Protein AF-A0AAV6LZP9-F1 (afdb_monomer)

pLDDT: mean 79.0, std 19.29, range [23.3, 97.94]

Mean predicted aligned error: 21.74 Å

Nearest PDB structures (foldseek):
  7qv3-assembly1_w  TM=5.758E-01  e=8.260E-14  Bacillus subtilis subsp. subtilis str. 168
  7vuf-assembly2_D  TM=8.713E-01  e=1.124E-10  Thermus thermophilus HB8
  7qv3-assembly1_v  TM=5.982E-01  e=5.910E-13  Bacillus subtilis subsp. subtilis str. 168
  7vuk-assembly1_B-2  TM=8.325E-01  e=3.704E-10  Thermus thermophilus HB8
  7vuf-assembly2_A  TM=8.719E-01  e=2.216E-09  Thermus thermophilus HB8

InterPro domains:
  IPR000432 DNA mismatch repair protein MutS, C-terminal [PF00488] (1-162)
  IPR000432 DNA mismatch repair protein MutS, C-terminal [PS00486] (57-73)
  IPR000432 DNA mismatch repair protein MutS, C-terminal [SM00534] (1-160)
  IPR002625 Smr domain [PF01713] (389-453)
  IPR002625 Smr domain [PS50828] (389-460)
  IPR002625 Smr domain [SM00463] (386-460)
  IPR045076 DNA mismatch repair MutS [PTHR48466] (1-343)

Secondary structure (DSSP, 8-state):
-GGGTPPPS-SS-------S-EEEE-S----TTT---HHHHHHHHHHHHHHH--TT-EEEESSTTTTS-HHHHHHHHHHHHHHHHHH-SEEEE--S-GGGGGHHHH-TT---EEEEEETTTTEEEEEEEETPPPP--HHHHHHHHT--HHHHHHHHHHHHHH-HHHHHHHHHHHHHHHHHHHHHHHHHHHHHHHHHHHHHHHHHHHHHHHHHHHHHHHHHHHHHHHHHHHHHHHHHHHHHHHHHHHHHHHTT--GGGHHHHHHHHHHHHHHHHHHTS-----S----------PPTT-EEEEGGGTSEEEEEEE--SS-SEEEEEETTEEEEEEGGGEEPPP-------------------PPP----------S---------TTSEEE-TT--HHHHHHHHHHHHHTPPTTEEEEEE--SSSSHHHHHHHHHHHH-TTEEEEE---TTSTTEEEEEE-

Foldseek 3Di:
DVVVVDDDPDPDDDDDQAAPEEQEDDDFPPPPPPPDQSQVVLVVSLVVCLVPFAQRHEAEYEAQLPPDDLVVRLVVSLVSVVSCVVGYVYYDYDHPNLVNVCVCVVDVSDWDKDFDADLVVRGTPRDIDTRDDDDDCPLSNCVVVPHDPVVSVVVVVVVCVVCVVVVVVVVVVVVVVVVVVVVVVVVVVVVVVVVVVVVVVVVVVVVVVVVVVVVVVVVVVVVVVVVVVVVVVVLVVQLVVLVVVLVVVVVPDDDVCNVVSVVVSVVSNVVSVVVPPPPPPDPPPPDPDDLDDDDQQAWWQFVVVVRDTWGFHADDPPDQWTWTHDPPDIDIDGSVRIGHDPDDDDDDDDDDDDDDDDDDDDDDDDDDDDDDDDDLQQDPPDDDPLQEDECEPHDQVVLVVSLVVSLVPDDASYKHKYQHADPPCPNVVSSVVCLVPPPQFPDKAHDDPVRHRIIMTTGD

Sequence (460 aa):
MAKAGMYLPAKNLPKLPWFDLVLADIGDHQSLEQNLSTFSGHISRICKILEVSSDESLVLIDEIGSGTDPSEGVALSTSILHYLKKCVNLAIVTTHYADLTRIKDSDSLFENAAVEFSLKTLKPTYKILWGSTGESNALSIAQSIGFDPAIIERAKKWMVSLTPERQDERRGLLFKSLMEERDKLEAQRREAALLHAEISALHNEIRDEAEDLDKRERALIALETKRARQETEAIKSKINTVVQEFEEKLKIVGADQFNSLIREGESKIASICEACRPTDNSRPVVANKSSYTPQLGEQVFVTGLGNKLATVVETSDDEETILVQYGKIKARVKKRSVKALPNSGKAAAAAAAKSPSYSKKQGRWSRELVSTSDGESYGAVVQTSKNTVDLRGMRIEEASYHLDMAISSRGPNSVLFIIHGMGTGAVKEHVLETLRKHPRVAKYDQESPMNYGCTVAFIK

Radius of gyration: 41.99 Å; Cα contacts (8 Å, |Δi|>4): 427; chains: 1; bounding box: 115×60×106 Å

Solvent-accessible surface area (backbone atoms only — not comparable to full-atom values): 27855 Å² total; per-residue (Å²): 88,68,94,74,75,40,85,70,102,61,84,81,86,84,83,75,83,81,58,83,47,83,44,73,49,72,80,85,70,82,48,83,88,65,81,56,54,63,32,59,52,54,51,56,47,51,52,57,46,64,76,71,54,39,56,48,20,36,41,38,38,53,48,60,44,51,82,58,59,68,70,59,18,50,54,50,38,52,51,50,52,60,50,44,64,77,42,28,74,44,73,50,73,43,62,90,60,70,73,66,65,54,50,36,81,83,33,85,89,47,81,48,62,18,69,42,65,39,84,90,78,73,43,74,71,84,40,78,38,76,77,32,79,69,78,91,52,63,67,64,49,41,46,71,78,66,46,59,65,73,56,50,55,50,50,55,53,48,55,50,72,77,38,56,66,61,50,54,51,50,49,52,51,51,51,50,53,52,49,55,50,47,55,51,52,52,52,51,51,52,53,52,50,53,53,50,52,52,52,50,52,52,51,49,52,54,50,54,54,48,53,52,49,54,53,51,51,54,53,49,52,54,51,50,52,51,49,51,48,54,51,53,52,55,48,51,52,54,51,50,52,52,51,51,56,49,56,57,54,58,75,77,60,60,85,89,53,49,70,59,50,52,52,52,51,51,50,53,52,47,52,53,53,60,73,65,49,79,77,86,80,79,71,84,77,75,78,89,81,72,96,68,78,83,53,75,69,38,68,29,32,27,52,90,68,74,64,38,74,25,34,28,70,44,71,52,94,90,49,73,45,32,35,31,33,46,91,94,45,76,46,80,42,48,54,90,41,52,39,79,65,85,88,73,83,88,84,81,86,91,83,84,89,80,88,80,83,92,80,90,80,85,84,87,85,80,89,87,88,85,89,83,83,96,62,89,76,48,50,80,97,66,93,43,87,86,36,50,49,80,38,58,94,53,54,63,72,60,33,48,55,54,50,54,51,56,60,67,74,51,60,65,41,30,56,38,38,38,31,36,46,80,69,93,46,61,54,44,54,52,50,53,54,50,55,74,70,37,90,50,47,74,51,70,48,73,63,42,102,90,37,78,34,30,35,40,38,34,28,81

Structure (mmCIF, N/CA/C/O backbone):
data_AF-A0AAV6LZP9-F1
#
_entry.id   AF-A0AAV6LZP9-F1
#
loop_
_atom_site.group_PDB
_atom_site.id
_atom_site.type_symbol
_atom_site.label_atom_id
_atom_site.label_alt_id
_atom_site.label_comp_id
_atom_site.label_asym_id
_atom_site.label_entity_id
_atom_site.label_seq_id
_atom_site.pdbx_PDB_ins_code
_atom_site.Cartn_x
_atom_site.Cartn_y
_atom_site.Cartn_z
_atom_site.occupancy
_atom_site.B_iso_or_equiv
_atom_site.auth_seq_id
_atom_site.auth_comp_id
_atom_site.auth_asym_id
_atom_site.auth_atom_id
_atom_site.pdbx_PDB_model_num
ATOM 1 N N . MET A 1 1 ? -3.421 -10.068 -25.216 1.00 89.31 1 MET A N 1
ATOM 2 C CA . MET A 1 1 ? -4.519 -10.862 -24.613 1.00 89.31 1 MET A CA 1
ATOM 3 C C . MET A 1 1 ? -5.874 -10.182 -24.783 1.00 89.31 1 MET A C 1
ATOM 5 O O . MET A 1 1 ? -6.651 -10.685 -25.578 1.00 89.31 1 MET A O 1
ATOM 9 N N . ALA A 1 2 ? -6.143 -9.029 -24.150 1.00 89.62 2 ALA A N 1
ATOM 10 C CA . ALA A 1 2 ? -7.450 -8.353 -24.255 1.00 89.62 2 ALA A CA 1
ATOM 11 C C . ALA A 1 2 ? -7.892 -8.063 -25.704 1.00 89.62 2 ALA A C 1
ATOM 13 O O . ALA A 1 2 ? -8.985 -8.455 -26.094 1.00 89.62 2 ALA A O 1
ATOM 14 N N . LYS A 1 3 ? -7.011 -7.478 -26.534 1.00 89.31 3 LYS A N 1
ATOM 15 C CA . LYS A 1 3 ? -7.279 -7.244 -27.970 1.00 89.31 3 LYS A CA 1
ATOM 16 C C . LYS A 1 3 ? -7.576 -8.516 -28.774 1.00 89.31 3 LYS A C 1
ATOM 18 O O . LYS A 1 3 ? -8.245 -8.451 -29.793 1.00 89.31 3 LYS A O 1
ATOM 23 N N . ALA A 1 4 ? -7.070 -9.660 -28.320 1.00 91.94 4 ALA A N 1
ATOM 24 C CA . ALA A 1 4 ? -7.280 -10.957 -28.955 1.00 91.94 4 ALA A CA 1
ATOM 25 C C . ALA A 1 4 ? -8.501 -11.703 -28.376 1.00 91.94 4 ALA A C 1
ATOM 27 O O . ALA A 1 4 ? -8.671 -12.886 -28.646 1.00 91.94 4 ALA A O 1
ATOM 28 N N . GLY A 1 5 ? -9.312 -11.053 -27.528 1.00 90.94 5 GLY A N 1
ATOM 29 C CA . GLY A 1 5 ? -10.477 -11.672 -26.888 1.00 90.94 5 GLY A CA 1
ATOM 30 C C . GLY A 1 5 ? -10.137 -12.707 -25.809 1.00 90.94 5 GLY A C 1
ATOM 31 O O . GLY A 1 5 ? -10.999 -13.483 -25.411 1.00 90.94 5 GLY A O 1
ATOM 32 N N . MET A 1 6 ? -8.890 -12.744 -25.330 1.00 93.19 6 MET A N 1
ATOM 33 C CA . MET A 1 6 ? -8.451 -13.705 -24.315 1.00 93.19 6 MET A CA 1
ATOM 34 C C . MET A 1 6 ? -8.692 -13.185 -22.895 1.00 93.19 6 MET A C 1
ATOM 36 O O . MET A 1 6 ? -8.541 -11.988 -22.630 1.00 93.19 6 MET A O 1
ATOM 40 N N . TYR A 1 7 ? -8.952 -14.106 -21.961 1.00 91.19 7 TYR A N 1
ATOM 41 C CA . TYR A 1 7 ? -8.967 -13.806 -20.528 1.00 91.19 7 TYR A CA 1
ATOM 42 C C . TYR A 1 7 ? -7.636 -13.207 -20.069 1.00 91.19 7 TYR A C 1
ATOM 44 O O . TYR A 1 7 ? -6.564 -13.614 -20.513 1.00 91.19 7 TYR A O 1
ATOM 52 N N . LEU A 1 8 ? -7.707 -12.243 -19.154 1.00 92.94 8 LEU A N 1
ATOM 53 C CA . LEU A 1 8 ? -6.534 -11.622 -18.551 1.00 92.94 8 LEU A CA 1
ATOM 54 C C . LEU A 1 8 ? -6.169 -12.348 -17.250 1.00 92.94 8 LEU A C 1
ATOM 56 O O . LEU A 1 8 ? -7.072 -12.636 -16.461 1.00 92.94 8 LEU A O 1
ATOM 60 N N . PRO A 1 9 ? -4.874 -12.602 -16.979 1.00 93.38 9 PRO A N 1
ATOM 61 C CA . PRO A 1 9 ? -4.414 -13.215 -15.736 1.00 93.38 9 PRO A CA 1
ATOM 62 C C . PRO A 1 9 ? -4.462 -12.196 -14.586 1.00 93.38 9 PRO A C 1
ATOM 64 O O . PRO A 1 9 ? -3.442 -11.736 -14.081 1.00 93.38 9 PRO A O 1
ATOM 67 N N . ALA A 1 10 ? -5.670 -11.806 -14.188 1.00 91.62 10 ALA A N 1
ATOM 68 C CA . ALA A 1 10 ? -5.925 -10.835 -13.136 1.00 91.62 10 ALA A CA 1
ATOM 69 C C . ALA A 1 10 ? -7.028 -11.341 -12.202 1.00 91.62 10 ALA A C 1
ATOM 71 O O . ALA A 1 10 ? -7.933 -12.068 -12.605 1.00 91.62 10 ALA A O 1
ATOM 72 N N . LYS A 1 11 ? -6.967 -10.931 -10.934 1.00 89.00 11 LYS A N 1
ATOM 73 C CA . LYS A 1 11 ? -8.076 -11.138 -9.997 1.00 89.00 11 LYS A CA 1
ATOM 74 C C . LYS A 1 11 ? -9.154 -10.081 -10.267 1.00 89.00 11 LYS A C 1
ATOM 76 O O . LYS A 1 11 ? -8.820 -8.924 -10.516 1.00 89.00 11 LYS A O 1
ATOM 81 N N . ASN A 1 12 ? -10.427 -10.454 -10.115 1.00 89.19 12 ASN A N 1
ATOM 82 C CA . ASN A 1 12 ? -11.613 -9.607 -10.344 1.00 89.19 12 ASN A CA 1
ATOM 83 C C . ASN A 1 12 ? -11.894 -9.312 -11.833 1.00 89.19 12 ASN A C 1
ATOM 85 O O . ASN A 1 12 ? -11.507 -10.087 -12.700 1.00 89.19 12 ASN A O 1
ATOM 89 N N . LEU A 1 13 ? -12.620 -8.223 -12.120 1.00 87.06 13 LEU A N 1
ATOM 90 C CA . LEU A 1 13 ? -12.906 -7.744 -13.475 1.00 87.06 13 LEU A CA 1
ATOM 91 C C . LEU A 1 13 ? -11.903 -6.641 -13.864 1.00 87.06 13 LEU A C 1
ATOM 93 O O . LEU A 1 13 ? -12.134 -5.479 -13.513 1.00 87.06 13 LEU A O 1
ATOM 97 N N . PRO A 1 14 ? -10.785 -6.971 -14.540 1.00 90.69 14 PRO A N 1
ATOM 98 C CA . PRO A 1 14 ? -9.823 -5.969 -14.988 1.00 90.69 14 PRO A CA 1
ATOM 99 C C . PRO A 1 14 ? -10.458 -5.027 -16.014 1.00 90.69 14 PRO A C 1
ATOM 101 O O . PRO A 1 14 ? -11.190 -5.457 -16.906 1.00 90.69 14 PRO A O 1
ATOM 104 N N . LYS A 1 15 ? -10.144 -3.735 -15.900 1.00 90.00 15 LYS A N 1
ATOM 105 C CA . LYS A 1 15 ? -10.467 -2.716 -16.902 1.00 90.00 15 LYS A CA 1
ATOM 106 C C . LYS A 1 15 ? -9.160 -2.215 -17.494 1.00 90.00 15 LYS A C 1
ATOM 108 O O . LYS A 1 15 ? -8.299 -1.757 -16.749 1.00 90.00 15 LYS A O 1
ATOM 113 N N . LEU A 1 16 ? -9.020 -2.326 -18.808 1.00 89.81 16 LEU A N 1
ATOM 114 C CA . LEU A 1 16 ? -7.877 -1.805 -19.547 1.00 89.81 16 LEU A CA 1
ATOM 115 C C . LEU A 1 16 ? -8.364 -0.696 -20.480 1.00 89.81 16 LEU A C 1
ATOM 117 O O . LEU A 1 16 ? -9.422 -0.873 -21.092 1.00 89.81 16 LEU A O 1
ATOM 121 N N . PRO A 1 17 ? -7.619 0.412 -20.611 1.00 90.38 17 PRO A N 1
ATOM 122 C CA . PRO A 1 17 ? -7.821 1.338 -21.713 1.00 90.38 17 PRO A CA 1
ATOM 123 C C . PRO A 1 17 ? -7.646 0.620 -23.055 1.00 90.38 17 PRO A C 1
ATOM 125 O O . PRO A 1 17 ? -6.930 -0.384 -23.157 1.00 90.38 17 PRO A O 1
ATOM 128 N N . TRP A 1 18 ? -8.314 1.133 -24.083 1.00 90.88 18 TRP A N 1
ATOM 129 C CA . TRP A 1 18 ? -7.965 0.780 -25.450 1.00 90.88 18 TRP A CA 1
ATOM 130 C C . TRP A 1 18 ? -6.648 1.470 -25.799 1.00 90.88 18 TRP A C 1
ATOM 132 O O . TRP A 1 18 ? -6.471 2.635 -25.456 1.00 90.88 18 TRP A O 1
ATOM 142 N N . PHE A 1 19 ? -5.750 0.742 -26.460 1.00 94.25 19 PHE A N 1
ATOM 143 C CA . PHE A 1 19 ? -4.528 1.318 -27.005 1.00 94.25 19 PHE A CA 1
ATOM 144 C C . PHE A 1 19 ? -4.468 1.043 -28.497 1.00 94.25 19 PHE A C 1
ATOM 146 O O . PHE A 1 19 ? -4.810 -0.071 -28.887 1.00 94.25 19 PHE A O 1
ATOM 153 N N . ASP A 1 20 ? -4.016 1.962 -29.339 1.00 94.38 20 ASP A N 1
ATOM 154 C CA . ASP A 1 20 ? -3.816 1.698 -30.769 1.00 94.38 20 ASP A CA 1
ATOM 155 C C . ASP A 1 20 ? -2.530 0.881 -30.994 1.00 94.38 20 ASP A C 1
ATOM 157 O O . ASP A 1 20 ? -2.577 -0.217 -31.565 1.00 94.38 20 ASP A O 1
ATOM 161 N N . LEU A 1 21 ? -1.428 1.327 -30.393 1.00 95.31 21 LEU A N 1
ATOM 162 C CA . LEU A 1 21 ? -0.089 0.758 -30.450 1.00 95.31 21 LEU A CA 1
ATOM 163 C C . LEU A 1 21 ? 0.444 0.446 -29.045 1.00 95.31 21 LEU A C 1
ATOM 165 O O . LEU A 1 21 ? 0.099 1.091 -28.055 1.00 95.31 21 LEU A O 1
ATOM 169 N N . VAL A 1 22 ? 1.309 -0.567 -28.966 1.00 95.44 22 VAL A N 1
ATOM 170 C CA . VAL A 1 22 ? 2.130 -0.850 -27.780 1.00 95.44 22 VAL A CA 1
ATOM 171 C C . VAL A 1 22 ? 3.582 -0.693 -28.204 1.00 95.44 22 VAL A C 1
ATOM 173 O O . VAL A 1 22 ? 4.105 -1.521 -28.948 1.00 95.44 22 VAL A O 1
ATOM 176 N N . LEU A 1 23 ? 4.196 0.402 -27.771 1.00 96.56 23 LEU A N 1
ATOM 177 C CA . LEU A 1 23 ? 5.538 0.828 -28.147 1.00 96.56 23 LEU A CA 1
ATOM 178 C C . LEU A 1 23 ? 6.474 0.564 -26.971 1.00 96.56 23 LEU A C 1
ATOM 180 O O . LEU A 1 23 ? 6.193 0.996 -25.856 1.00 96.56 23 LEU A O 1
ATOM 184 N N . ALA A 1 24 ? 7.562 -0.165 -27.203 1.00 95.19 24 ALA A N 1
ATOM 185 C CA . ALA A 1 24 ? 8.432 -0.619 -26.128 1.00 95.19 24 ALA A CA 1
ATOM 186 C C . ALA A 1 24 ? 9.913 -0.433 -26.465 1.00 95.19 24 ALA A C 1
ATOM 188 O O . ALA A 1 24 ? 10.372 -0.860 -27.526 1.00 95.19 24 ALA A O 1
ATOM 189 N N . ASP A 1 25 ? 10.654 0.147 -25.527 1.00 92.19 25 ASP A N 1
ATOM 190 C CA . ASP A 1 25 ? 12.103 0.027 -25.426 1.00 92.19 25 ASP A CA 1
ATOM 191 C C . ASP A 1 25 ? 12.433 -0.768 -24.162 1.00 92.19 25 ASP A C 1
ATOM 193 O O . ASP A 1 25 ? 12.364 -0.234 -23.062 1.00 92.19 25 ASP A O 1
ATOM 197 N N . ILE A 1 26 ? 12.683 -2.070 -24.313 1.00 87.44 26 ILE A N 1
ATOM 198 C CA . ILE A 1 26 ? 12.932 -2.989 -23.196 1.00 87.44 26 ILE A CA 1
ATOM 199 C C . ILE A 1 26 ? 14.143 -3.859 -23.532 1.00 87.44 26 ILE A C 1
ATOM 201 O O . ILE A 1 26 ? 14.182 -4.478 -24.600 1.00 87.44 26 ILE A O 1
ATOM 205 N N . GLY A 1 27 ? 15.079 -3.953 -22.586 1.00 73.75 27 GLY A N 1
ATOM 206 C CA . GLY A 1 27 ? 16.269 -4.797 -22.664 1.00 73.75 27 GLY A CA 1
ATOM 207 C C . GLY A 1 27 ? 17.469 -4.168 -23.376 1.00 73.75 27 GLY A C 1
ATOM 208 O O . GLY A 1 27 ? 17.357 -3.196 -24.121 1.00 73.75 27 GLY A O 1
ATOM 209 N N . ASP A 1 28 ? 18.632 -4.784 -23.167 1.00 65.50 28 ASP A N 1
ATOM 210 C CA . ASP A 1 28 ? 19.902 -4.337 -23.733 1.00 65.50 28 ASP A CA 1
ATOM 211 C C . ASP A 1 28 ? 20.071 -4.866 -25.161 1.00 65.50 28 ASP A C 1
ATOM 213 O O . ASP A 1 28 ? 20.360 -6.045 -25.384 1.00 65.50 28 ASP A O 1
ATOM 217 N N . HIS A 1 29 ? 19.963 -3.993 -26.163 1.00 54.56 29 HIS A N 1
ATOM 218 C CA . HIS A 1 29 ? 20.451 -4.333 -27.497 1.00 54.56 29 HIS A CA 1
ATOM 219 C C . HIS A 1 29 ? 21.965 -4.149 -27.557 1.00 54.56 29 HIS A C 1
ATOM 221 O O . HIS A 1 29 ? 22.468 -3.160 -28.083 1.00 54.56 29 HIS A O 1
ATOM 227 N N . GLN A 1 30 ? 22.709 -5.149 -27.088 1.00 53.38 30 GLN A N 1
ATOM 228 C CA . GLN A 1 30 ? 24.083 -5.349 -27.544 1.00 53.38 30 GLN A CA 1
ATOM 229 C C . GLN A 1 30 ? 24.053 -5.917 -28.967 1.00 53.38 30 GLN A C 1
ATOM 231 O O . GLN A 1 30 ? 24.273 -7.103 -29.200 1.00 53.38 30 GLN A O 1
ATOM 236 N N . SER A 1 31 ? 23.723 -5.077 -29.947 1.00 47.59 31 SER A N 1
ATOM 237 C CA . SER A 1 31 ? 23.856 -5.464 -31.346 1.00 47.59 31 SER A CA 1
ATOM 238 C C . SER A 1 31 ? 25.308 -5.232 -31.768 1.00 47.59 31 SER A C 1
ATOM 240 O O . SER A 1 31 ? 25.701 -4.121 -32.121 1.00 47.59 31 SER A O 1
ATOM 242 N N . LEU A 1 32 ? 26.110 -6.303 -31.734 1.00 48.94 32 LEU A N 1
ATOM 243 C CA . LEU A 1 32 ? 27.450 -6.350 -32.343 1.00 48.94 32 LEU A CA 1
ATOM 244 C C . LEU A 1 32 ? 27.425 -5.938 -33.831 1.00 48.94 32 LEU A C 1
ATOM 246 O O . LEU A 1 32 ? 28.448 -5.552 -34.384 1.00 48.94 32 LEU A O 1
ATOM 250 N N . GLU A 1 33 ? 26.253 -5.988 -34.469 1.00 47.75 33 GLU A N 1
ATOM 251 C CA . GLU A 1 33 ? 26.032 -5.677 -35.883 1.00 47.75 33 GLU A CA 1
ATOM 252 C C . GLU A 1 33 ? 25.965 -4.170 -36.183 1.00 47.75 33 GLU A C 1
ATOM 254 O O . GLU A 1 33 ? 26.115 -3.790 -37.343 1.00 47.75 33 GLU A O 1
ATOM 259 N N . GLN A 1 34 ? 25.766 -3.299 -35.179 1.00 48.66 34 GLN A N 1
ATOM 260 C CA . GLN A 1 34 ? 25.624 -1.851 -35.410 1.00 48.66 34 GLN A CA 1
ATOM 261 C C . GLN A 1 34 ? 26.715 -0.961 -34.801 1.00 48.66 34 GLN A C 1
ATOM 263 O O . GLN A 1 34 ? 26.691 0.236 -35.064 1.00 48.66 34 GLN A O 1
ATOM 268 N N . ASN A 1 35 ? 27.695 -1.485 -34.048 1.00 51.28 35 ASN A N 1
ATOM 269 C CA . ASN A 1 35 ? 28.760 -0.678 -33.405 1.00 51.28 35 ASN A CA 1
ATOM 270 C C . ASN A 1 35 ? 28.248 0.549 -32.605 1.00 51.28 35 ASN A C 1
ATOM 272 O O . ASN A 1 35 ? 29.007 1.476 -32.326 1.00 51.28 35 ASN A O 1
ATOM 276 N N . LEU A 1 36 ? 26.963 0.581 -32.246 1.00 58.41 36 LEU A N 1
ATOM 277 C CA . LEU A 1 36 ? 26.352 1.676 -31.504 1.00 58.41 36 LEU A CA 1
ATOM 278 C C . LEU A 1 36 ? 26.544 1.435 -30.008 1.00 58.41 36 LEU A C 1
ATOM 280 O O . LEU A 1 36 ? 26.409 0.309 -29.528 1.00 58.41 36 LEU A O 1
ATOM 284 N N . SER A 1 37 ? 26.846 2.500 -29.262 1.00 65.69 37 SER A N 1
ATOM 285 C CA . SER A 1 37 ? 26.839 2.424 -27.801 1.00 65.69 37 SER A CA 1
ATOM 286 C C . SER A 1 37 ? 25.416 2.131 -27.319 1.00 65.69 37 SER A C 1
ATOM 288 O O . SER A 1 37 ? 24.451 2.597 -27.935 1.00 65.69 37 SER A O 1
ATOM 290 N N . THR A 1 38 ? 25.284 1.401 -26.209 1.00 73.12 38 THR A N 1
ATOM 291 C CA . THR A 1 38 ? 23.997 1.053 -25.583 1.00 73.12 38 THR A CA 1
ATOM 292 C C . THR A 1 38 ? 23.070 2.271 -25.492 1.00 73.12 38 THR A C 1
ATOM 294 O O . THR A 1 38 ? 21.937 2.223 -25.960 1.00 73.12 38 THR A O 1
ATOM 297 N N . PHE A 1 39 ? 23.599 3.414 -25.041 1.00 82.38 39 PHE A N 1
ATOM 298 C CA . PHE A 1 39 ? 22.870 4.681 -24.958 1.00 82.38 39 PHE A CA 1
ATOM 299 C C . PHE A 1 39 ? 22.315 5.156 -26.311 1.00 82.38 39 PHE A C 1
ATOM 301 O O . PHE A 1 39 ? 21.128 5.454 -26.431 1.00 82.38 39 PHE A O 1
ATOM 308 N N . SER A 1 40 ? 23.143 5.196 -27.361 1.00 83.00 40 SER A N 1
ATOM 309 C CA . SER A 1 40 ? 22.703 5.664 -28.685 1.00 83.00 40 SER A CA 1
ATOM 310 C C . SER A 1 40 ? 21.619 4.773 -29.311 1.00 83.00 40 SER A C 1
ATOM 312 O O . SER A 1 40 ? 20.730 5.278 -30.000 1.00 83.00 40 SER A O 1
ATOM 314 N N . GLY A 1 41 ? 21.645 3.468 -29.017 1.00 84.56 41 GLY A N 1
ATOM 315 C CA . GLY A 1 41 ? 20.598 2.525 -29.409 1.00 84.56 41 GLY A CA 1
ATOM 316 C C . GLY A 1 41 ? 19.255 2.834 -28.743 1.00 84.56 41 GLY A C 1
ATOM 317 O O . GLY A 1 41 ? 18.244 2.948 -29.444 1.00 84.56 41 GLY A O 1
ATOM 318 N N . HIS A 1 42 ? 19.257 3.043 -27.420 1.00 87.19 42 HIS A N 1
ATOM 319 C CA . HIS A 1 42 ? 18.064 3.447 -26.665 1.00 87.19 42 HIS A CA 1
ATOM 320 C C . HIS A 1 42 ? 17.491 4.765 -27.189 1.00 87.19 42 HIS A C 1
ATOM 322 O O . HIS A 1 42 ? 16.312 4.840 -27.533 1.00 87.19 42 HIS A O 1
ATOM 328 N N . ILE A 1 43 ? 18.330 5.791 -27.363 1.00 89.44 43 ILE A N 1
ATOM 329 C CA . ILE A 1 43 ? 17.878 7.096 -27.863 1.00 89.44 43 ILE A CA 1
ATOM 330 C C . ILE A 1 43 ? 17.278 6.988 -29.267 1.00 89.44 43 ILE A C 1
ATOM 332 O O . ILE A 1 43 ? 16.194 7.517 -29.504 1.00 89.44 43 ILE A O 1
ATOM 336 N N . SER A 1 44 ? 17.917 6.260 -30.188 1.00 89.56 44 SER A N 1
ATOM 337 C CA . SER A 1 44 ? 17.371 6.065 -31.537 1.00 89.56 44 SER A CA 1
ATOM 338 C C . SER A 1 44 ? 15.995 5.394 -31.508 1.00 89.56 44 SER A C 1
ATOM 340 O O . SER A 1 44 ? 15.108 5.755 -32.286 1.00 89.56 44 SER A O 1
ATOM 342 N N . ARG A 1 45 ? 15.785 4.432 -30.601 1.00 90.81 45 ARG A N 1
ATOM 343 C CA . ARG A 1 45 ? 14.481 3.788 -30.439 1.00 90.81 45 ARG A CA 1
ATOM 344 C C . ARG A 1 45 ? 13.449 4.727 -29.843 1.00 90.81 45 ARG A C 1
ATOM 346 O O . ARG A 1 45 ? 12.338 4.772 -30.360 1.00 90.81 45 ARG A O 1
ATOM 353 N N . ILE A 1 46 ? 13.811 5.489 -28.816 1.00 93.31 46 ILE A N 1
ATOM 354 C CA . ILE A 1 46 ? 12.925 6.495 -28.231 1.00 93.31 46 ILE A CA 1
ATOM 355 C C . ILE A 1 46 ? 12.502 7.503 -29.306 1.00 93.31 46 ILE A C 1
ATOM 357 O O . ILE A 1 46 ? 11.311 7.759 -29.429 1.00 93.31 46 ILE A O 1
ATOM 361 N N . CYS A 1 47 ? 13.413 7.989 -30.159 1.00 92.75 47 CYS A N 1
ATOM 362 C CA . CYS A 1 47 ? 13.052 8.855 -31.289 1.00 92.75 47 CYS A CA 1
ATOM 363 C C . CYS A 1 47 ? 11.987 8.213 -32.191 1.00 92.75 47 CYS A C 1
ATOM 365 O O . CYS A 1 47 ? 10.957 8.830 -32.448 1.00 92.75 47 CYS A O 1
ATOM 367 N N . LYS A 1 48 ? 12.178 6.950 -32.595 1.00 94.31 48 LYS A N 1
ATOM 368 C CA . LYS A 1 48 ? 11.196 6.217 -33.415 1.00 94.31 48 LYS A CA 1
ATOM 369 C C . LYS A 1 48 ? 9.853 6.036 -32.708 1.00 94.31 48 LYS A C 1
ATOM 371 O O . LYS A 1 48 ? 8.818 6.108 -33.357 1.00 94.31 48 LYS A O 1
ATOM 376 N N . ILE A 1 49 ? 9.860 5.787 -31.397 1.00 95.31 49 ILE A N 1
ATOM 377 C CA . ILE A 1 49 ? 8.641 5.681 -30.582 1.00 95.31 49 ILE A CA 1
ATOM 378 C C . ILE A 1 49 ? 7.894 7.017 -30.590 1.00 95.31 49 ILE A C 1
ATOM 380 O O . ILE A 1 49 ? 6.690 7.028 -30.829 1.00 95.31 49 ILE A O 1
ATOM 384 N N . LEU A 1 50 ? 8.600 8.129 -30.375 1.00 93.88 50 LEU A N 1
ATOM 385 C CA . LEU A 1 50 ? 8.010 9.469 -30.348 1.00 93.88 50 LEU A CA 1
ATOM 386 C C . LEU A 1 50 ? 7.428 9.887 -31.706 1.00 93.88 50 LEU A C 1
ATOM 388 O O . LEU A 1 50 ? 6.402 10.557 -31.742 1.00 93.88 50 LEU A O 1
ATOM 392 N N . GLU A 1 51 ? 8.046 9.473 -32.814 1.00 95.12 51 GLU A N 1
ATOM 393 C CA . GLU A 1 51 ? 7.562 9.764 -34.173 1.00 95.12 51 GLU A CA 1
ATOM 394 C C . GLU A 1 51 ? 6.211 9.107 -34.492 1.00 95.12 51 GLU A C 1
ATOM 396 O O . GLU A 1 51 ? 5.432 9.660 -35.267 1.00 95.12 51 GLU A O 1
ATOM 401 N N . VAL A 1 52 ? 5.932 7.932 -33.916 1.00 96.00 52 VAL A N 1
ATOM 402 C CA . VAL A 1 52 ? 4.723 7.144 -34.221 1.00 96.00 52 VAL A CA 1
ATOM 403 C C . VAL A 1 52 ? 3.678 7.155 -33.105 1.00 96.00 52 VAL A C 1
ATOM 405 O O . VAL A 1 52 ? 2.582 6.637 -33.303 1.00 96.00 52 VAL A O 1
ATOM 408 N N . SER A 1 53 ? 4.006 7.698 -31.930 1.00 95.19 53 SER A N 1
ATOM 409 C CA . SER A 1 53 ? 3.114 7.700 -30.769 1.00 95.19 53 SER A CA 1
ATOM 410 C C . SER A 1 53 ? 1.906 8.623 -30.946 1.00 95.19 53 SER A C 1
ATOM 412 O O . SER A 1 53 ? 2.042 9.745 -31.434 1.00 95.19 53 SER A O 1
ATOM 414 N N . SER A 1 54 ? 0.745 8.162 -30.482 1.00 94.62 54 SER A N 1
ATOM 415 C CA . SER A 1 54 ? -0.510 8.917 -30.390 1.00 94.62 54 SER A CA 1
ATOM 416 C C . SER A 1 54 ? -1.005 8.991 -28.937 1.00 94.62 54 SER A C 1
ATOM 418 O O . SER A 1 54 ? -0.471 8.325 -28.046 1.00 94.62 54 SER A O 1
ATOM 420 N N . ASP A 1 55 ? -2.069 9.753 -28.687 1.00 95.25 55 ASP A N 1
ATOM 421 C CA . ASP A 1 55 ? -2.713 9.822 -27.371 1.00 95.25 55 ASP A CA 1
ATOM 422 C C . ASP A 1 55 ? -3.316 8.475 -26.933 1.00 95.25 55 ASP A C 1
ATOM 424 O O . ASP A 1 55 ? -3.396 8.188 -25.735 1.00 95.25 55 ASP A O 1
ATOM 428 N N . GLU A 1 56 ? -3.667 7.608 -27.883 1.00 94.94 56 GLU A N 1
ATOM 429 C CA . GLU A 1 56 ? -4.120 6.237 -27.643 1.00 94.94 56 GLU A CA 1
ATOM 430 C C . GLU A 1 56 ? -2.971 5.218 -27.532 1.00 94.94 56 GLU A C 1
ATOM 432 O O . GLU A 1 56 ? -3.226 4.039 -27.296 1.00 94.94 56 GLU A O 1
ATOM 437 N N . SER A 1 57 ? -1.703 5.612 -27.655 1.00 96.38 57 SER A N 1
ATOM 438 C CA . SER A 1 57 ? -0.581 4.668 -27.573 1.00 96.38 57 SER A CA 1
ATOM 439 C C . SER A 1 57 ? -0.181 4.340 -26.130 1.00 96.38 57 SER A C 1
ATOM 441 O O . SER A 1 57 ? -0.174 5.200 -25.249 1.00 96.38 57 SER A O 1
ATOM 443 N N . LEU A 1 58 ? 0.224 3.086 -25.890 1.00 96.81 58 LEU A N 1
ATOM 444 C CA . LEU A 1 58 ? 0.922 2.674 -24.666 1.00 96.81 58 LEU A CA 1
ATOM 445 C C . LEU A 1 58 ? 2.432 2.687 -24.909 1.00 96.81 58 LEU A C 1
ATOM 447 O O . LEU A 1 58 ? 2.916 1.935 -25.756 1.00 96.81 58 LEU A O 1
ATOM 451 N N . VAL A 1 59 ? 3.171 3.472 -24.125 1.00 97.94 59 VAL A N 1
ATOM 452 C CA . VAL A 1 59 ? 4.640 3.535 -24.193 1.00 97.94 59 VAL A CA 1
ATOM 453 C C . VAL A 1 59 ? 5.267 2.855 -22.976 1.00 97.94 59 VAL A C 1
ATOM 455 O O . VAL A 1 59 ? 4.908 3.153 -21.839 1.00 97.94 59 VAL A O 1
ATOM 458 N N . LEU A 1 60 ? 6.212 1.946 -23.211 1.00 97.31 60 LEU A N 1
ATOM 459 C CA . LEU A 1 60 ? 6.973 1.225 -22.191 1.00 97.31 60 LEU A CA 1
ATOM 460 C C . LEU A 1 60 ? 8.464 1.507 -22.394 1.00 97.31 60 LEU A C 1
ATOM 462 O O . LEU A 1 60 ? 8.999 1.189 -23.453 1.00 97.31 60 LEU A O 1
ATOM 466 N N . ILE A 1 61 ? 9.135 2.101 -21.411 1.00 95.44 61 ILE A N 1
ATOM 467 C CA . ILE A 1 61 ? 10.573 2.393 -21.492 1.00 95.44 61 ILE A CA 1
ATOM 468 C C . ILE A 1 61 ? 11.265 1.791 -20.278 1.00 95.44 61 ILE A C 1
ATOM 470 O O . ILE A 1 61 ? 10.884 2.070 -19.141 1.00 95.44 61 ILE A O 1
ATOM 474 N N . ASP A 1 62 ? 12.278 0.975 -20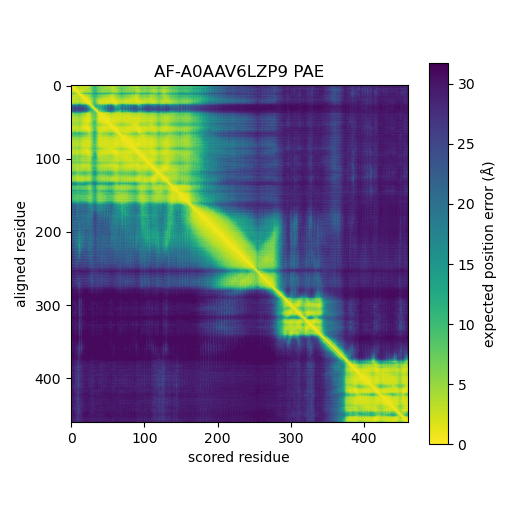.531 1.00 92.88 62 ASP A N 1
ATOM 475 C CA . ASP A 1 62 ? 13.116 0.381 -19.503 1.00 92.88 62 ASP A CA 1
ATOM 476 C C . ASP A 1 62 ? 14.417 1.180 -19.342 1.00 92.88 62 ASP A C 1
ATOM 478 O O . ASP A 1 62 ? 15.083 1.485 -20.328 1.00 92.88 62 ASP A O 1
ATOM 482 N N . GLU A 1 63 ? 14.760 1.540 -18.106 1.00 90.12 63 GLU A N 1
ATOM 483 C CA . GLU A 1 63 ? 15.994 2.238 -17.717 1.00 90.12 63 GLU A CA 1
ATOM 484 C C . GLU A 1 63 ? 16.323 3.472 -18.574 1.00 90.12 63 GLU A C 1
ATOM 486 O O . GLU A 1 63 ? 17.406 3.602 -19.160 1.00 90.12 63 GLU A O 1
ATOM 491 N N . ILE A 1 64 ? 15.376 4.417 -18.619 1.00 90.81 64 ILE A N 1
ATOM 492 C CA . ILE A 1 64 ? 15.507 5.636 -19.424 1.00 90.81 64 ILE A CA 1
ATOM 493 C C . ILE A 1 64 ? 16.777 6.426 -19.068 1.00 90.81 64 ILE A C 1
ATOM 495 O O . ILE A 1 64 ? 17.082 6.669 -17.897 1.00 90.81 64 ILE A O 1
ATOM 499 N N . GLY A 1 65 ? 17.514 6.836 -20.102 1.00 84.88 65 GLY A N 1
ATOM 500 C CA . GLY A 1 65 ? 18.718 7.654 -19.965 1.00 84.88 65 GLY A CA 1
ATOM 501 C C . GLY A 1 65 ? 19.940 6.915 -19.416 1.00 84.88 65 GLY A C 1
ATOM 502 O O . GLY A 1 65 ? 20.936 7.569 -19.127 1.00 84.88 65 GLY A O 1
ATOM 503 N N . SER A 1 66 ? 19.894 5.587 -19.275 1.00 84.12 66 SER A N 1
ATOM 504 C CA . SER A 1 66 ? 21.039 4.784 -18.833 1.00 84.12 66 SER A CA 1
ATOM 505 C C . SER A 1 66 ? 22.188 4.763 -19.856 1.00 84.12 66 SER A C 1
ATOM 507 O O . SER A 1 66 ? 21.993 4.929 -21.058 1.00 84.12 66 SER A O 1
ATOM 509 N N . GLY A 1 67 ? 23.422 4.554 -19.382 1.00 79.62 67 GLY A N 1
ATOM 510 C CA . GLY A 1 67 ? 24.605 4.435 -20.249 1.00 79.62 67 GLY A CA 1
ATOM 511 C C . GLY A 1 67 ? 25.270 5.757 -20.658 1.00 79.62 67 GLY A C 1
ATOM 512 O O . GLY A 1 67 ? 26.114 5.743 -21.554 1.00 79.62 67 GLY A O 1
ATOM 513 N N . THR A 1 68 ? 24.927 6.873 -20.007 1.00 82.88 68 THR A N 1
ATOM 514 C CA . THR A 1 68 ? 25.593 8.183 -20.153 1.00 82.88 68 THR A CA 1
ATOM 515 C C . THR A 1 68 ? 25.913 8.809 -18.784 1.00 82.88 68 THR A C 1
ATOM 517 O O . THR A 1 68 ? 25.679 8.186 -17.744 1.00 82.88 68 THR A O 1
ATOM 520 N N . ASP A 1 69 ? 26.470 10.025 -18.772 1.00 86.31 69 ASP A N 1
ATOM 521 C CA . ASP A 1 69 ? 26.667 10.809 -17.552 1.00 86.31 69 ASP A CA 1
ATOM 522 C C . ASP A 1 69 ? 25.341 10.954 -16.778 1.00 86.31 69 ASP A C 1
ATOM 524 O O . ASP A 1 69 ? 24.327 11.316 -17.377 1.00 86.31 69 ASP A O 1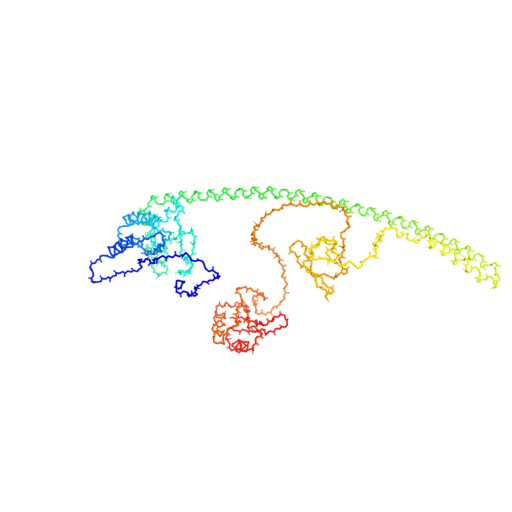
ATOM 528 N N . PRO A 1 70 ? 25.302 10.704 -15.456 1.00 85.38 70 PRO A N 1
ATOM 529 C CA . PRO A 1 70 ? 24.065 10.790 -14.684 1.00 85.38 70 PRO A CA 1
ATOM 530 C C . PRO A 1 70 ? 23.352 12.144 -14.779 1.00 85.38 70 PRO A C 1
ATOM 532 O O . PRO A 1 70 ? 22.124 12.181 -14.790 1.00 85.38 70 PRO A O 1
ATOM 535 N N . SER A 1 71 ? 24.093 13.251 -14.859 1.00 85.25 71 SER A N 1
ATOM 536 C CA . SER A 1 71 ? 23.510 14.596 -14.915 1.00 85.25 71 SER A CA 1
ATOM 537 C C . SER A 1 71 ? 22.834 14.828 -16.265 1.00 85.25 71 SER A C 1
ATOM 539 O O . SER A 1 71 ? 21.691 15.288 -16.321 1.00 85.25 71 SER A O 1
ATOM 541 N N . GLU A 1 72 ? 23.511 14.452 -17.353 1.00 87.25 72 GLU A N 1
ATOM 542 C CA . GLU A 1 72 ? 22.948 14.503 -18.706 1.00 87.25 72 GLU A CA 1
ATOM 543 C C . GLU A 1 72 ? 21.766 13.540 -18.863 1.00 87.25 72 GLU A C 1
ATOM 545 O O . GLU A 1 72 ? 20.725 13.918 -19.405 1.00 87.25 72 GLU A O 1
ATOM 550 N N . GLY A 1 73 ? 21.894 12.318 -18.339 1.00 89.94 73 GLY A N 1
ATOM 551 C CA . GLY A 1 73 ? 20.863 11.284 -18.370 1.00 89.94 73 GLY A CA 1
ATOM 552 C C . GLY A 1 73 ? 19.580 11.730 -17.672 1.00 89.94 73 GLY A C 1
ATOM 553 O O . GLY A 1 73 ? 18.495 11.594 -18.241 1.00 89.94 73 GLY A O 1
ATOM 554 N N . VAL A 1 74 ? 19.686 12.342 -16.487 1.00 91.19 74 VAL A N 1
ATOM 555 C CA . VAL A 1 74 ? 18.539 12.919 -15.765 1.00 91.19 74 VAL A CA 1
ATOM 556 C C . VAL A 1 74 ? 17.911 14.068 -16.551 1.00 91.19 74 VAL A C 1
ATOM 558 O O . VAL A 1 74 ? 16.689 14.091 -16.715 1.00 91.19 74 VAL A O 1
ATOM 561 N N . ALA A 1 75 ? 18.712 15.008 -17.064 1.00 92.31 75 ALA A N 1
ATOM 562 C CA . ALA A 1 75 ? 18.200 16.162 -17.804 1.00 92.31 75 ALA A CA 1
ATOM 563 C C . ALA A 1 75 ? 17.451 15.739 -19.080 1.00 92.31 75 ALA A C 1
ATOM 565 O O . ALA A 1 75 ? 16.323 16.179 -19.329 1.00 92.31 75 ALA A O 1
ATOM 566 N N . LEU A 1 76 ? 18.046 14.832 -19.857 1.00 93.25 76 LEU A N 1
ATOM 567 C CA . LEU A 1 76 ? 17.451 14.302 -21.077 1.00 93.25 76 LEU A CA 1
ATOM 568 C C . LEU A 1 76 ? 16.182 13.497 -20.780 1.00 93.25 76 LEU A C 1
ATOM 570 O O . LEU A 1 76 ? 15.150 13.732 -21.408 1.00 93.25 76 LEU A O 1
ATOM 574 N N . SER A 1 77 ? 16.226 12.602 -19.791 1.00 94.88 77 SER A N 1
ATOM 575 C CA . SER A 1 77 ? 15.067 11.792 -19.398 1.00 94.88 77 SER A CA 1
ATOM 576 C C . SER A 1 77 ? 13.910 12.659 -18.915 1.00 94.88 77 SER A C 1
ATOM 578 O O . SER A 1 77 ? 12.771 12.431 -19.309 1.00 94.88 77 SER A O 1
ATOM 580 N N . THR A 1 78 ? 14.192 13.703 -18.130 1.00 95.06 78 THR A N 1
ATOM 581 C CA . THR A 1 78 ? 13.182 14.677 -17.686 1.00 95.06 78 THR A CA 1
ATOM 582 C C . THR A 1 78 ? 12.497 15.339 -18.884 1.00 95.06 78 THR A C 1
ATOM 584 O O . THR A 1 78 ? 11.269 15.424 -18.933 1.00 95.06 78 THR A O 1
ATOM 587 N N . SER A 1 79 ? 13.277 15.761 -19.884 1.00 95.44 79 SER A N 1
ATOM 588 C CA . SER A 1 79 ? 12.749 16.360 -21.115 1.00 95.44 79 SER A CA 1
ATOM 589 C C . SER A 1 79 ? 11.873 15.380 -21.905 1.00 95.44 79 SER A C 1
ATOM 591 O O . SER A 1 79 ? 10.752 15.721 -22.290 1.00 95.44 79 SER A O 1
ATOM 593 N N . ILE A 1 80 ? 12.335 14.136 -22.080 1.00 95.50 80 ILE A N 1
ATOM 594 C CA . ILE A 1 80 ? 11.587 13.078 -22.775 1.00 95.50 80 ILE A CA 1
ATOM 595 C C . ILE A 1 80 ? 10.274 12.768 -22.048 1.00 95.50 80 ILE A C 1
ATOM 597 O O . ILE A 1 80 ? 9.229 12.682 -22.687 1.00 95.50 80 ILE A O 1
ATOM 601 N N . LEU A 1 81 ? 10.293 12.646 -20.720 1.00 95.94 81 LEU A N 1
ATOM 602 C CA . LEU A 1 81 ? 9.101 12.386 -19.911 1.00 95.94 81 LEU A CA 1
ATOM 603 C C . LEU A 1 81 ? 8.066 13.513 -20.031 1.00 95.94 81 LEU A C 1
ATOM 605 O O . LEU A 1 81 ? 6.878 13.246 -20.219 1.00 95.94 81 LEU A O 1
ATOM 609 N N . HIS A 1 82 ? 8.500 14.775 -19.986 1.00 95.50 82 HIS A N 1
ATOM 610 C CA . HIS A 1 82 ? 7.609 15.916 -20.209 1.00 95.50 82 HIS A CA 1
ATOM 611 C C . HIS A 1 82 ? 7.058 15.979 -21.635 1.00 95.50 82 HIS A C 1
ATOM 613 O O . HIS A 1 82 ? 5.936 16.454 -21.828 1.00 95.50 82 HIS A O 1
ATOM 619 N N . TYR A 1 83 ? 7.823 15.520 -22.626 1.00 95.12 83 TYR A N 1
ATOM 620 C CA . TYR A 1 83 ? 7.347 15.397 -23.998 1.00 95.12 83 TYR A CA 1
ATOM 621 C C . TYR A 1 83 ? 6.295 14.286 -24.117 1.00 95.12 83 TYR A C 1
ATOM 623 O O . TYR A 1 83 ? 5.183 14.553 -24.563 1.00 95.12 83 TYR A O 1
ATOM 631 N N . LEU A 1 84 ? 6.588 13.081 -23.614 1.00 95.19 84 LEU A N 1
ATOM 632 C CA . LEU A 1 84 ? 5.660 11.944 -23.593 1.00 95.19 84 LEU A CA 1
ATOM 633 C C . LEU A 1 84 ? 4.340 12.295 -22.913 1.00 95.19 84 LEU A C 1
ATOM 635 O O . LEU A 1 84 ? 3.284 12.012 -23.466 1.00 95.19 84 LEU A O 1
ATOM 639 N N . LYS A 1 85 ? 4.389 12.994 -21.774 1.00 94.38 85 LYS A N 1
ATOM 640 C CA . LYS A 1 85 ? 3.197 13.487 -21.071 1.00 94.38 85 LYS A CA 1
ATOM 641 C C . LYS A 1 85 ? 2.240 14.282 -21.981 1.00 94.38 85 LYS A C 1
ATOM 643 O O . LYS A 1 85 ? 1.042 14.308 -21.720 1.00 94.38 85 LYS A O 1
ATOM 648 N N . LYS A 1 86 ? 2.747 14.981 -23.003 1.00 93.44 86 LYS A N 1
ATOM 649 C CA . LYS A 1 86 ? 1.924 15.758 -23.949 1.00 93.44 86 LYS A CA 1
ATOM 650 C C . LYS A 1 86 ? 1.404 14.922 -25.118 1.00 93.44 86 LYS A C 1
ATOM 652 O O . LYS A 1 86 ? 0.446 15.340 -25.759 1.00 93.44 86 LYS A O 1
ATOM 657 N N . CYS A 1 87 ? 2.059 13.805 -25.413 1.00 91.88 87 CYS A N 1
ATOM 658 C CA . CYS A 1 87 ? 1.816 13.004 -26.608 1.00 91.88 87 CYS A CA 1
ATOM 659 C C . CYS A 1 87 ? 0.977 11.758 -26.332 1.00 91.88 87 CYS A C 1
ATOM 661 O O . CYS A 1 87 ? 0.216 11.364 -27.204 1.00 91.88 87 CYS A O 1
ATOM 663 N N . VAL A 1 88 ? 1.106 11.147 -25.149 1.00 95.38 88 VAL A N 1
ATOM 664 C CA . VAL A 1 88 ? 0.467 9.866 -24.818 1.00 95.38 88 VAL A CA 1
ATOM 665 C C . VAL A 1 88 ? -0.317 9.949 -23.511 1.00 95.38 88 VAL A C 1
ATOM 667 O O . VAL A 1 88 ? 0.102 10.619 -22.567 1.00 95.38 88 VAL A O 1
ATOM 670 N N . ASN A 1 89 ? -1.433 9.221 -23.420 1.00 94.25 89 ASN A N 1
ATOM 671 C CA . ASN A 1 89 ? -2.222 9.157 -22.185 1.00 94.25 89 ASN A CA 1
ATOM 672 C C . ASN A 1 89 ? -1.605 8.238 -21.116 1.00 94.25 89 ASN A C 1
ATOM 674 O O . ASN A 1 89 ? -1.888 8.408 -19.929 1.00 94.25 89 ASN A O 1
ATOM 678 N N . LEU A 1 90 ? -0.791 7.249 -21.510 1.00 95.75 90 LEU A N 1
ATOM 679 C CA . LEU A 1 90 ? -0.142 6.332 -20.572 1.00 95.75 90 LEU A CA 1
ATOM 680 C C . LEU A 1 90 ? 1.262 5.930 -21.036 1.00 95.75 90 LEU A C 1
ATOM 682 O O . LEU A 1 90 ? 1.435 5.263 -22.057 1.00 95.75 90 LEU A O 1
ATOM 686 N N . ALA A 1 91 ? 2.251 6.260 -20.209 1.00 96.25 91 ALA A N 1
ATOM 687 C CA . ALA A 1 91 ? 3.610 5.751 -20.313 1.00 96.25 91 ALA A CA 1
ATOM 688 C C . ALA A 1 91 ? 4.008 5.059 -19.004 1.00 96.25 91 ALA A C 1
ATOM 690 O O . ALA A 1 91 ? 3.700 5.549 -17.917 1.00 96.25 91 ALA A O 1
ATOM 691 N N . ILE A 1 92 ? 4.699 3.926 -19.107 1.00 96.19 92 ILE A N 1
ATOM 692 C CA . ILE A 1 92 ? 5.329 3.246 -17.974 1.00 96.19 92 ILE A CA 1
ATOM 693 C C . ILE A 1 92 ? 6.828 3.285 -18.215 1.00 96.19 92 ILE A C 1
ATOM 695 O O . ILE A 1 92 ? 7.311 2.772 -19.222 1.00 96.19 92 ILE A O 1
ATOM 699 N N . VAL A 1 93 ? 7.548 3.907 -17.289 1.00 95.38 93 VAL A N 1
ATOM 700 C CA . VAL A 1 93 ? 8.987 4.120 -17.410 1.00 95.38 93 VAL A CA 1
ATOM 701 C C . VAL A 1 93 ? 9.675 3.628 -16.146 1.00 95.38 93 VAL A C 1
ATOM 703 O O . VAL A 1 93 ? 9.258 3.982 -15.042 1.00 95.38 93 VAL A O 1
ATOM 706 N N . THR A 1 94 ? 10.710 2.806 -16.296 1.00 94.00 94 THR A N 1
ATOM 707 C CA . THR A 1 94 ? 11.595 2.411 -15.193 1.00 94.00 94 THR A CA 1
ATOM 708 C C . THR A 1 94 ? 12.872 3.251 -15.234 1.00 94.00 94 THR A C 1
ATOM 710 O O . THR A 1 94 ? 13.294 3.748 -16.283 1.00 94.00 94 THR A O 1
ATOM 713 N N . THR A 1 95 ? 13.467 3.477 -14.066 1.00 90.88 95 THR A N 1
ATOM 714 C CA . THR A 1 95 ? 14.709 4.241 -13.946 1.00 90.88 95 THR A CA 1
ATOM 715 C C . THR A 1 95 ? 15.412 3.947 -12.627 1.00 90.88 95 THR A C 1
ATOM 717 O O . THR A 1 95 ? 14.770 3.775 -11.587 1.00 90.88 95 THR A O 1
ATOM 720 N N . HIS A 1 96 ? 16.740 3.976 -12.655 1.00 88.00 96 HIS A N 1
ATOM 721 C CA . HIS A 1 96 ? 17.600 4.026 -11.476 1.00 88.00 96 HIS A CA 1
ATOM 722 C C . HIS A 1 96 ? 17.883 5.461 -10.982 1.00 88.00 96 HIS A C 1
ATOM 724 O O . HIS A 1 96 ? 18.494 5.640 -9.922 1.00 88.00 96 HIS A O 1
ATOM 730 N N . TYR A 1 97 ? 17.449 6.496 -11.711 1.00 88.31 97 TYR A N 1
ATOM 731 C CA . TYR A 1 97 ? 17.658 7.888 -11.320 1.00 88.31 97 TYR A CA 1
ATOM 732 C C . TYR A 1 97 ? 16.646 8.340 -10.266 1.00 88.31 97 TYR A C 1
ATOM 734 O O . TYR A 1 97 ? 15.495 8.659 -10.561 1.00 88.31 97 TYR A O 1
ATOM 742 N N . ALA A 1 98 ? 17.109 8.456 -9.019 1.00 84.06 98 ALA A N 1
ATOM 743 C CA . ALA A 1 98 ? 16.290 8.955 -7.916 1.00 84.06 98 ALA A CA 1
ATOM 744 C C . ALA A 1 98 ? 15.760 10.380 -8.166 1.00 84.06 98 ALA A C 1
ATOM 746 O O . ALA A 1 98 ? 14.655 10.703 -7.739 1.00 84.06 98 ALA A O 1
ATOM 747 N N . ASP A 1 99 ? 16.509 11.224 -8.879 1.00 86.94 99 ASP A N 1
ATOM 748 C CA . ASP A 1 99 ? 16.118 12.614 -9.139 1.00 86.94 99 ASP A CA 1
ATOM 749 C C . ASP A 1 99 ? 14.843 12.711 -9.996 1.00 86.94 99 ASP A C 1
ATOM 751 O O . ASP A 1 99 ? 14.018 13.593 -9.758 1.00 86.94 99 ASP A O 1
ATOM 755 N N . LEU A 1 100 ? 14.607 11.757 -10.910 1.00 89.94 100 LEU A N 1
ATOM 756 C CA . LEU A 1 100 ? 13.384 11.723 -11.726 1.00 89.94 100 LEU A CA 1
ATOM 757 C C . LEU A 1 100 ? 12.123 11.475 -10.891 1.00 89.94 100 LEU A C 1
ATOM 759 O O . LEU A 1 100 ? 11.038 11.918 -11.260 1.00 89.94 100 LEU A O 1
ATOM 763 N N . THR A 1 101 ? 12.249 10.826 -9.731 1.00 87.81 101 THR A N 1
ATOM 764 C CA . THR A 1 101 ? 11.095 10.586 -8.849 1.00 87.81 101 THR A CA 1
ATOM 765 C C . THR A 1 101 ? 10.533 11.878 -8.249 1.00 87.81 101 THR A C 1
ATOM 767 O O . THR A 1 101 ? 9.360 11.917 -7.877 1.00 87.81 101 THR A O 1
ATOM 770 N N . ARG A 1 102 ? 11.329 12.957 -8.214 1.00 87.06 102 ARG A N 1
ATOM 771 C CA . ARG A 1 102 ? 10.911 14.276 -7.714 1.00 87.06 102 ARG A CA 1
ATOM 772 C C . ARG A 1 102 ? 9.993 15.024 -8.684 1.00 87.06 102 ARG A C 1
ATOM 774 O O . ARG A 1 102 ? 9.357 15.990 -8.280 1.00 87.06 102 ARG A O 1
ATOM 781 N N . ILE A 1 103 ? 9.878 14.591 -9.945 1.00 90.88 103 ILE A N 1
ATOM 782 C CA . ILE A 1 103 ? 8.998 15.241 -10.936 1.00 90.88 103 ILE A CA 1
ATOM 783 C C . ILE A 1 103 ? 7.536 15.235 -10.457 1.00 90.88 103 ILE A C 1
ATOM 785 O O . ILE A 1 103 ? 6.806 16.199 -10.674 1.00 90.88 103 ILE A O 1
ATOM 789 N N . LYS A 1 104 ? 7.120 14.193 -9.727 1.00 90.69 104 LYS A N 1
ATOM 790 C CA . LYS A 1 104 ? 5.783 14.115 -9.122 1.00 90.69 104 LYS A CA 1
ATOM 791 C C . LYS A 1 104 ? 5.485 15.274 -8.158 1.00 90.69 104 LYS A C 1
ATOM 793 O O . LYS A 1 104 ? 4.331 15.684 -8.051 1.00 90.69 104 LYS A O 1
ATOM 798 N N . ASP A 1 105 ? 6.495 15.812 -7.471 1.00 87.12 105 ASP A N 1
ATOM 799 C CA . ASP A 1 105 ? 6.305 16.890 -6.491 1.00 87.12 105 ASP A CA 1
ATOM 800 C C . ASP A 1 105 ? 5.868 18.201 -7.164 1.00 87.12 105 ASP A C 1
ATOM 802 O O . ASP A 1 105 ? 5.159 19.006 -6.558 1.00 87.12 105 ASP A O 1
ATOM 806 N N . SER A 1 106 ? 6.273 18.414 -8.420 1.00 88.62 106 SER A N 1
ATOM 807 C CA . SER A 1 106 ? 5.898 19.583 -9.219 1.00 88.62 106 SER A CA 1
ATOM 808 C C . SER A 1 106 ? 4.739 19.316 -10.182 1.00 88.62 106 SER A C 1
ATOM 810 O O . SER A 1 106 ? 4.067 20.262 -10.599 1.00 88.62 106 SER A O 1
ATOM 812 N N . ASP A 1 107 ? 4.476 18.055 -10.532 1.00 91.75 107 ASP A N 1
ATOM 813 C CA . ASP A 1 107 ? 3.539 17.694 -11.590 1.00 91.75 107 ASP A CA 1
ATOM 814 C C . ASP A 1 107 ? 2.702 16.452 -11.244 1.00 91.75 107 ASP A C 1
ATOM 816 O O . ASP A 1 107 ? 3.149 15.309 -11.327 1.00 91.75 107 ASP A O 1
ATOM 820 N N . SER A 1 108 ? 1.425 16.689 -10.923 1.00 91.25 108 SER A N 1
ATOM 821 C CA . SER A 1 108 ? 0.464 15.659 -10.494 1.00 91.25 108 SER A CA 1
ATOM 822 C C . SER A 1 108 ? 0.136 14.578 -11.532 1.00 91.25 108 SER A C 1
ATOM 824 O O . SER A 1 108 ? -0.536 13.606 -11.193 1.00 91.25 108 SER A O 1
ATOM 826 N N . LEU A 1 109 ? 0.551 14.748 -12.794 1.00 92.88 109 LEU A N 1
ATOM 827 C CA . LEU A 1 109 ? 0.351 13.737 -13.839 1.00 92.88 109 LEU A CA 1
ATOM 828 C C . LEU A 1 109 ? 1.420 12.635 -13.812 1.00 92.88 109 LEU A C 1
ATOM 830 O O . LEU A 1 109 ? 1.258 11.622 -14.489 1.00 92.88 109 LEU A O 1
ATOM 834 N N . PHE A 1 110 ? 2.477 12.804 -13.017 1.00 95.06 110 PHE A N 1
ATOM 835 C CA . PHE A 1 110 ? 3.462 11.762 -12.760 1.00 95.06 110 PHE A CA 1
ATOM 836 C C . PHE A 1 110 ? 3.130 11.032 -11.462 1.00 95.06 110 PHE A C 1
ATOM 838 O O . PHE A 1 110 ? 2.958 11.648 -10.413 1.00 95.06 110 PHE A O 1
ATOM 845 N N . GLU A 1 111 ? 3.082 9.702 -11.520 1.00 95.00 111 GLU A N 1
ATOM 846 C CA . GLU A 1 111 ? 2.850 8.858 -10.352 1.00 95.00 111 GLU A CA 1
ATOM 847 C C . GLU A 1 111 ? 4.011 7.881 -10.175 1.00 95.00 111 GLU A C 1
ATOM 849 O O . GLU A 1 111 ? 4.347 7.119 -11.080 1.00 95.00 111 GLU A O 1
ATOM 854 N N . ASN A 1 112 ? 4.615 7.890 -8.987 1.00 94.75 112 ASN A N 1
ATOM 855 C CA . ASN A 1 112 ? 5.715 6.990 -8.664 1.00 94.75 112 ASN A CA 1
ATOM 856 C C . ASN A 1 112 ? 5.191 5.615 -8.254 1.00 94.75 112 ASN A C 1
ATOM 858 O O . ASN A 1 112 ? 4.158 5.489 -7.594 1.00 94.75 112 ASN A O 1
ATOM 862 N N . ALA A 1 113 ? 5.951 4.579 -8.579 1.00 94.06 113 ALA A N 1
ATOM 863 C CA . ALA A 1 113 ? 5.760 3.250 -8.032 1.00 94.06 113 ALA A CA 1
ATOM 864 C C . ALA A 1 113 ? 7.121 2.598 -7.796 1.00 94.06 113 ALA A C 1
ATOM 866 O O . ALA A 1 113 ? 8.055 2.787 -8.573 1.00 94.06 113 ALA A O 1
ATOM 867 N N . ALA A 1 114 ? 7.224 1.804 -6.734 1.00 92.00 114 ALA A N 1
ATOM 868 C CA . ALA A 1 114 ? 8.443 1.082 -6.395 1.00 92.00 114 ALA A CA 1
ATOM 869 C C . ALA A 1 114 ? 8.171 -0.414 -6.266 1.00 92.00 114 ALA A C 1
ATOM 871 O O . ALA A 1 114 ? 7.096 -0.822 -5.830 1.00 92.00 114 ALA A O 1
ATOM 872 N N . VAL A 1 115 ? 9.154 -1.246 -6.596 1.00 91.81 115 VAL A N 1
ATOM 873 C CA . VAL A 1 115 ? 9.088 -2.680 -6.299 1.00 91.81 115 VAL A CA 1
ATOM 874 C C . VAL A 1 115 ? 9.622 -2.914 -4.886 1.00 91.81 115 VAL A C 1
ATOM 876 O O . VAL A 1 115 ? 10.727 -2.497 -4.550 1.00 91.81 115 VAL A O 1
ATOM 879 N N . GLU A 1 116 ? 8.830 -3.571 -4.040 1.00 90.00 116 GLU A N 1
ATOM 880 C CA . GLU A 1 116 ? 9.190 -3.863 -2.653 1.00 90.00 116 GLU A CA 1
ATOM 881 C C . GLU A 1 116 ? 10.393 -4.825 -2.586 1.00 90.00 116 GLU A C 1
ATOM 883 O O . GLU A 1 116 ? 10.396 -5.919 -3.165 1.00 90.00 116 GLU A O 1
ATOM 888 N N . PHE A 1 117 ? 11.405 -4.418 -1.814 1.00 86.81 117 PHE A N 1
ATOM 889 C CA . PHE A 1 117 ? 12.603 -5.197 -1.517 1.00 86.81 117 PHE A CA 1
ATOM 890 C C . PHE A 1 117 ? 12.709 -5.449 -0.010 1.00 86.81 117 PHE A C 1
ATOM 892 O O . PHE A 1 117 ? 12.644 -4.528 0.803 1.00 86.81 117 PHE A O 1
ATOM 899 N N . SER A 1 118 ? 12.874 -6.710 0.389 1.00 86.19 118 SER A N 1
ATOM 900 C CA . SER A 1 118 ? 12.952 -7.072 1.804 1.00 86.19 118 SER A CA 1
ATOM 901 C C . SER A 1 118 ? 14.388 -6.983 2.308 1.00 86.19 118 SER A C 1
ATOM 903 O O . SER A 1 118 ? 15.179 -7.883 2.054 1.00 86.19 118 SER A O 1
ATOM 905 N N . LEU A 1 119 ? 14.714 -5.972 3.119 1.00 80.56 119 LEU A N 1
ATOM 906 C CA . LEU A 1 119 ? 16.045 -5.849 3.741 1.00 80.56 119 LEU A CA 1
ATOM 907 C C . LEU A 1 119 ? 16.401 -7.004 4.691 1.00 80.56 119 LEU A C 1
ATOM 909 O O . LEU A 1 119 ? 17.574 -7.274 4.915 1.00 80.56 119 LEU A O 1
ATOM 913 N N . LYS A 1 120 ? 15.402 -7.709 5.240 1.00 83.56 120 LYS A N 1
ATOM 914 C CA . LYS A 1 120 ? 15.631 -8.862 6.129 1.00 83.56 120 LYS A CA 1
ATOM 915 C C . LYS A 1 120 ? 16.105 -10.100 5.374 1.00 83.56 120 LYS A C 1
ATOM 917 O O . LYS A 1 120 ? 16.913 -10.858 5.890 1.00 83.56 120 LYS A O 1
ATOM 922 N N . THR A 1 121 ? 15.540 -10.337 4.191 1.00 84.81 121 THR A N 1
ATOM 923 C CA . THR A 1 121 ? 15.827 -11.535 3.381 1.00 84.81 121 THR A CA 1
ATOM 924 C C . THR A 1 121 ? 16.731 -11.244 2.189 1.00 84.81 121 THR A C 1
ATOM 926 O O . THR A 1 121 ? 17.226 -12.181 1.571 1.00 84.81 121 THR A O 1
ATOM 929 N N . LEU A 1 122 ? 16.925 -9.959 1.880 1.00 82.81 122 LEU A N 1
ATOM 930 C CA . LEU A 1 122 ? 17.665 -9.410 0.744 1.00 82.81 122 LEU A CA 1
ATOM 931 C C . LEU A 1 122 ? 17.155 -9.935 -0.599 1.00 82.81 122 LEU A C 1
ATOM 933 O O . LEU A 1 122 ? 17.919 -10.180 -1.529 1.00 82.81 122 LEU A O 1
ATOM 937 N N . LYS A 1 123 ? 15.835 -10.117 -0.687 1.00 82.94 123 LYS A N 1
ATOM 938 C CA . LYS A 1 123 ? 15.142 -10.608 -1.877 1.00 82.94 123 LYS A CA 1
ATOM 939 C C . LYS A 1 123 ? 14.033 -9.643 -2.302 1.00 82.94 123 LYS A C 1
ATOM 941 O O . LYS A 1 123 ? 13.384 -9.041 -1.433 1.00 82.94 123 LYS A O 1
ATOM 946 N N . PRO A 1 124 ? 13.773 -9.519 -3.616 1.00 86.88 124 PRO A N 1
ATOM 947 C CA . PRO A 1 124 ? 12.582 -8.838 -4.104 1.00 86.88 124 PRO A CA 1
ATOM 948 C C . PRO A 1 124 ? 11.336 -9.607 -3.656 1.00 86.88 124 PRO A C 1
ATOM 950 O O . PRO A 1 124 ? 11.306 -10.838 -3.682 1.00 86.88 124 PRO A O 1
ATOM 953 N N . THR A 1 125 ? 10.291 -8.889 -3.249 1.00 90.88 125 THR A N 1
ATOM 954 C CA . THR A 1 125 ? 8.987 -9.509 -2.957 1.00 90.88 125 THR A CA 1
ATOM 955 C C . THR A 1 125 ? 8.060 -9.488 -4.173 1.00 90.88 125 THR A C 1
ATOM 957 O O . THR A 1 125 ? 6.969 -10.057 -4.116 1.00 90.88 125 THR A O 1
ATOM 960 N N . TYR A 1 126 ? 8.495 -8.828 -5.257 1.00 90.88 126 TYR A N 1
ATOM 961 C CA . TYR A 1 126 ? 7.752 -8.612 -6.503 1.00 90.88 126 TYR A CA 1
ATOM 962 C C . TYR A 1 126 ? 6.390 -7.932 -6.300 1.00 90.88 126 TYR A C 1
ATOM 964 O O . TYR A 1 126 ? 5.473 -8.095 -7.104 1.00 90.88 126 TYR A O 1
ATOM 972 N N . LYS A 1 127 ? 6.241 -7.157 -5.219 1.00 91.69 127 LYS A N 1
ATOM 973 C CA . LYS A 1 127 ? 5.059 -6.322 -4.998 1.00 91.69 127 LYS A CA 1
ATOM 974 C C . LYS A 1 127 ? 5.325 -4.900 -5.452 1.00 91.69 127 LYS A C 1
ATOM 976 O O . LYS A 1 127 ? 6.354 -4.332 -5.109 1.00 91.69 127 LYS A O 1
ATOM 981 N N . ILE A 1 128 ? 4.365 -4.318 -6.159 1.00 93.12 128 ILE A N 1
ATOM 982 C CA . ILE A 1 128 ? 4.396 -2.908 -6.548 1.00 93.12 128 ILE A CA 1
ATOM 983 C C . ILE A 1 128 ? 3.764 -2.073 -5.430 1.00 93.12 128 ILE A C 1
ATOM 985 O O . ILE A 1 128 ? 2.633 -2.331 -5.010 1.00 93.12 128 ILE A O 1
ATOM 989 N N . LEU A 1 129 ? 4.499 -1.071 -4.962 1.00 92.06 129 LEU A N 1
ATOM 990 C CA . LEU A 1 129 ? 4.089 -0.068 -3.990 1.00 92.06 129 LEU A CA 1
ATOM 991 C C . LEU A 1 129 ? 3.804 1.239 -4.732 1.00 92.06 129 LEU A C 1
ATOM 993 O O . LEU A 1 129 ? 4.712 2.017 -5.028 1.00 92.06 129 LEU A O 1
ATOM 997 N N . TRP A 1 130 ? 2.534 1.460 -5.060 1.00 92.50 130 TRP A N 1
ATOM 998 C CA . TRP A 1 130 ? 2.075 2.694 -5.699 1.00 92.50 130 TRP A CA 1
ATOM 999 C C . TRP A 1 130 ? 2.256 3.902 -4.777 1.00 92.50 130 TRP A C 1
ATOM 1001 O O . TRP A 1 130 ? 2.069 3.806 -3.563 1.00 92.50 130 TRP A O 1
ATOM 1011 N N . GLY A 1 131 ? 2.636 5.034 -5.360 1.00 87.75 131 GLY A N 1
ATOM 1012 C CA . GLY A 1 131 ? 2.916 6.288 -4.667 1.00 87.75 131 GLY A CA 1
ATOM 1013 C C . GLY A 1 131 ? 4.221 6.305 -3.874 1.00 87.75 131 GLY A C 1
ATOM 1014 O O . GLY A 1 131 ? 4.511 7.310 -3.233 1.00 87.75 131 GLY A O 1
ATOM 1015 N N . SER A 1 132 ? 5.002 5.223 -3.904 1.00 85.62 132 SER A N 1
ATOM 1016 C CA . SER A 1 132 ? 6.268 5.111 -3.176 1.00 85.62 132 SER A CA 1
ATOM 1017 C C . SER A 1 132 ? 7.460 5.272 -4.114 1.00 85.62 132 SER A C 1
ATOM 1019 O O . SER A 1 132 ? 7.422 4.833 -5.263 1.00 85.62 132 SER A O 1
ATOM 1021 N N . THR A 1 133 ? 8.540 5.856 -3.603 1.00 82.56 133 THR A N 1
ATOM 1022 C CA . THR A 1 133 ? 9.855 5.879 -4.253 1.00 82.56 133 THR A CA 1
ATOM 1023 C C . THR A 1 133 ? 10.720 4.762 -3.681 1.00 82.56 133 THR A C 1
ATOM 1025 O O . THR A 1 133 ? 10.739 4.552 -2.468 1.00 82.56 133 THR A O 1
ATOM 1028 N N . GLY A 1 134 ? 11.420 4.023 -4.539 1.00 72.38 134 GLY A N 1
ATOM 1029 C CA . GLY A 1 134 ? 12.346 2.982 -4.096 1.00 72.38 134 GLY A CA 1
ATOM 1030 C C . GLY A 1 134 ? 13.600 3.576 -3.453 1.00 72.38 134 GLY A C 1
ATOM 1031 O O . GLY A 1 134 ? 14.015 4.681 -3.792 1.00 72.38 134 GLY A O 1
ATOM 1032 N N . GLU A 1 135 ? 14.226 2.826 -2.546 1.00 72.19 135 GLU A N 1
ATOM 1033 C CA . GLU A 1 135 ? 15.551 3.158 -2.016 1.00 72.19 135 GLU A CA 1
ATOM 1034 C C . GLU A 1 135 ? 16.636 2.312 -2.693 1.00 72.19 135 GLU A C 1
ATOM 1036 O O . GLU A 1 135 ? 16.506 1.091 -2.831 1.00 72.19 135 GLU A O 1
ATOM 1041 N N . SER A 1 136 ? 17.744 2.953 -3.073 1.00 73.19 136 SER A N 1
ATOM 1042 C CA . SER A 1 136 ? 18.920 2.267 -3.611 1.00 73.19 136 SER A CA 1
ATOM 1043 C C . SER A 1 136 ? 19.654 1.511 -2.502 1.00 73.19 136 SER A C 1
ATOM 1045 O O . SER A 1 136 ? 20.384 2.092 -1.702 1.00 73.19 136 SER A O 1
ATOM 1047 N N . ASN A 1 137 ? 19.499 0.188 -2.481 1.00 79.88 137 ASN A N 1
ATOM 1048 C CA . ASN A 1 137 ? 20.044 -0.692 -1.441 1.00 79.88 137 ASN A CA 1
ATOM 1049 C C . ASN A 1 137 ? 21.391 -1.341 -1.802 1.00 79.88 137 ASN A C 1
ATOM 1051 O O . ASN A 1 137 ? 21.783 -2.333 -1.189 1.00 79.88 137 ASN A O 1
ATOM 1055 N N . ALA A 1 138 ? 22.117 -0.796 -2.781 1.00 85.25 138 ALA A N 1
ATOM 1056 C CA . ALA A 1 138 ? 23.314 -1.417 -3.355 1.00 85.25 138 ALA A CA 1
ATOM 1057 C C . ALA A 1 138 ? 24.390 -1.774 -2.311 1.00 85.25 138 ALA A C 1
ATOM 1059 O O . ALA A 1 138 ? 24.911 -2.886 -2.327 1.00 85.25 138 ALA A O 1
ATOM 1060 N N . LEU A 1 139 ? 24.683 -0.878 -1.359 1.00 88.38 139 LEU A N 1
ATOM 1061 C CA . LEU A 1 139 ? 25.682 -1.136 -0.311 1.00 88.38 139 LEU A CA 1
ATOM 1062 C C . LEU A 1 139 ? 25.233 -2.226 0.673 1.00 88.38 139 LEU A C 1
ATOM 1064 O O . LEU A 1 139 ? 26.040 -3.063 1.072 1.00 88.38 139 LEU A O 1
ATOM 1068 N N . SER A 1 140 ? 23.948 -2.244 1.034 1.00 84.69 140 SER A N 1
ATOM 1069 C CA . SER A 1 140 ? 23.359 -3.277 1.896 1.00 84.69 140 SER A CA 1
ATOM 1070 C C . SER A 1 140 ? 23.375 -4.646 1.210 1.00 84.69 140 SER A C 1
ATOM 1072 O O . SER A 1 140 ? 23.683 -5.658 1.838 1.00 84.69 140 SER A O 1
ATOM 1074 N N . ILE A 1 141 ? 23.099 -4.673 -0.098 1.00 86.19 141 ILE A N 1
ATOM 1075 C CA . ILE A 1 141 ? 23.177 -5.880 -0.925 1.00 86.19 141 ILE A CA 1
ATOM 1076 C C . ILE A 1 141 ? 24.627 -6.367 -1.010 1.00 86.19 141 ILE A C 1
ATOM 1078 O O . ILE A 1 141 ? 24.883 -7.533 -0.721 1.00 86.19 141 ILE A O 1
ATOM 1082 N N . ALA A 1 142 ? 25.583 -5.488 -1.317 1.00 89.50 142 ALA A N 1
ATOM 1083 C CA . ALA A 1 142 ? 27.001 -5.841 -1.372 1.00 89.50 142 ALA A CA 1
ATOM 1084 C C . ALA A 1 142 ? 27.485 -6.441 -0.042 1.00 89.50 142 ALA A C 1
ATOM 1086 O O . ALA A 1 142 ? 28.085 -7.516 -0.031 1.00 89.50 142 ALA A O 1
ATOM 1087 N N . GLN A 1 143 ? 27.139 -5.812 1.086 1.00 88.44 143 GLN A N 1
ATOM 1088 C CA . GLN A 1 143 ? 27.444 -6.344 2.415 1.00 88.44 143 GLN A CA 1
ATOM 1089 C C . GLN A 1 143 ? 26.872 -7.755 2.606 1.00 88.44 143 GLN A C 1
ATOM 1091 O O . GLN A 1 143 ? 27.557 -8.639 3.113 1.00 88.44 143 GLN A O 1
ATOM 1096 N N . SER A 1 144 ? 25.635 -7.990 2.166 1.00 84.12 144 SER A N 1
ATOM 1097 C CA . SER A 1 144 ? 24.996 -9.296 2.314 1.00 84.12 144 SER A CA 1
ATOM 1098 C C . SER A 1 144 ? 25.559 -10.409 1.434 1.00 84.12 144 SER A C 1
ATOM 1100 O O . SER A 1 144 ? 25.504 -11.573 1.819 1.00 84.12 144 SER A O 1
ATOM 1102 N N . ILE A 1 145 ? 26.123 -10.056 0.276 1.00 87.81 145 ILE A N 1
ATOM 1103 C CA . ILE A 1 145 ? 26.797 -10.993 -0.634 1.00 87.81 145 ILE A CA 1
ATOM 1104 C C . ILE A 1 145 ? 28.201 -11.356 -0.102 1.00 87.81 145 ILE A C 1
ATOM 1106 O O . ILE A 1 145 ? 28.849 -12.261 -0.619 1.00 87.81 145 ILE A O 1
ATOM 1110 N N . GLY A 1 146 ? 28.653 -10.708 0.980 1.00 89.06 146 GLY A N 1
ATOM 1111 C CA . GLY A 1 146 ? 29.913 -11.011 1.662 1.00 89.06 146 GLY A CA 1
ATOM 1112 C C . GLY A 1 146 ? 31.034 -10.014 1.377 1.00 89.06 146 GLY A C 1
ATOM 1113 O O . GLY A 1 146 ? 32.202 -10.334 1.584 1.00 89.06 146 GLY A O 1
ATOM 1114 N N . PHE A 1 147 ? 30.709 -8.813 0.893 1.00 92.69 147 PHE A N 1
ATOM 1115 C CA . PHE A 1 147 ? 31.705 -7.767 0.676 1.00 92.69 147 PHE A CA 1
ATOM 1116 C C . PHE A 1 147 ? 32.264 -7.243 2.009 1.00 92.69 147 PHE A C 1
ATOM 1118 O O . PHE A 1 147 ? 31.526 -7.113 2.988 1.00 92.69 147 PHE A O 1
ATOM 1125 N N . ASP A 1 148 ? 33.560 -6.919 2.043 1.00 95.81 148 ASP A N 1
ATOM 1126 C CA . ASP A 1 148 ? 34.263 -6.514 3.268 1.00 95.81 148 ASP A CA 1
ATOM 1127 C C . ASP A 1 148 ? 33.574 -5.307 3.949 1.00 95.81 148 ASP A C 1
ATOM 1129 O O . ASP A 1 148 ? 33.491 -4.225 3.342 1.00 95.81 148 ASP A O 1
ATOM 1133 N N . PRO A 1 149 ? 33.124 -5.445 5.217 1.00 94.00 149 PRO A N 1
ATOM 1134 C CA . PRO A 1 149 ? 32.506 -4.359 5.974 1.00 94.00 149 PRO A CA 1
ATOM 1135 C C . PRO A 1 149 ? 33.351 -3.083 6.017 1.00 94.00 149 PRO A C 1
ATOM 1137 O O . PRO A 1 149 ? 32.801 -1.984 5.966 1.00 94.00 149 PRO A O 1
ATOM 1140 N N . ALA A 1 150 ? 34.683 -3.192 6.053 1.00 95.69 150 ALA A N 1
ATOM 1141 C CA . ALA A 1 150 ? 35.571 -2.034 6.073 1.00 95.69 150 ALA A CA 1
ATOM 1142 C C . ALA A 1 150 ? 35.567 -1.262 4.743 1.00 95.69 150 ALA A C 1
ATOM 1144 O O . ALA A 1 150 ? 35.801 -0.049 4.727 1.00 95.69 150 ALA A O 1
ATOM 1145 N N . ILE A 1 151 ? 35.312 -1.929 3.613 1.00 94.94 151 ILE A N 1
ATOM 1146 C CA . ILE A 1 151 ? 35.131 -1.246 2.325 1.00 94.94 151 ILE A CA 1
ATOM 1147 C C . ILE A 1 151 ? 33.739 -0.614 2.262 1.00 94.94 151 ILE A C 1
ATOM 1149 O O . ILE A 1 151 ? 33.626 0.542 1.858 1.00 94.94 151 ILE A O 1
ATOM 1153 N N . ILE A 1 152 ? 32.700 -1.315 2.727 1.00 93.56 152 ILE A N 1
ATOM 1154 C CA . ILE A 1 152 ? 31.329 -0.784 2.772 1.00 93.56 152 ILE A CA 1
ATOM 1155 C C . ILE A 1 152 ? 31.249 0.483 3.633 1.00 93.56 152 ILE A C 1
ATOM 1157 O O . ILE A 1 152 ? 30.677 1.486 3.206 1.00 93.56 152 ILE A O 1
ATOM 1161 N N . GLU A 1 153 ? 31.872 0.487 4.811 1.00 93.12 153 GLU A N 1
ATOM 1162 C CA . GLU A 1 153 ? 31.912 1.666 5.682 1.00 93.12 153 GLU A CA 1
ATOM 1163 C C . GLU A 1 153 ? 32.654 2.843 5.037 1.00 93.12 153 GLU A C 1
ATOM 1165 O O . GLU A 1 153 ? 32.228 3.995 5.150 1.00 93.12 153 GLU A O 1
ATOM 1170 N N . ARG A 1 154 ? 33.731 2.579 4.288 1.00 93.69 154 ARG A N 1
ATOM 1171 C CA . ARG A 1 154 ? 34.404 3.617 3.494 1.00 93.69 154 ARG A CA 1
ATOM 1172 C C . ARG A 1 154 ? 33.519 4.131 2.357 1.00 93.69 154 ARG A C 1
ATOM 1174 O O . ARG A 1 154 ? 33.454 5.340 2.158 1.00 93.69 154 ARG A O 1
ATOM 1181 N N . ALA A 1 155 ? 32.804 3.255 1.653 1.00 90.94 155 ALA A N 1
ATOM 1182 C CA . ALA A 1 155 ? 31.887 3.638 0.580 1.00 90.94 155 ALA A CA 1
ATOM 1183 C C . ALA A 1 155 ? 30.736 4.525 1.090 1.00 90.94 155 ALA A C 1
ATOM 1185 O O . ALA A 1 155 ? 30.411 5.529 0.458 1.00 90.94 155 ALA A O 1
ATOM 1186 N N . LYS A 1 156 ? 30.179 4.229 2.275 1.00 88.19 156 LYS A N 1
ATOM 1187 C CA . LYS A 1 156 ? 29.181 5.093 2.934 1.00 88.19 156 LYS A CA 1
ATOM 1188 C C . LYS A 1 156 ? 29.730 6.495 3.214 1.00 88.19 156 LYS A C 1
ATOM 1190 O O . LYS A 1 156 ? 29.040 7.478 2.958 1.00 88.19 156 LYS A O 1
ATOM 1195 N N . LYS A 1 157 ? 30.975 6.601 3.698 1.00 89.56 157 LYS A N 1
ATOM 1196 C CA . LYS A 1 157 ? 31.637 7.899 3.927 1.00 89.56 157 LYS A CA 1
ATOM 1197 C C . LYS A 1 157 ? 31.842 8.676 2.624 1.00 89.56 157 LYS A C 1
ATOM 1199 O O . LYS A 1 157 ? 31.580 9.875 2.594 1.00 89.56 157 LYS A O 1
ATOM 1204 N N . TRP A 1 158 ? 32.249 8.001 1.549 1.00 88.00 158 TRP A N 1
ATOM 1205 C CA . TRP A 1 158 ? 32.381 8.621 0.227 1.00 88.00 158 TRP A CA 1
ATOM 1206 C C . TRP A 1 158 ? 31.052 9.139 -0.314 1.00 88.00 158 TRP A C 1
ATOM 1208 O O . TRP A 1 158 ? 30.998 10.270 -0.779 1.00 88.00 158 TRP A O 1
ATOM 1218 N N . MET A 1 159 ? 29.975 8.361 -0.198 1.00 82.88 159 MET A N 1
ATOM 1219 C CA . MET A 1 159 ? 28.638 8.785 -0.624 1.00 82.88 159 MET A CA 1
ATOM 1220 C C . MET A 1 159 ? 28.221 10.104 0.044 1.00 82.88 159 MET A C 1
ATOM 1222 O O . MET A 1 159 ? 27.727 11.007 -0.628 1.00 82.88 159 MET A O 1
ATOM 1226 N N . VAL A 1 160 ? 28.474 10.236 1.351 1.00 80.25 160 VAL A N 1
ATOM 1227 C CA . VAL A 1 160 ? 28.214 11.471 2.107 1.00 80.25 160 VAL A CA 1
ATOM 1228 C C . VAL A 1 160 ? 29.099 12.620 1.616 1.00 80.25 160 VAL A C 1
ATOM 1230 O O . VAL A 1 160 ? 28.602 13.710 1.356 1.00 80.25 160 VAL A O 1
ATOM 1233 N N . SER A 1 161 ? 30.399 12.375 1.434 1.00 82.75 161 SER A N 1
ATOM 1234 C CA . SER A 1 161 ? 31.349 13.407 0.999 1.00 82.75 161 SER A CA 1
ATOM 1235 C C . SER A 1 161 ? 31.105 13.915 -0.424 1.00 82.75 161 SER A C 1
ATOM 1237 O O . SER A 1 161 ? 31.430 15.062 -0.709 1.00 82.75 161 SER A O 1
ATOM 1239 N N . LEU A 1 162 ? 30.594 13.071 -1.322 1.00 78.31 162 LEU A N 1
ATOM 1240 C CA . LEU A 1 162 ? 30.379 13.406 -2.733 1.00 78.31 162 LEU A CA 1
ATOM 1241 C C . LEU A 1 162 ? 29.054 14.137 -2.979 1.00 78.31 162 LEU A C 1
ATOM 1243 O O . LEU A 1 162 ? 28.860 14.681 -4.059 1.00 78.31 162 LEU A O 1
ATOM 1247 N N . THR A 1 163 ? 28.133 14.139 -2.009 1.00 71.50 163 THR A N 1
ATOM 1248 C CA . THR A 1 163 ? 26.803 14.753 -2.164 1.00 71.50 163 THR A CA 1
ATOM 1249 C C . THR A 1 163 ? 26.342 15.510 -0.906 1.00 71.50 163 THR A C 1
ATOM 1251 O O . THR A 1 163 ? 25.286 15.198 -0.348 1.00 71.50 163 THR A O 1
ATOM 1254 N N . PRO A 1 164 ? 27.101 16.522 -0.438 1.00 66.50 164 PRO A N 1
ATOM 1255 C CA . PRO A 1 164 ? 26.782 17.247 0.796 1.00 66.50 164 PRO A CA 1
ATOM 1256 C C . PRO A 1 164 ? 25.427 17.974 0.728 1.00 66.50 164 PRO A C 1
ATOM 1258 O O . PRO A 1 164 ? 24.632 17.894 1.661 1.00 66.50 164 PRO A O 1
ATOM 1261 N N . GLU A 1 165 ? 25.102 18.592 -0.409 1.00 69.00 165 GLU A N 1
ATOM 1262 C CA . GLU A 1 165 ? 23.841 19.324 -0.625 1.00 69.00 165 GLU A CA 1
ATOM 1263 C C . GLU A 1 165 ? 22.610 18.408 -0.509 1.00 69.00 165 GLU A C 1
ATOM 1265 O O . GLU A 1 165 ? 21.618 18.751 0.137 1.00 69.00 165 GLU A O 1
ATOM 1270 N N . ARG A 1 166 ? 22.697 17.180 -1.044 1.00 66.75 166 ARG A N 1
ATOM 1271 C CA . ARG A 1 166 ? 21.620 16.178 -0.943 1.00 66.75 166 ARG A CA 1
ATOM 1272 C C . ARG A 1 166 ? 21.377 15.732 0.497 1.00 66.75 166 ARG A C 1
ATOM 1274 O O . ARG A 1 166 ? 20.269 15.305 0.826 1.00 66.75 166 ARG A O 1
ATOM 1281 N N . GLN A 1 167 ? 22.392 15.805 1.359 1.00 63.91 167 GLN A N 1
ATOM 1282 C CA . GLN A 1 167 ? 22.246 15.490 2.775 1.00 63.91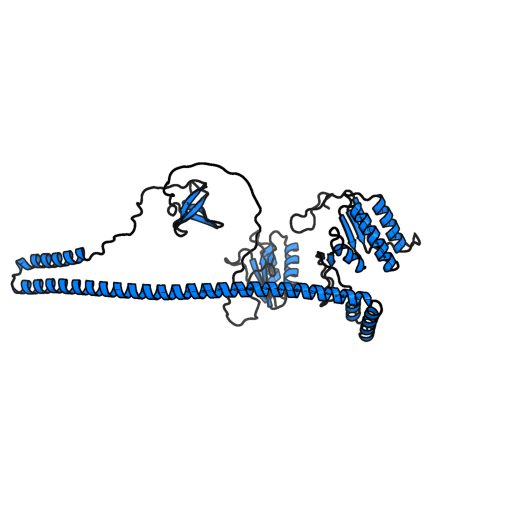 167 GLN A CA 1
ATOM 1283 C C . GLN A 1 167 ? 21.490 16.598 3.514 1.00 63.91 167 GLN A C 1
ATOM 1285 O O . GLN A 1 167 ? 20.637 16.291 4.348 1.00 63.91 167 GLN A O 1
ATOM 1290 N N . ASP A 1 168 ? 21.764 17.862 3.202 1.00 65.62 168 ASP A N 1
ATOM 1291 C CA . ASP A 1 168 ? 21.069 19.010 3.792 1.00 65.62 168 ASP A CA 1
ATOM 1292 C C . ASP A 1 168 ? 19.605 19.055 3.370 1.00 65.62 168 ASP A C 1
ATOM 1294 O O . ASP A 1 168 ? 18.724 19.167 4.226 1.00 65.62 168 ASP A O 1
ATOM 1298 N N . GLU A 1 169 ? 19.329 18.830 2.085 1.00 69.00 169 GLU A N 1
ATOM 1299 C CA . GLU A 1 169 ? 17.964 18.675 1.582 1.00 69.00 169 GLU A CA 1
ATOM 1300 C C . GLU A 1 169 ? 17.233 17.518 2.267 1.00 69.00 169 GLU A C 1
ATOM 1302 O O . GLU A 1 169 ? 16.122 17.691 2.768 1.00 69.00 169 GLU A O 1
ATOM 1307 N N . ARG A 1 170 ? 17.859 16.333 2.347 1.00 68.19 170 ARG A N 1
ATOM 1308 C CA . ARG A 1 170 ? 17.242 15.162 2.988 1.00 68.19 170 ARG A CA 1
ATOM 1309 C C . ARG A 1 170 ? 16.960 15.422 4.466 1.00 68.19 170 ARG A C 1
ATOM 1311 O O . ARG A 1 170 ? 15.898 15.046 4.951 1.00 68.19 170 ARG A O 1
ATOM 1318 N N . ARG A 1 171 ? 17.877 16.079 5.183 1.00 70.69 171 ARG A N 1
ATOM 1319 C CA . ARG A 1 171 ? 17.668 16.473 6.584 1.00 70.69 171 ARG A CA 1
ATOM 1320 C C . ARG A 1 171 ? 16.524 17.473 6.722 1.00 70.69 171 ARG A C 1
ATOM 1322 O O . ARG A 1 171 ? 15.689 17.289 7.604 1.00 70.69 171 ARG A O 1
ATOM 1329 N N . GLY A 1 172 ? 16.453 18.476 5.848 1.00 74.69 172 GLY A N 1
ATOM 1330 C CA . GLY A 1 172 ? 15.365 19.454 5.826 1.00 74.69 172 GLY A CA 1
ATOM 1331 C C . GLY A 1 172 ? 14.001 18.812 5.563 1.00 74.69 172 GLY A C 1
ATOM 1332 O O . GLY A 1 172 ? 13.047 19.076 6.293 1.00 74.69 172 GLY A O 1
ATOM 1333 N N . LEU A 1 173 ? 13.918 17.910 4.580 1.00 75.94 173 LEU A N 1
ATOM 1334 C CA . LEU A 1 173 ? 12.695 17.169 4.253 1.00 75.94 173 LEU A CA 1
ATOM 1335 C C . LEU A 1 173 ? 12.255 16.242 5.390 1.00 75.94 173 LEU A C 1
ATOM 1337 O O . LEU A 1 173 ? 11.081 16.235 5.751 1.00 75.94 173 LEU A O 1
ATOM 1341 N N . LEU A 1 174 ? 13.189 15.502 5.999 1.00 75.69 174 LEU A N 1
ATOM 1342 C CA . LEU A 1 174 ? 12.897 14.662 7.164 1.00 75.69 174 LEU A CA 1
ATOM 1343 C C . LEU A 1 174 ? 12.405 15.499 8.342 1.00 75.69 174 LEU A C 1
ATOM 1345 O O . LEU A 1 174 ? 11.414 15.142 8.972 1.00 75.69 174 LEU A O 1
ATOM 1349 N N . PHE A 1 175 ? 13.064 16.624 8.624 1.00 76.56 175 PHE A N 1
ATOM 1350 C CA . PHE A 1 175 ? 12.649 17.523 9.695 1.00 76.56 175 PHE A CA 1
ATOM 1351 C C . PHE A 1 175 ? 11.234 18.056 9.457 1.00 76.56 175 PHE A C 1
ATOM 1353 O O . PHE A 1 175 ? 10.407 18.020 10.366 1.00 76.56 175 PHE A O 1
ATOM 1360 N N . LYS A 1 176 ? 10.926 18.470 8.223 1.00 79.88 176 LYS A N 1
ATOM 1361 C CA . LYS A 1 176 ? 9.587 18.921 7.836 1.00 79.88 176 LYS A CA 1
ATOM 1362 C C . LYS A 1 176 ? 8.541 17.812 7.993 1.00 79.88 176 LYS A C 1
ATOM 1364 O O . LYS A 1 176 ? 7.523 18.042 8.636 1.00 79.88 176 LYS A O 1
ATOM 1369 N N . SER A 1 177 ? 8.817 16.605 7.494 1.00 78.00 177 SER A N 1
ATOM 1370 C CA . SER A 1 177 ? 7.917 15.451 7.631 1.00 78.00 177 SER A CA 1
ATOM 1371 C C . SER A 1 177 ? 7.662 15.088 9.095 1.00 78.00 177 SER A C 1
ATOM 1373 O O . SER A 1 177 ? 6.527 14.807 9.468 1.00 78.00 177 SER A O 1
ATOM 1375 N N . LEU A 1 178 ? 8.702 15.102 9.934 1.00 84.31 178 LEU A N 1
ATOM 1376 C CA . LEU A 1 178 ? 8.571 14.835 11.367 1.00 84.31 178 LEU A CA 1
ATOM 1377 C C . LEU A 1 178 ? 7.759 15.924 12.071 1.00 84.31 178 LEU A C 1
ATOM 1379 O O . LEU A 1 178 ? 6.989 15.620 12.979 1.00 84.31 178 LEU A O 1
ATOM 1383 N N . MET A 1 179 ? 7.914 17.182 11.659 1.00 85.19 179 MET A N 1
ATOM 1384 C CA . MET A 1 179 ? 7.152 18.303 12.204 1.00 85.19 179 MET A CA 1
ATOM 1385 C C . MET A 1 179 ? 5.667 18.202 11.831 1.00 85.19 179 MET A C 1
ATOM 1387 O O . MET A 1 179 ? 4.814 18.308 12.708 1.00 85.19 179 MET A O 1
ATOM 1391 N N . GLU A 1 180 ? 5.358 17.892 10.570 1.00 88.25 180 GLU A N 1
ATOM 1392 C CA . GLU A 1 180 ? 3.987 17.655 10.098 1.00 88.25 180 GLU A CA 1
ATOM 1393 C C . GLU A 1 180 ? 3.330 16.461 10.811 1.00 88.25 180 GLU A C 1
ATOM 1395 O O . GLU A 1 180 ? 2.175 16.537 11.241 1.00 88.25 180 GLU A O 1
ATOM 1400 N N . GLU A 1 181 ? 4.064 15.358 10.986 1.00 86.94 181 GLU A N 1
ATOM 1401 C CA . GLU A 1 181 ? 3.570 14.185 11.708 1.00 86.94 181 GLU A CA 1
ATOM 1402 C C . GLU A 1 181 ? 3.343 14.488 13.196 1.00 86.94 181 GLU A C 1
ATOM 1404 O O . GLU A 1 181 ? 2.305 14.113 13.751 1.00 86.94 181 GLU A O 1
ATOM 1409 N N . ARG A 1 182 ? 4.263 15.223 13.833 1.00 91.19 182 ARG A N 1
ATOM 1410 C CA . ARG A 1 182 ? 4.115 15.683 15.219 1.00 91.19 182 ARG A CA 1
ATOM 1411 C C . ARG A 1 182 ? 2.860 16.531 15.384 1.00 91.19 182 ARG A C 1
ATOM 1413 O O . ARG A 1 182 ? 2.066 16.258 16.280 1.00 91.19 182 ARG A O 1
ATOM 1420 N N . ASP A 1 183 ? 2.663 17.525 14.525 1.00 91.00 183 ASP A N 1
ATOM 1421 C CA . ASP A 1 183 ? 1.527 18.441 14.625 1.00 91.00 183 ASP A CA 1
ATOM 1422 C C . ASP A 1 183 ? 0.195 17.698 14.418 1.00 91.00 183 ASP A C 1
ATOM 1424 O O . ASP A 1 183 ? -0.786 17.942 15.130 1.00 91.00 183 ASP A O 1
ATOM 1428 N N . LYS A 1 184 ? 0.172 16.702 13.523 1.00 92.06 184 LYS A N 1
ATOM 1429 C CA . LYS A 1 184 ? -0.975 15.803 13.344 1.00 92.06 184 LYS A CA 1
ATOM 1430 C C . LYS A 1 184 ? -1.254 14.960 14.590 1.00 92.06 184 LYS A C 1
ATOM 1432 O O . LYS A 1 184 ? -2.411 14.841 14.997 1.00 92.06 184 LYS A O 1
ATOM 1437 N N . LEU A 1 185 ? -0.222 14.382 15.205 1.00 92.00 185 LEU A N 1
ATOM 1438 C CA . LEU A 1 185 ? -0.359 13.597 16.436 1.00 92.00 185 LEU A CA 1
ATOM 1439 C C . LEU A 1 185 ? -0.811 14.462 17.616 1.00 92.00 185 LEU A C 1
ATOM 1441 O O . LEU A 1 185 ? -1.641 14.027 18.415 1.00 92.00 185 LEU A O 1
ATOM 1445 N N . GLU A 1 186 ? -0.317 15.695 17.721 1.00 94.19 186 GLU A N 1
ATOM 1446 C CA . GLU A 1 186 ? -0.771 16.653 18.730 1.00 94.19 186 GLU A CA 1
ATOM 1447 C C . GLU A 1 186 ? -2.251 17.005 18.551 1.00 94.19 186 GLU A C 1
ATOM 1449 O O . GLU A 1 186 ? -2.996 17.013 19.534 1.00 94.19 186 GLU A O 1
ATOM 1454 N N . ALA A 1 187 ? -2.701 17.242 17.315 1.00 94.06 187 ALA A N 1
ATOM 1455 C CA . ALA A 1 187 ? -4.110 17.494 17.019 1.00 94.06 187 ALA A CA 1
ATOM 1456 C C . ALA A 1 187 ? -4.995 16.300 17.415 1.00 94.06 187 ALA A C 1
ATOM 1458 O O . ALA A 1 187 ? -5.972 16.473 18.145 1.00 94.06 187 ALA A O 1
ATOM 1459 N N . GLN A 1 188 ? -4.599 15.082 17.030 1.00 93.44 188 GLN A N 1
ATOM 1460 C CA . GLN A 1 188 ? -5.307 13.852 17.402 1.00 93.44 188 GLN A CA 1
ATOM 1461 C C . GLN A 1 188 ? -5.345 13.638 18.918 1.00 93.44 188 GLN A C 1
ATOM 1463 O O . GLN A 1 188 ? -6.368 13.231 19.468 1.00 93.44 188 GLN A O 1
ATOM 1468 N N . ARG A 1 189 ? -4.246 13.938 19.621 1.00 94.94 189 ARG A N 1
ATOM 1469 C CA . ARG A 1 189 ? -4.185 13.844 21.083 1.00 94.94 189 ARG A CA 1
ATOM 1470 C C . ARG A 1 189 ? -5.129 14.841 21.754 1.00 94.94 189 ARG A C 1
ATOM 1472 O O . ARG A 1 189 ? -5.770 14.477 22.739 1.00 94.94 189 ARG A O 1
ATOM 1479 N N . ARG A 1 190 ? -5.221 16.077 21.248 1.00 95.69 190 ARG A N 1
ATOM 1480 C CA . ARG A 1 190 ? -6.160 17.087 21.769 1.00 95.69 190 ARG A CA 1
ATOM 1481 C C . ARG A 1 190 ? -7.609 16.653 21.569 1.00 95.69 190 ARG A C 1
ATOM 1483 O O . ARG A 1 190 ? -8.382 16.708 22.519 1.00 95.69 190 ARG A O 1
ATOM 1490 N N . GLU A 1 191 ? -7.954 16.172 20.379 1.00 95.44 191 GLU A N 1
ATOM 1491 C CA . GLU A 1 191 ? -9.301 15.678 20.076 1.00 95.44 191 GLU A CA 1
ATOM 1492 C C . GLU A 1 191 ? -9.684 14.491 20.973 1.00 95.44 191 GLU A C 1
ATOM 1494 O O . GLU A 1 191 ? -10.744 14.493 21.598 1.00 95.44 191 GLU A O 1
ATOM 1499 N N . ALA A 1 192 ? -8.779 13.520 21.130 1.00 94.75 192 ALA A N 1
ATOM 1500 C CA . ALA A 1 192 ? -8.994 12.378 22.014 1.00 94.75 192 ALA A CA 1
ATOM 1501 C C . ALA A 1 192 ? -9.180 12.794 23.484 1.00 94.75 192 ALA A C 1
ATOM 1503 O O . ALA A 1 192 ? -10.005 12.211 24.185 1.00 94.75 192 ALA A O 1
ATOM 1504 N N . ALA A 1 193 ? -8.440 13.804 23.955 1.00 96.12 193 ALA A N 1
ATOM 1505 C CA . ALA A 1 193 ? -8.579 14.316 25.316 1.00 96.12 193 ALA A CA 1
ATOM 1506 C C . ALA A 1 193 ? -9.941 14.993 25.551 1.00 96.12 193 ALA A C 1
ATOM 1508 O O . ALA A 1 193 ? -10.550 14.773 26.597 1.00 96.12 193 ALA A O 1
ATOM 1509 N N . LEU A 1 194 ? -10.435 15.767 24.576 1.00 97.12 194 LEU A N 1
ATOM 1510 C CA . LEU A 1 194 ? -11.759 16.397 24.643 1.00 97.12 194 LEU A CA 1
ATOM 1511 C C . LEU A 1 194 ? -12.876 15.348 24.683 1.00 97.12 194 LEU A C 1
ATOM 1513 O O . LEU A 1 194 ? -13.708 15.379 25.587 1.00 97.12 194 LEU A O 1
ATOM 1517 N N . LEU A 1 195 ? -12.837 14.370 23.773 1.00 95.75 195 LEU A N 1
ATOM 1518 C CA . LEU A 1 195 ? -13.813 13.277 23.740 1.00 95.75 195 LEU A CA 1
ATOM 1519 C C . LEU A 1 195 ? -13.795 12.452 25.029 1.00 95.75 195 LEU A C 1
ATOM 1521 O O . LEU A 1 195 ? -14.843 12.074 25.545 1.00 95.75 195 LEU A O 1
ATOM 1525 N N . HIS A 1 196 ? -12.610 12.183 25.581 1.00 95.94 196 HIS A N 1
ATOM 1526 C CA . HIS A 1 196 ? -12.494 11.462 26.846 1.00 95.94 196 HIS A CA 1
ATOM 1527 C C . HIS A 1 196 ? -13.133 12.236 28.007 1.00 95.94 196 HIS A C 1
ATOM 1529 O O . HIS A 1 196 ? -13.787 11.632 28.860 1.00 95.94 196 HIS A O 1
ATOM 1535 N N . ALA A 1 197 ? -12.954 13.559 28.058 1.00 96.31 197 ALA A N 1
ATOM 1536 C CA . ALA A 1 197 ? -13.582 14.399 29.074 1.00 96.31 197 ALA A CA 1
ATOM 1537 C C . ALA A 1 197 ? -15.116 14.394 28.952 1.00 96.31 197 ALA A C 1
ATOM 1539 O O . ALA A 1 197 ? -15.798 14.211 29.958 1.00 96.31 197 ALA A O 1
ATOM 1540 N N . GLU A 1 198 ? -15.649 14.508 27.732 1.00 96.75 198 GLU A N 1
ATOM 1541 C CA . GLU A 1 198 ? -17.093 14.474 27.462 1.00 96.75 198 GLU A CA 1
ATOM 1542 C C . GLU A 1 198 ? -17.713 13.120 27.841 1.00 96.75 198 GLU A C 1
ATOM 1544 O O . GLU A 1 198 ? -18.695 13.065 28.583 1.00 96.75 198 GLU A O 1
ATOM 1549 N N . ILE A 1 199 ? -17.084 12.013 27.428 1.00 96.19 199 ILE A N 1
ATOM 1550 C CA . ILE A 1 199 ? -17.528 10.657 27.782 1.00 96.19 199 ILE A CA 1
ATOM 1551 C C . ILE A 1 199 ? -17.489 10.443 29.299 1.00 96.19 199 ILE A C 1
ATOM 1553 O O . ILE A 1 199 ? -18.398 9.831 29.854 1.00 96.19 199 ILE A O 1
ATOM 1557 N N . SER A 1 200 ? -16.453 10.941 29.980 1.00 96.56 200 SER A N 1
ATOM 1558 C CA . SER A 1 200 ? -16.330 10.799 31.437 1.00 96.56 200 SER A CA 1
ATOM 1559 C C . SER A 1 200 ? -17.426 11.570 32.178 1.00 96.56 200 SER A C 1
ATOM 1561 O O . SER A 1 200 ? -17.963 11.066 33.163 1.00 96.56 200 SER A O 1
ATOM 1563 N N . ALA A 1 201 ? -17.775 12.771 31.705 1.00 96.69 201 ALA A N 1
ATOM 1564 C CA . ALA A 1 201 ? -18.860 13.569 32.270 1.00 96.69 201 ALA A CA 1
ATOM 1565 C C . ALA A 1 201 ? -20.214 12.863 32.106 1.00 96.69 201 ALA A C 1
ATOM 1567 O O . ALA A 1 201 ? -20.906 12.643 33.099 1.00 96.69 201 ALA A O 1
ATOM 1568 N N . LEU A 1 202 ? -20.528 12.409 30.888 1.00 95.81 202 LEU A N 1
ATOM 1569 C CA . LEU A 1 202 ? -21.764 11.680 30.598 1.00 95.81 202 LEU A CA 1
ATOM 1570 C C . LEU A 1 202 ? -21.854 10.356 31.372 1.00 95.81 202 LEU A C 1
ATOM 1572 O O . LEU A 1 202 ? -22.919 9.970 31.841 1.00 95.81 202 LEU A O 1
ATOM 1576 N N . HIS A 1 203 ? -20.732 9.650 31.534 1.00 96.12 203 HIS A N 1
ATOM 1577 C CA . HIS A 1 203 ? -20.693 8.418 32.319 1.00 96.12 203 HIS A CA 1
ATOM 1578 C C . HIS A 1 203 ? -21.041 8.663 33.791 1.00 96.12 203 HIS A C 1
ATOM 1580 O O . HIS A 1 203 ? -21.782 7.873 34.376 1.00 96.12 203 HIS A O 1
ATOM 1586 N N . ASN A 1 204 ? -20.523 9.743 34.384 1.00 95.94 204 ASN A N 1
ATOM 1587 C CA . ASN A 1 204 ? -20.861 10.107 35.757 1.00 95.94 204 ASN A CA 1
ATOM 1588 C C . ASN A 1 204 ? -22.343 10.489 35.877 1.00 95.94 204 ASN A C 1
ATOM 1590 O O . ASN A 1 204 ? -23.000 9.996 36.782 1.00 95.94 204 ASN A O 1
ATOM 1594 N N . GLU A 1 205 ? -22.883 11.265 34.934 1.00 97.00 205 GLU A N 1
ATOM 1595 C CA . GLU A 1 205 ? -24.305 11.642 34.918 1.00 97.00 205 GLU A CA 1
ATOM 1596 C C . GLU A 1 205 ? -25.228 10.414 34.854 1.00 97.00 205 GLU A C 1
ATOM 1598 O O . GLU A 1 205 ? -26.116 10.261 35.690 1.00 97.00 205 GLU A O 1
ATOM 1603 N N . ILE A 1 206 ? -24.965 9.484 33.928 1.00 95.38 206 ILE A N 1
ATOM 1604 C CA . ILE A 1 206 ? -25.746 8.244 33.796 1.00 95.38 206 ILE A CA 1
ATOM 1605 C C . ILE A 1 206 ? -25.641 7.385 35.060 1.00 95.38 206 ILE A C 1
ATOM 1607 O O . ILE A 1 206 ? -26.624 6.768 35.468 1.00 95.38 206 ILE A O 1
ATOM 1611 N N . ARG A 1 207 ? -24.453 7.307 35.672 1.00 96.00 207 ARG A N 1
ATOM 1612 C CA . ARG A 1 207 ? -24.263 6.543 36.909 1.00 96.00 207 ARG A CA 1
ATOM 1613 C C . ARG A 1 207 ? -25.077 7.146 38.049 1.00 96.00 207 ARG A C 1
ATOM 1615 O O . ARG A 1 207 ? -25.770 6.404 38.738 1.00 96.00 207 ARG A O 1
ATOM 1622 N N . ASP A 1 208 ? -25.008 8.459 38.226 1.00 95.75 208 ASP A N 1
ATOM 1623 C CA . ASP A 1 208 ? -25.704 9.152 39.307 1.00 95.75 208 ASP A CA 1
ATOM 1624 C C . ASP A 1 208 ? -27.233 9.028 39.130 1.00 95.75 208 ASP A C 1
ATOM 1626 O O . ASP A 1 208 ? -27.956 8.746 40.088 1.00 95.75 208 ASP A O 1
ATOM 1630 N N . GLU A 1 209 ? -27.733 9.124 37.892 1.00 94.56 209 GLU A N 1
ATOM 1631 C CA . GLU A 1 209 ? -29.153 8.922 37.586 1.00 94.56 209 GLU A CA 1
ATOM 1632 C C . GLU A 1 209 ? -29.603 7.464 37.795 1.00 94.56 209 GLU A C 1
ATOM 1634 O O . GLU A 1 209 ? -30.690 7.221 38.326 1.00 94.56 209 GLU A O 1
ATOM 1639 N N . ALA A 1 210 ? -28.760 6.484 37.453 1.00 93.62 210 ALA A N 1
ATOM 1640 C CA . ALA A 1 210 ? -29.028 5.072 37.720 1.00 93.62 210 ALA A CA 1
ATOM 1641 C C . ALA A 1 210 ? -29.105 4.776 39.228 1.00 93.62 210 ALA A C 1
ATOM 1643 O O . ALA A 1 210 ? -30.023 4.087 39.673 1.00 93.62 210 ALA A O 1
ATOM 1644 N N . GLU A 1 211 ? -28.197 5.337 40.032 1.00 95.38 211 GLU A N 1
ATOM 1645 C CA . GLU A 1 211 ? -28.240 5.195 41.493 1.00 95.38 211 GLU A CA 1
ATOM 1646 C C . GLU A 1 211 ? -29.508 5.809 42.099 1.00 95.38 211 GLU A C 1
ATOM 1648 O O . GLU A 1 211 ? -30.083 5.266 43.048 1.00 95.38 211 GLU A O 1
ATOM 1653 N N . ASP A 1 212 ? -29.970 6.937 41.565 1.00 95.94 212 ASP A N 1
ATOM 1654 C CA . ASP A 1 212 ? -31.204 7.574 42.015 1.00 95.94 212 ASP A CA 1
ATOM 1655 C C . ASP A 1 212 ? -32.459 6.793 41.608 1.00 95.94 212 ASP A C 1
ATOM 1657 O O . ASP A 1 212 ? -33.408 6.706 42.399 1.00 95.94 212 ASP A O 1
ATOM 1661 N N . LEU A 1 213 ? -32.468 6.178 40.423 1.00 93.56 213 LEU A N 1
ATOM 1662 C CA . LEU A 1 213 ? -33.530 5.258 40.013 1.00 93.56 213 LEU A CA 1
ATOM 1663 C C . LEU A 1 213 ? -33.590 4.029 40.926 1.00 93.56 213 LEU A C 1
ATOM 1665 O O . LEU A 1 213 ? -34.668 3.723 41.437 1.00 93.56 213 LEU A O 1
ATOM 1669 N N . ASP A 1 214 ? -32.449 3.407 41.228 1.00 93.56 214 ASP A N 1
ATOM 1670 C CA . ASP A 1 214 ? -32.358 2.271 42.153 1.00 93.56 214 ASP A CA 1
ATOM 1671 C C . ASP A 1 214 ? -32.903 2.623 43.548 1.00 93.56 214 ASP A C 1
ATOM 1673 O O . ASP A 1 214 ? -33.633 1.842 44.171 1.00 93.56 214 ASP A O 1
ATOM 1677 N N . LYS A 1 215 ? -32.581 3.818 44.066 1.00 95.00 215 LYS A N 1
ATOM 1678 C CA . LYS A 1 215 ? -33.115 4.299 45.355 1.00 95.00 215 LYS A CA 1
ATOM 1679 C C . LYS A 1 215 ? -34.634 4.462 45.306 1.00 95.00 215 LYS A C 1
ATOM 1681 O O . LYS A 1 215 ? -35.317 4.054 46.250 1.00 95.00 215 LYS A O 1
ATOM 1686 N N . ARG A 1 216 ? -35.1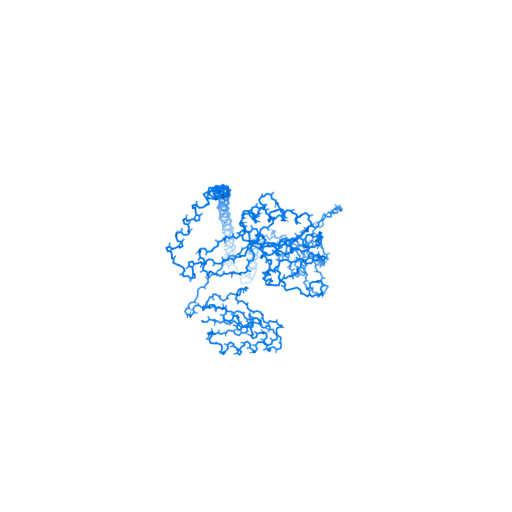71 5.051 44.231 1.00 93.12 216 ARG A N 1
ATOM 1687 C CA . ARG A 1 216 ? -36.621 5.249 44.051 1.00 93.12 216 ARG A CA 1
ATOM 1688 C C . ARG A 1 216 ? -37.356 3.920 43.924 1.00 93.12 216 ARG A C 1
ATOM 1690 O O . ARG A 1 216 ? -38.388 3.751 44.567 1.00 93.12 216 ARG A O 1
ATOM 1697 N N . GLU A 1 217 ? -36.813 2.973 43.165 1.00 92.44 217 GLU A N 1
ATOM 1698 C CA . GLU A 1 217 ? -37.381 1.631 43.024 1.00 92.44 217 GLU A CA 1
ATOM 1699 C C . GLU A 1 217 ? -37.458 0.925 44.382 1.00 92.44 217 GLU A C 1
ATOM 1701 O O . GLU A 1 217 ? -38.528 0.468 44.786 1.00 92.44 217 GLU A O 1
ATOM 1706 N N . ARG A 1 218 ? -36.361 0.920 45.152 1.00 93.81 218 ARG A N 1
ATOM 1707 C CA . ARG A 1 218 ? -36.348 0.329 46.501 1.00 93.81 218 ARG A CA 1
ATOM 1708 C C . ARG A 1 218 ? -37.362 0.989 47.431 1.00 93.81 218 ARG A C 1
ATOM 1710 O O . ARG A 1 218 ? -38.024 0.290 48.198 1.00 93.81 218 ARG A O 1
ATOM 1717 N N . ALA A 1 219 ? -37.502 2.314 47.371 1.00 94.38 219 ALA A N 1
ATOM 1718 C CA . ALA A 1 219 ? -38.483 3.042 48.170 1.00 94.38 219 ALA A CA 1
ATOM 1719 C C . ALA A 1 219 ? -39.929 2.679 47.786 1.00 94.38 219 ALA A C 1
ATOM 1721 O O . ALA A 1 219 ? -40.760 2.476 48.673 1.00 94.38 219 ALA A O 1
ATOM 1722 N N . LEU A 1 220 ? -40.221 2.547 46.488 1.00 93.62 220 LEU A N 1
ATOM 1723 C CA . LEU A 1 220 ? -41.535 2.134 45.989 1.00 93.62 220 LEU A CA 1
ATOM 1724 C C . LEU A 1 220 ? -41.868 0.698 46.401 1.00 93.62 220 LEU A C 1
ATOM 1726 O O . LEU A 1 220 ? -42.926 0.472 46.982 1.00 93.62 220 LEU A O 1
ATOM 1730 N N . ILE A 1 221 ? -40.941 -0.245 46.211 1.00 92.81 221 ILE A N 1
ATOM 1731 C CA . ILE A 1 221 ? -41.113 -1.640 46.643 1.00 92.81 221 ILE A CA 1
ATOM 1732 C C . ILE A 1 221 ? -41.333 -1.707 48.161 1.00 92.81 221 ILE A C 1
ATOM 1734 O O . ILE A 1 221 ? -42.210 -2.429 48.638 1.00 92.81 221 ILE A O 1
ATOM 1738 N N . ALA A 1 222 ? -40.581 -0.940 48.957 1.00 94.25 222 ALA A N 1
ATOM 1739 C CA . ALA A 1 222 ? -40.768 -0.891 50.408 1.00 94.25 222 ALA A CA 1
ATOM 1740 C C . ALA A 1 222 ? -42.155 -0.348 50.802 1.00 94.25 222 ALA A C 1
ATOM 1742 O O . ALA A 1 222 ? -42.782 -0.848 51.740 1.00 94.25 222 ALA A O 1
ATOM 1743 N N . LEU A 1 223 ? -42.657 0.654 50.079 1.00 94.38 223 LEU A N 1
ATOM 1744 C CA . LEU A 1 223 ? -43.980 1.226 50.312 1.00 94.38 223 LEU A CA 1
ATOM 1745 C C . LEU A 1 223 ? -45.102 0.255 49.915 1.00 94.38 223 LEU A C 1
ATOM 1747 O O . LEU A 1 223 ? -46.023 0.036 50.705 1.00 94.38 223 LEU A O 1
ATOM 1751 N N . GLU A 1 224 ? -45.003 -0.374 48.743 1.00 91.94 224 GLU A N 1
ATOM 1752 C CA . GLU A 1 224 ? -45.966 -1.377 48.276 1.00 91.94 224 GLU A CA 1
ATOM 1753 C C . GLU A 1 224 ? -45.990 -2.609 49.179 1.00 91.94 224 GLU A C 1
ATOM 1755 O O . GLU A 1 224 ? -47.062 -3.055 49.581 1.00 91.94 224 GLU A O 1
ATOM 1760 N N . THR A 1 225 ? -44.826 -3.126 49.583 1.00 90.56 225 THR A N 1
ATOM 1761 C CA . THR A 1 225 ? -44.752 -4.274 50.502 1.00 90.56 225 THR A CA 1
ATOM 1762 C C . THR A 1 225 ? -45.340 -3.949 51.873 1.00 90.56 225 THR A C 1
ATOM 1764 O O . THR A 1 225 ? -46.017 -4.795 52.460 1.00 90.56 225 THR A O 1
ATOM 1767 N N . LYS A 1 226 ? -45.147 -2.725 52.386 1.00 93.12 226 LYS A N 1
ATOM 1768 C CA . LYS A 1 226 ? -45.792 -2.272 53.627 1.00 93.12 226 LYS A CA 1
ATOM 1769 C C . LYS A 1 226 ? -47.312 -2.207 53.479 1.00 93.12 226 LYS A C 1
ATOM 1771 O O . LYS A 1 226 ? -48.018 -2.682 54.367 1.00 93.12 226 LYS A O 1
ATOM 1776 N N . ARG A 1 227 ? -47.811 -1.661 52.367 1.00 91.31 227 ARG A N 1
ATOM 1777 C CA . ARG A 1 227 ? -49.249 -1.579 52.078 1.00 91.31 227 ARG A CA 1
ATOM 1778 C C . ARG A 1 227 ? -49.875 -2.966 51.948 1.00 91.31 227 ARG A C 1
ATOM 1780 O O . ARG A 1 227 ? -50.856 -3.251 52.625 1.00 91.31 227 ARG A O 1
ATOM 1787 N N . ALA A 1 228 ? -49.245 -3.850 51.177 1.00 87.62 228 ALA A N 1
ATOM 1788 C CA . ALA A 1 228 ? -49.670 -5.236 51.027 1.00 87.62 228 ALA A CA 1
ATOM 1789 C C . ALA A 1 228 ? -49.705 -5.962 52.381 1.00 87.62 228 ALA A C 1
ATOM 1791 O O . ALA A 1 228 ? -50.672 -6.655 52.678 1.00 87.62 228 ALA A O 1
ATOM 1792 N N . ARG A 1 229 ? -48.704 -5.758 53.253 1.00 89.81 229 ARG A N 1
ATOM 1793 C CA . ARG A 1 229 ? -48.721 -6.314 54.618 1.00 89.81 229 ARG A CA 1
ATOM 1794 C C . ARG A 1 229 ? -49.921 -5.821 55.424 1.00 89.81 229 ARG A C 1
ATOM 1796 O O . ARG A 1 229 ? -50.643 -6.654 55.962 1.00 89.81 229 ARG A O 1
ATOM 1803 N N . GLN A 1 230 ? -50.172 -4.513 55.454 1.00 90.44 230 GLN A N 1
ATOM 1804 C CA . GLN A 1 230 ? -51.318 -3.936 56.170 1.00 90.44 230 GLN A CA 1
ATOM 1805 C C . GLN A 1 230 ? -52.655 -4.479 55.651 1.00 90.44 230 GLN A C 1
ATOM 1807 O O . GLN A 1 230 ? -53.528 -4.833 56.441 1.00 90.44 230 GLN A O 1
ATOM 1812 N N . GLU A 1 231 ? -52.805 -4.602 54.332 1.00 87.62 231 GLU A N 1
ATOM 1813 C CA . GLU A 1 231 ? -53.994 -5.192 53.715 1.00 87.62 231 GLU A CA 1
ATOM 1814 C C . GLU A 1 231 ? -54.141 -6.673 54.092 1.00 87.62 231 GLU A C 1
ATOM 1816 O O . GLU A 1 231 ? -55.218 -7.091 54.513 1.00 87.62 231 GLU A O 1
ATOM 1821 N N . THR A 1 232 ? -53.061 -7.463 54.048 1.00 87.38 232 THR A N 1
ATOM 1822 C CA . THR A 1 232 ? -53.106 -8.878 54.458 1.00 87.38 232 THR A CA 1
ATOM 1823 C C . THR A 1 232 ? -53.422 -9.061 55.942 1.00 87.38 232 THR A C 1
ATOM 1825 O O . THR A 1 232 ? -54.151 -9.986 56.292 1.00 87.38 232 THR A O 1
ATOM 1828 N N . GLU A 1 233 ? -52.923 -8.191 56.822 1.00 89.56 233 GLU A N 1
ATOM 1829 C CA . GLU A 1 233 ? -53.248 -8.209 58.253 1.00 89.56 233 GLU A CA 1
ATOM 1830 C C . GLU A 1 233 ? -54.719 -7.855 58.494 1.00 89.56 233 GLU A C 1
ATOM 1832 O O . GLU A 1 233 ? -55.397 -8.545 59.257 1.00 89.56 233 GLU A O 1
ATOM 1837 N N . ALA A 1 234 ? -55.242 -6.849 57.788 1.00 87.94 234 ALA A N 1
ATOM 1838 C CA . ALA A 1 234 ? -56.653 -6.475 57.849 1.00 87.94 234 ALA A CA 1
ATOM 1839 C C . ALA A 1 234 ? -57.585 -7.571 57.299 1.00 87.94 234 ALA A C 1
ATOM 1841 O O . ALA A 1 234 ? -58.698 -7.748 57.791 1.00 87.94 234 ALA A O 1
ATOM 1842 N N . ILE A 1 235 ? -57.153 -8.323 56.282 1.00 86.75 235 ILE A N 1
ATOM 1843 C CA . ILE A 1 235 ? -57.899 -9.481 55.769 1.00 86.75 235 ILE A CA 1
ATOM 1844 C C . ILE A 1 235 ? -57.867 -10.624 56.787 1.00 86.75 235 ILE A C 1
ATOM 1846 O O . ILE A 1 235 ? -58.912 -11.195 57.094 1.00 86.75 235 ILE A O 1
ATOM 1850 N N . LYS A 1 236 ? -56.692 -10.938 57.349 1.00 87.94 236 LYS A N 1
ATOM 1851 C CA . LYS A 1 236 ? -56.547 -11.982 58.376 1.00 87.94 236 LYS A CA 1
ATOM 1852 C C . LYS A 1 236 ? -57.418 -11.705 59.597 1.00 87.94 236 LYS A C 1
ATOM 1854 O O . LYS A 1 236 ? -58.056 -12.631 60.089 1.00 87.94 236 LYS A O 1
ATOM 1859 N N . SER A 1 237 ? -57.480 -10.459 60.071 1.00 88.06 237 SER A N 1
ATOM 1860 C CA . SER A 1 237 ? -58.333 -10.107 61.210 1.00 88.06 237 SER A CA 1
ATOM 1861 C C . SER A 1 237 ? -59.816 -10.306 60.892 1.00 88.06 237 SER A C 1
ATOM 1863 O O . SER A 1 237 ? -60.501 -10.960 61.670 1.00 88.06 237 SER A O 1
ATOM 1865 N N . LYS A 1 238 ? -60.290 -9.859 59.718 1.00 87.19 238 LYS A N 1
ATOM 1866 C CA . LYS A 1 238 ? -61.673 -10.087 59.260 1.00 87.19 238 LYS A CA 1
ATOM 1867 C C . LYS A 1 238 ? -62.023 -11.574 59.158 1.00 87.19 238 LYS A C 1
ATOM 1869 O O . LYS A 1 238 ? -63.095 -11.970 59.602 1.00 87.19 238 LYS A O 1
ATOM 1874 N N . ILE A 1 239 ? -61.130 -12.397 58.600 1.00 85.69 239 ILE A N 1
ATOM 1875 C CA . ILE A 1 239 ? -61.333 -13.853 58.511 1.00 85.69 239 ILE A CA 1
ATOM 1876 C C . ILE A 1 239 ? -61.402 -14.464 59.912 1.00 85.69 239 ILE A C 1
ATOM 1878 O O . ILE A 1 239 ? -62.320 -15.230 60.186 1.00 85.69 239 ILE A O 1
ATOM 1882 N N . ASN A 1 240 ? -60.488 -14.095 60.813 1.00 87.44 240 ASN A N 1
ATOM 1883 C CA . ASN A 1 240 ? -60.498 -14.595 62.187 1.00 87.44 240 ASN A CA 1
ATOM 1884 C C . ASN A 1 240 ? -61.790 -14.229 62.930 1.00 87.44 240 ASN A C 1
ATOM 1886 O O . ASN A 1 240 ? -62.309 -15.065 63.661 1.00 87.44 240 ASN A O 1
ATOM 1890 N N . THR A 1 241 ? -62.343 -13.031 62.718 1.00 88.69 241 THR A N 1
ATOM 1891 C CA . THR A 1 241 ? -63.648 -12.651 63.281 1.00 88.69 241 THR A CA 1
ATOM 1892 C C . THR A 1 241 ? -64.767 -13.552 62.762 1.00 88.69 241 THR A C 1
ATOM 1894 O O . THR A 1 241 ? -65.557 -14.054 63.553 1.00 88.69 241 THR A O 1
ATOM 1897 N N . VAL A 1 242 ? -64.803 -13.834 61.453 1.00 86.00 242 VAL A N 1
ATOM 1898 C CA . VAL A 1 242 ? -65.800 -14.749 60.866 1.00 86.00 242 VAL A CA 1
ATOM 1899 C C . VAL A 1 242 ? -65.648 -16.173 61.414 1.00 86.00 242 VAL A C 1
ATOM 1901 O O . VAL A 1 242 ? -66.653 -16.823 61.693 1.00 86.00 242 VAL A O 1
ATOM 1904 N N . VAL A 1 243 ? -64.414 -16.655 61.600 1.00 84.38 243 VAL A N 1
ATOM 1905 C CA . VAL A 1 243 ? -64.139 -17.975 62.195 1.00 84.38 243 VAL A CA 1
ATOM 1906 C C . VAL A 1 243 ? -64.586 -18.026 63.658 1.00 84.38 243 VAL A C 1
ATOM 1908 O O . VAL A 1 243 ? -65.241 -18.986 64.047 1.00 84.38 243 VAL A O 1
ATOM 1911 N N . GLN A 1 244 ? -64.312 -16.989 64.454 1.00 84.38 244 GLN A N 1
ATOM 1912 C CA . GLN A 1 244 ? -64.765 -16.913 65.849 1.00 84.38 244 GLN A CA 1
ATOM 1913 C C . GLN A 1 244 ? -66.294 -16.879 65.960 1.00 84.38 244 GLN A C 1
ATOM 1915 O O . GLN A 1 244 ? -66.867 -17.652 66.725 1.00 84.38 244 GLN A O 1
ATOM 1920 N N . GLU A 1 245 ? -66.970 -16.052 65.154 1.00 83.00 245 GLU A N 1
ATOM 1921 C CA . GLU A 1 245 ? -68.439 -16.029 65.084 1.00 83.00 245 GLU A CA 1
ATOM 1922 C C . GLU A 1 245 ? -69.012 -17.400 64.697 1.00 83.00 245 GLU A C 1
ATOM 1924 O O . GLU A 1 245 ? -70.055 -17.819 65.202 1.00 83.00 245 GLU A O 1
ATOM 1929 N N . PHE A 1 246 ? -68.339 -18.111 63.789 1.00 80.62 246 PHE A N 1
ATOM 1930 C CA . PHE A 1 246 ? -68.725 -19.452 63.369 1.00 80.62 246 PHE A CA 1
ATOM 1931 C C . PHE A 1 246 ? -68.549 -20.481 64.499 1.00 80.62 246 PHE A C 1
ATOM 1933 O O . PHE A 1 246 ? -69.472 -21.246 64.775 1.00 80.62 246 PHE A O 1
ATOM 1940 N N . GLU A 1 247 ? -67.415 -20.464 65.206 1.00 80.12 247 GLU A N 1
ATOM 1941 C CA . GLU A 1 247 ? -67.143 -21.330 66.363 1.00 80.12 247 GLU A CA 1
ATOM 1942 C C . GLU A 1 247 ? -68.108 -21.092 67.535 1.00 80.12 247 GLU A C 1
ATOM 1944 O O . GLU A 1 247 ? -68.524 -22.045 68.199 1.00 80.12 247 GLU A O 1
ATOM 1949 N N . GLU A 1 248 ? -68.497 -19.843 67.798 1.00 80.81 248 GLU A N 1
ATOM 1950 C CA . GLU A 1 248 ? -69.492 -19.518 68.827 1.00 80.81 248 GLU A CA 1
ATOM 1951 C C . GLU A 1 248 ? -70.881 -20.044 68.463 1.00 80.81 248 GLU A C 1
ATOM 1953 O O . GLU A 1 248 ? -71.541 -20.677 69.292 1.00 80.81 248 GLU A O 1
ATOM 1958 N N . LYS A 1 249 ? -71.307 -19.863 67.206 1.00 76.38 249 LYS A N 1
ATOM 1959 C CA . LYS A 1 249 ? -72.582 -20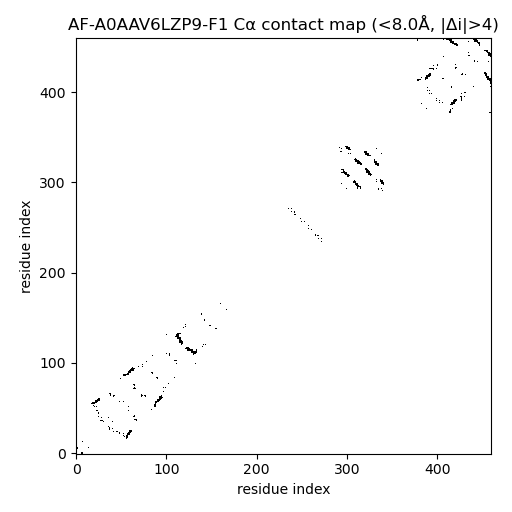.401 66.707 1.00 76.38 249 LYS A CA 1
ATOM 1960 C C . LYS A 1 249 ? -72.615 -21.934 66.726 1.00 76.38 249 LYS A C 1
ATOM 1962 O O . LYS A 1 249 ? -73.668 -22.510 66.991 1.00 76.38 249 LYS A O 1
ATOM 1967 N N . LEU A 1 250 ? -71.476 -22.602 66.520 1.00 69.94 250 LEU A N 1
ATOM 1968 C CA . LEU A 1 250 ? -71.357 -24.064 66.598 1.00 69.94 250 LEU A CA 1
ATOM 1969 C C . LEU A 1 250 ? -71.600 -24.632 68.006 1.00 69.94 250 LEU A C 1
ATOM 1971 O O . LEU A 1 250 ? -72.053 -25.767 68.127 1.00 69.94 250 LEU A O 1
ATOM 1975 N N . LYS A 1 251 ? -71.348 -23.865 69.075 1.00 73.62 251 LYS A N 1
ATOM 1976 C CA . LYS A 1 251 ? -71.576 -24.316 70.464 1.00 73.62 251 LYS A CA 1
ATOM 1977 C C . LYS A 1 251 ? -73.056 -24.348 70.869 1.00 73.62 251 LYS A C 1
ATOM 1979 O O . LYS A 1 251 ? -73.380 -24.924 71.902 1.00 73.62 251 LYS A O 1
ATOM 1984 N N . ILE A 1 252 ? -73.940 -23.716 70.092 1.00 70.06 252 ILE A N 1
ATOM 1985 C CA . ILE A 1 252 ? -75.334 -23.432 70.478 1.00 70.06 252 ILE A CA 1
ATOM 1986 C C . ILE A 1 252 ? -76.345 -24.294 69.686 1.00 70.06 252 ILE A C 1
ATOM 1988 O O . ILE A 1 252 ? -77.504 -24.405 70.082 1.00 70.06 252 ILE A O 1
ATOM 1992 N N . VAL A 1 253 ? -75.937 -24.931 68.582 1.00 62.12 253 VAL A N 1
ATOM 1993 C CA . VAL A 1 253 ? -76.856 -25.436 67.542 1.00 62.12 253 VAL A CA 1
ATOM 1994 C C . VAL A 1 253 ? -76.805 -26.969 67.371 1.00 62.12 253 VAL A C 1
ATOM 1996 O O . VAL A 1 253 ? -75.749 -27.582 67.485 1.00 62.12 253 VAL A O 1
ATOM 1999 N N . GLY A 1 254 ? -77.960 -27.599 67.090 1.00 62.44 254 GLY A N 1
ATOM 2000 C CA . GLY A 1 254 ? -78.119 -29.049 66.859 1.00 62.44 254 GLY A CA 1
ATOM 2001 C C . GLY A 1 254 ? -77.862 -29.514 65.411 1.00 62.44 254 GLY A C 1
ATOM 2002 O O . GLY A 1 254 ? -77.866 -28.710 64.479 1.00 62.44 254 GLY A O 1
ATOM 2003 N N . ALA A 1 255 ? -77.667 -30.830 65.225 1.00 60.69 255 ALA A N 1
ATOM 2004 C CA . ALA A 1 255 ? -77.116 -31.473 64.017 1.00 60.69 255 ALA A CA 1
ATOM 2005 C C . ALA A 1 255 ? -77.772 -31.093 62.666 1.00 60.69 255 ALA A C 1
ATOM 2007 O O . ALA A 1 255 ? -77.086 -31.080 61.645 1.00 60.69 255 ALA A O 1
ATOM 2008 N N . ASP A 1 256 ? -79.053 -30.713 62.650 1.00 62.62 256 ASP A N 1
ATOM 2009 C CA . ASP A 1 256 ? -79.800 -30.412 61.417 1.00 62.62 256 ASP A CA 1
ATOM 2010 C C . ASP A 1 256 ? -79.489 -29.027 60.809 1.00 62.62 256 ASP A C 1
ATOM 2012 O O . ASP A 1 256 ? -79.704 -28.804 59.618 1.00 62.62 256 ASP A O 1
ATOM 2016 N N . GLN A 1 257 ? -78.936 -28.090 61.589 1.00 64.88 257 GLN A N 1
ATOM 2017 C CA . GLN A 1 257 ? -78.584 -26.727 61.139 1.00 64.88 257 GLN A CA 1
ATOM 2018 C C . GLN A 1 257 ? -77.080 -26.552 60.845 1.00 64.88 257 GLN A C 1
ATOM 2020 O O . GLN A 1 257 ? -76.615 -25.473 60.467 1.00 64.88 257 GLN A O 1
ATOM 2025 N N . PHE A 1 258 ? -76.303 -27.628 60.975 1.00 68.38 258 PHE A N 1
ATOM 2026 C CA . PHE A 1 258 ? -74.855 -27.622 60.767 1.0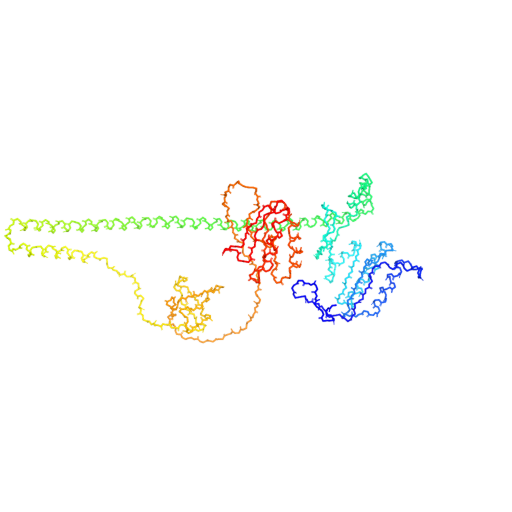0 68.38 258 PHE A CA 1
ATOM 2027 C C . PHE A 1 258 ? -74.483 -27.263 59.318 1.00 68.38 258 PHE A C 1
ATOM 2029 O O . PHE A 1 258 ? -73.641 -26.400 59.067 1.00 68.38 258 PHE A O 1
ATOM 2036 N N . ASN A 1 259 ? -75.196 -27.846 58.349 1.00 73.94 259 ASN A N 1
ATOM 2037 C CA . ASN A 1 259 ? -74.971 -27.599 56.922 1.00 73.94 259 ASN A CA 1
ATOM 2038 C C . ASN A 1 259 ? -75.318 -26.160 56.494 1.00 73.94 259 ASN A C 1
ATOM 2040 O O . ASN A 1 259 ? -74.692 -25.629 55.575 1.00 73.94 259 ASN A O 1
ATOM 2044 N N . SER A 1 260 ? -76.294 -25.506 57.141 1.00 75.06 260 SER A N 1
ATOM 2045 C CA . SER A 1 260 ? -76.629 -24.106 56.837 1.00 75.06 260 SER A CA 1
ATOM 2046 C C . SER A 1 260 ? -75.593 -23.130 57.386 1.00 75.06 260 SER A C 1
ATOM 2048 O O . SER A 1 260 ? -75.265 -22.158 56.711 1.00 75.06 260 SER A O 1
ATOM 2050 N N . LEU A 1 261 ? -75.033 -23.412 58.566 1.00 75.88 261 LEU A N 1
ATOM 2051 C CA . LEU A 1 261 ? -73.968 -22.598 59.152 1.00 75.88 261 LEU A CA 1
ATOM 2052 C C . LEU A 1 261 ? -72.686 -22.678 58.322 1.00 75.88 261 LEU A C 1
ATOM 2054 O O . LEU A 1 261 ? -72.070 -21.643 58.077 1.00 75.88 261 LEU A O 1
ATOM 2058 N N . ILE A 1 262 ? -72.301 -23.876 57.855 1.00 75.62 262 ILE A N 1
ATOM 2059 C CA . ILE A 1 262 ? -71.131 -24.050 56.975 1.00 75.62 262 ILE A CA 1
ATOM 2060 C C . ILE A 1 262 ? -71.279 -23.179 55.728 1.00 75.62 262 ILE A C 1
ATOM 2062 O O . ILE A 1 262 ? -70.382 -22.401 55.416 1.00 75.62 262 ILE A O 1
ATOM 2066 N N . ARG A 1 263 ? -72.447 -23.223 55.075 1.00 77.75 263 ARG A N 1
ATOM 2067 C CA . ARG A 1 263 ? -72.731 -22.376 53.909 1.00 77.75 263 ARG A CA 1
ATOM 2068 C C . ARG A 1 263 ? -72.677 -20.878 54.225 1.00 77.75 263 ARG A C 1
ATOM 2070 O O . ARG A 1 263 ? -72.211 -20.112 53.387 1.00 77.75 263 ARG A O 1
ATOM 2077 N N . GLU A 1 264 ? -73.130 -20.442 55.403 1.00 80.06 264 GLU A N 1
ATOM 2078 C CA . GLU A 1 264 ? -73.047 -19.032 55.824 1.00 80.06 264 GLU A CA 1
ATOM 2079 C C . GLU A 1 264 ? -71.585 -18.589 56.025 1.00 80.06 264 GLU A C 1
ATOM 2081 O O . GLU A 1 264 ? -71.188 -17.530 55.535 1.00 80.06 264 GLU A O 1
ATOM 2086 N N . GLY A 1 265 ? -70.772 -19.407 56.702 1.00 78.56 265 GLY A N 1
ATOM 2087 C CA . GLY A 1 265 ? -69.345 -19.149 56.921 1.00 78.56 265 GLY A CA 1
ATOM 2088 C C . GLY A 1 265 ? -68.547 -19.144 55.616 1.00 78.56 265 GLY A C 1
ATOM 2089 O O . GLY A 1 265 ? -67.802 -18.201 55.347 1.00 78.56 265 GLY A O 1
ATOM 2090 N N . GLU A 1 266 ? -68.772 -20.141 54.758 1.00 80.56 266 GLU A N 1
ATOM 2091 C CA . GLU A 1 266 ? -68.183 -20.217 53.418 1.00 80.56 266 GLU A CA 1
ATOM 2092 C C . GLU A 1 266 ? -68.589 -19.017 52.557 1.00 80.56 266 GLU A C 1
ATOM 2094 O O . GLU A 1 266 ? -67.735 -18.427 51.901 1.00 80.56 266 GLU A O 1
ATOM 2099 N N . SER A 1 267 ? -69.856 -18.589 52.604 1.00 81.62 267 SER A N 1
ATOM 2100 C CA . SER A 1 267 ? -70.329 -17.414 51.861 1.00 81.62 267 SER A CA 1
ATOM 2101 C C . SER A 1 267 ? -69.700 -16.111 52.362 1.00 81.62 267 SER A C 1
ATOM 2103 O O . SER A 1 267 ? -69.368 -15.244 51.551 1.00 81.62 267 SER A O 1
ATOM 2105 N N . LYS A 1 268 ? -69.515 -15.948 53.679 1.00 82.62 268 LYS A N 1
ATOM 2106 C CA . LYS A 1 268 ? -68.844 -14.774 54.262 1.00 82.62 268 LYS A CA 1
ATOM 2107 C C . LYS A 1 268 ? -67.366 -14.729 53.877 1.00 82.62 268 LYS A C 1
ATOM 2109 O O . LYS A 1 268 ? -66.893 -13.684 53.432 1.00 82.62 268 LYS A O 1
ATOM 2114 N N . ILE A 1 269 ? -66.656 -15.855 53.960 1.00 81.25 269 ILE A N 1
ATOM 2115 C CA . ILE A 1 269 ? -65.255 -15.957 53.519 1.00 81.25 269 ILE A CA 1
ATOM 2116 C C . ILE A 1 269 ? -65.152 -15.713 52.007 1.00 81.25 269 ILE A C 1
ATOM 2118 O O . ILE A 1 269 ? -64.301 -14.936 51.577 1.00 81.25 269 ILE A O 1
ATOM 2122 N N . ALA A 1 270 ? -66.058 -16.282 51.205 1.00 82.06 270 ALA A N 1
ATOM 2123 C CA . ALA A 1 270 ? -66.107 -16.063 49.762 1.00 82.06 270 ALA A CA 1
ATOM 2124 C C . ALA A 1 270 ? -66.306 -14.580 49.408 1.00 82.06 270 ALA A C 1
ATOM 2126 O O . ALA A 1 270 ? -65.615 -14.080 48.525 1.00 82.06 270 ALA A O 1
ATOM 2127 N N . SER A 1 271 ? -67.159 -13.851 50.141 1.00 81.94 271 SER A N 1
ATOM 2128 C CA . SER A 1 271 ? -67.369 -12.409 49.932 1.00 81.94 271 SER A CA 1
ATOM 2129 C C . SER A 1 271 ? -66.123 -11.565 50.243 1.00 81.94 271 SER A C 1
ATOM 2131 O O . SER A 1 271 ? -65.815 -10.618 49.520 1.00 81.94 271 SER A O 1
ATOM 2133 N N . ILE A 1 272 ? -65.349 -11.944 51.269 1.00 80.81 272 ILE A N 1
ATOM 2134 C CA . ILE A 1 272 ? -64.066 -11.305 51.599 1.00 80.81 272 ILE A CA 1
ATOM 2135 C C . ILE A 1 272 ? -63.036 -11.606 50.501 1.00 80.81 272 ILE A C 1
ATOM 2137 O O . ILE A 1 272 ? -62.340 -10.702 50.045 1.00 80.81 272 ILE A O 1
ATOM 2141 N N . CYS A 1 273 ? -62.963 -12.854 50.031 1.00 77.38 273 CYS A N 1
ATOM 2142 C CA . CYS A 1 273 ? -62.077 -13.244 48.935 1.00 77.38 273 CYS A CA 1
ATOM 2143 C C . CYS A 1 273 ? -62.426 -12.547 47.613 1.00 77.38 273 CYS A C 1
ATOM 2145 O O . CYS A 1 273 ? -61.525 -12.187 46.860 1.00 77.38 273 CYS A O 1
ATOM 2147 N N . GLU A 1 274 ? -63.710 -12.340 47.329 1.00 77.62 274 GLU A N 1
ATOM 2148 C CA . GLU A 1 274 ? -64.175 -11.657 46.123 1.00 77.62 274 GLU A CA 1
ATOM 2149 C C . GLU A 1 274 ? -63.885 -10.151 46.170 1.00 77.62 274 GLU A C 1
ATOM 2151 O O . GLU A 1 274 ? -63.425 -9.592 45.176 1.00 77.62 274 GLU A O 1
ATOM 2156 N N . ALA A 1 275 ? -64.023 -9.515 47.339 1.00 75.06 275 ALA A N 1
ATOM 2157 C CA . ALA A 1 275 ? -63.637 -8.118 47.554 1.00 75.06 275 ALA A CA 1
ATOM 2158 C C . ALA A 1 275 ? -62.112 -7.883 47.500 1.00 75.06 275 ALA A C 1
ATOM 2160 O O . ALA A 1 275 ? -61.671 -6.773 47.210 1.00 75.06 275 ALA A O 1
ATOM 2161 N N . CYS A 1 276 ? -61.308 -8.914 47.780 1.00 68.69 276 CYS A N 1
ATOM 2162 C CA . CYS A 1 276 ? -59.843 -8.863 47.748 1.00 68.69 276 CYS A CA 1
ATOM 2163 C C . CYS A 1 276 ? -59.233 -9.431 46.462 1.00 68.69 276 CYS A C 1
ATOM 2165 O O . CYS A 1 276 ? -58.006 -9.529 46.359 1.00 68.69 276 CYS A O 1
ATOM 2167 N N . ARG A 1 277 ? -60.051 -9.811 45.473 1.00 68.62 277 ARG A N 1
ATOM 2168 C CA . ARG A 1 277 ? -59.524 -10.148 44.152 1.00 68.62 277 ARG A CA 1
ATOM 2169 C C . ARG A 1 277 ? -58.860 -8.901 43.567 1.00 68.62 277 ARG A C 1
ATOM 2171 O O . ARG A 1 277 ? -59.499 -7.849 43.542 1.00 68.62 277 ARG A O 1
ATOM 2178 N N . PRO A 1 278 ? -57.611 -9.000 43.081 1.00 57.94 278 PRO A N 1
ATOM 2179 C CA . PRO A 1 278 ? -57.000 -7.889 42.377 1.00 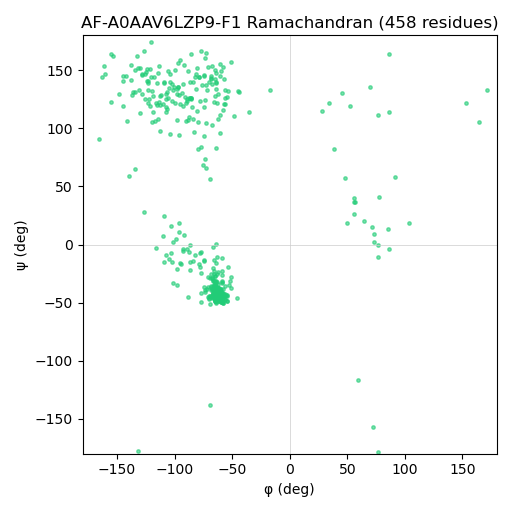57.94 278 PRO A CA 1
ATOM 2180 C C . PRO A 1 278 ? -57.908 -7.526 41.202 1.00 57.94 278 PRO A C 1
ATOM 2182 O O . PRO A 1 278 ? -58.211 -8.367 40.353 1.00 57.94 278 PRO A O 1
ATOM 2185 N N . THR A 1 279 ? -58.383 -6.283 41.174 1.00 53.00 279 THR A N 1
ATOM 2186 C CA . THR A 1 279 ? -58.968 -5.711 39.970 1.00 53.00 279 THR A CA 1
ATOM 2187 C C . THR A 1 279 ? -57.856 -5.690 38.934 1.00 53.00 279 THR A C 1
ATOM 2189 O O . THR A 1 279 ? -56.909 -4.916 39.043 1.00 53.00 279 THR A O 1
ATOM 2192 N N . ASP A 1 280 ? -57.957 -6.578 37.946 1.00 43.00 280 ASP A N 1
ATOM 2193 C CA . ASP A 1 280 ? -57.089 -6.651 36.768 1.00 43.00 280 ASP A CA 1
ATOM 2194 C C . ASP A 1 280 ? -57.367 -5.434 35.862 1.00 43.00 280 ASP A C 1
ATOM 2196 O O . ASP A 1 280 ? -57.784 -5.535 34.711 1.00 43.00 280 ASP A O 1
ATOM 2200 N N . ASN A 1 281 ? -57.238 -4.233 36.425 1.00 43.88 281 ASN A N 1
ATOM 2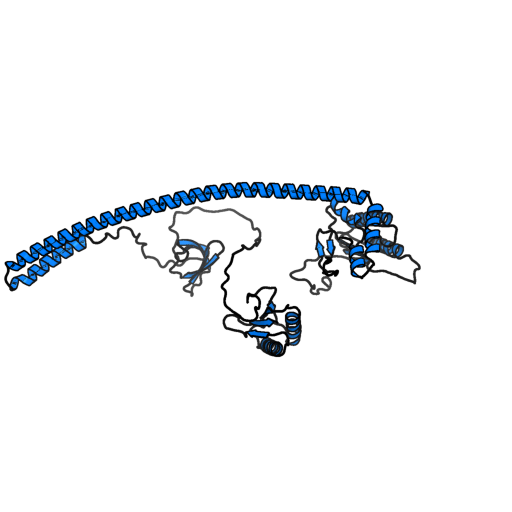201 C CA . ASN A 1 281 ? -57.380 -2.987 35.709 1.00 43.88 281 ASN A CA 1
ATOM 2202 C C . ASN A 1 281 ? -56.015 -2.630 35.129 1.00 43.88 281 ASN A C 1
ATOM 2204 O O . ASN A 1 281 ? -55.097 -2.225 35.838 1.00 43.88 281 ASN A O 1
ATOM 2208 N N . SER A 1 282 ? -55.960 -2.737 33.799 1.00 45.78 282 SER A N 1
ATOM 2209 C CA . SER A 1 282 ? -54.902 -2.324 32.870 1.00 45.78 282 SER A CA 1
ATOM 2210 C C . SER A 1 282 ? -53.816 -3.350 32.516 1.00 45.78 282 SER A C 1
ATOM 2212 O O . SER A 1 282 ? -52.624 -3.063 32.485 1.00 45.78 282 SER A O 1
ATOM 2214 N N . ARG A 1 283 ? -54.242 -4.494 31.974 1.00 33.84 283 ARG A N 1
ATOM 2215 C CA . ARG A 1 283 ? -53.702 -4.852 30.652 1.00 33.84 283 ARG A CA 1
ATOM 2216 C C . ARG A 1 283 ? -54.616 -4.229 29.601 1.00 33.84 283 ARG A C 1
ATOM 2218 O O . ARG A 1 283 ? -55.818 -4.486 29.656 1.00 33.84 283 ARG A O 1
ATOM 2225 N N . PRO A 1 284 ? -54.117 -3.416 28.650 1.00 37.53 284 PRO A N 1
ATOM 2226 C CA . PRO A 1 284 ? -54.941 -3.042 27.518 1.00 37.53 284 PRO A CA 1
ATOM 2227 C C . PRO A 1 284 ? -55.307 -4.343 26.806 1.00 37.53 284 PRO A C 1
ATOM 2229 O O . PRO A 1 284 ? -54.446 -5.037 26.262 1.00 37.53 284 PRO A O 1
ATOM 2232 N N . VAL A 1 285 ? -56.589 -4.699 26.876 1.00 35.06 285 VAL A N 1
ATOM 2233 C CA . VAL A 1 285 ? -57.184 -5.757 26.072 1.00 35.06 285 VAL A CA 1
ATOM 2234 C C . VAL A 1 285 ? -56.990 -5.325 24.626 1.00 35.06 285 VAL A C 1
ATOM 2236 O O . VAL A 1 285 ? -57.740 -4.514 24.089 1.00 35.06 285 VAL A O 1
ATOM 2239 N N . VAL A 1 286 ? -55.927 -5.822 23.996 1.00 35.03 286 VAL A N 1
ATOM 2240 C CA . VAL A 1 286 ? -55.784 -5.729 22.550 1.00 35.03 286 VAL A CA 1
ATOM 2241 C C . VAL A 1 286 ? -56.877 -6.622 21.991 1.00 35.03 286 VAL A C 1
ATOM 2243 O O . VAL A 1 286 ? -56.783 -7.848 22.048 1.00 35.03 286 VAL A O 1
ATOM 2246 N N . ALA A 1 287 ? -57.941 -5.978 21.519 1.00 32.69 287 ALA A N 1
ATOM 2247 C CA . ALA A 1 287 ? -59.062 -6.605 20.854 1.00 32.69 287 ALA A CA 1
ATOM 2248 C C . ALA A 1 287 ? -58.545 -7.556 19.768 1.00 32.69 287 ALA A C 1
ATOM 2250 O O . ALA A 1 287 ? -57.988 -7.152 18.747 1.00 32.69 287 ALA A O 1
ATOM 2251 N N . ASN A 1 288 ? -58.722 -8.847 20.019 1.00 37.25 288 ASN A N 1
ATOM 2252 C CA . ASN A 1 288 ? -58.472 -9.899 19.058 1.00 37.25 288 ASN A CA 1
ATOM 2253 C C . ASN A 1 288 ? -59.631 -9.864 18.050 1.00 37.25 288 ASN A C 1
ATOM 2255 O O . ASN A 1 288 ? -60.689 -10.424 18.326 1.00 37.25 288 ASN A O 1
ATOM 2259 N N . LYS A 1 289 ? -59.472 -9.144 16.931 1.00 34.47 289 LYS A N 1
ATOM 2260 C CA . LYS A 1 289 ? -60.338 -9.247 15.739 1.00 34.47 289 LYS A CA 1
ATOM 2261 C C . LYS A 1 289 ? -59.698 -8.570 14.519 1.00 34.47 289 LYS A C 1
ATOM 2263 O O . LYS A 1 289 ? -59.869 -7.383 14.274 1.00 34.47 289 LYS A O 1
ATOM 2268 N N . SER A 1 290 ? -58.949 -9.351 13.753 1.00 38.03 290 SER A N 1
ATOM 2269 C CA . SER A 1 290 ? -59.066 -9.490 12.292 1.00 38.03 290 SER A CA 1
ATOM 2270 C C . SER A 1 290 ? -57.879 -10.314 11.798 1.00 38.03 290 SER A C 1
ATOM 2272 O O . SER A 1 290 ? -56.737 -10.100 12.199 1.00 38.03 290 SER A O 1
ATOM 2274 N N . SER A 1 291 ? -58.156 -11.302 10.954 1.00 47.16 291 SER A N 1
ATOM 2275 C CA . SER A 1 291 ? -57.163 -11.970 10.119 1.00 47.16 291 SER A CA 1
ATOM 2276 C C . SER A 1 291 ? -56.598 -10.941 9.141 1.00 47.16 291 SER A C 1
ATOM 2278 O O . SER A 1 291 ? -57.095 -10.781 8.030 1.00 47.16 291 SER A O 1
ATOM 2280 N N . TYR A 1 292 ? -55.620 -10.171 9.603 1.00 62.00 292 TYR A N 1
ATOM 2281 C CA . TYR A 1 292 ? -54.930 -9.177 8.804 1.00 62.00 292 TYR A CA 1
ATOM 2282 C C . TYR A 1 292 ? -53.869 -9.873 7.948 1.00 62.00 292 TYR A C 1
ATOM 2284 O O . TYR A 1 292 ? -52.922 -10.467 8.469 1.00 62.00 292 TYR A O 1
ATOM 2292 N N . THR A 1 293 ? -54.058 -9.831 6.632 1.00 63.78 293 THR A N 1
ATOM 2293 C CA . THR A 1 293 ? -53.093 -10.305 5.639 1.00 63.78 293 THR A CA 1
ATOM 2294 C C . THR A 1 293 ? -52.306 -9.103 5.114 1.00 63.78 293 THR A C 1
ATOM 2296 O O . THR A 1 293 ? -52.884 -8.290 4.391 1.00 63.78 293 THR A O 1
ATOM 2299 N N . PRO A 1 294 ? -51.027 -8.956 5.489 1.00 66.56 294 PRO A N 1
ATOM 2300 C CA . PRO A 1 294 ? -50.212 -7.821 5.068 1.00 66.56 294 PRO A CA 1
ATOM 2301 C C . PRO A 1 294 ? -49.914 -7.869 3.565 1.00 66.56 294 PRO A C 1
ATOM 2303 O O . PRO A 1 294 ? -49.722 -8.957 3.021 1.00 66.56 294 PRO A O 1
ATOM 2306 N N . GLN A 1 295 ? -49.842 -6.709 2.908 1.00 68.06 295 GLN A N 1
ATOM 2307 C CA . GLN A 1 295 ? -49.506 -6.595 1.482 1.00 68.06 295 GLN A CA 1
ATOM 2308 C C . GLN A 1 295 ? -48.019 -6.282 1.244 1.00 68.06 295 GLN A C 1
ATOM 2310 O O . GLN A 1 295 ? -47.332 -5.717 2.098 1.00 68.06 295 GLN A O 1
ATOM 2315 N N . LEU A 1 296 ? -47.512 -6.631 0.055 1.00 65.81 296 LEU A N 1
ATOM 2316 C CA . LEU A 1 296 ? -46.159 -6.272 -0.389 1.00 65.81 296 LEU A CA 1
ATOM 2317 C C . LEU A 1 296 ? -45.936 -4.755 -0.294 1.00 65.81 296 LEU A C 1
ATOM 2319 O O . LEU A 1 296 ? -46.697 -3.970 -0.854 1.00 65.81 296 LEU A O 1
ATOM 2323 N N . GLY A 1 297 ? -44.868 -4.346 0.392 1.00 69.19 297 GLY A N 1
ATOM 2324 C CA . GLY A 1 297 ? -44.495 -2.942 0.580 1.00 69.19 297 GLY A CA 1
ATOM 2325 C C . GLY A 1 297 ? -45.161 -2.234 1.766 1.00 69.19 297 GLY A C 1
ATOM 2326 O O . GLY A 1 297 ? -44.817 -1.086 2.044 1.00 69.19 297 GLY A O 1
ATOM 2327 N N . GLU A 1 298 ? -46.067 -2.889 2.495 1.00 78.88 298 GLU A N 1
ATOM 2328 C CA . GLU A 1 298 ? -46.772 -2.297 3.636 1.00 78.88 298 GLU A CA 1
ATOM 2329 C C . GLU A 1 298 ? -45.878 -2.177 4.885 1.00 78.88 298 GLU A C 1
ATOM 2331 O O . GLU A 1 298 ? -45.021 -3.028 5.144 1.00 78.88 298 GLU A O 1
ATOM 2336 N N . GLN A 1 299 ? -46.076 -1.115 5.677 1.00 78.50 299 GLN A N 1
ATOM 2337 C CA . GLN A 1 299 ? -45.430 -0.945 6.980 1.00 78.50 299 GLN A CA 1
ATOM 2338 C C . GLN A 1 299 ? -46.290 -1.544 8.093 1.00 78.50 299 GLN A C 1
ATOM 2340 O O . GLN A 1 299 ? -47.425 -1.130 8.315 1.00 78.50 299 GLN A O 1
ATOM 2345 N N . VAL A 1 300 ? -45.719 -2.498 8.823 1.00 80.19 300 VAL A N 1
ATOM 2346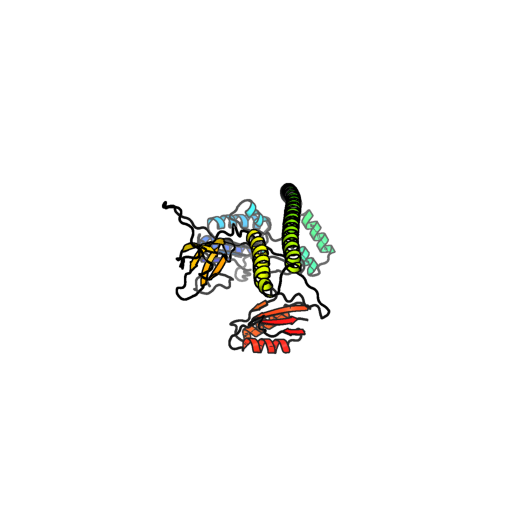 C CA . VAL A 1 300 ? -46.420 -3.304 9.824 1.00 80.19 300 VAL A CA 1
ATOM 2347 C C . VAL A 1 300 ? -45.645 -3.365 11.135 1.00 80.19 300 VAL A C 1
ATOM 2349 O O . VAL A 1 300 ? -44.414 -3.294 11.162 1.00 80.19 300 VAL A O 1
ATOM 2352 N N . PHE A 1 301 ? -46.359 -3.533 12.245 1.00 78.69 301 PHE A N 1
ATOM 2353 C CA . PHE A 1 301 ? -45.739 -3.785 13.543 1.00 78.69 301 PHE A CA 1
ATOM 2354 C C . PHE A 1 301 ? -45.473 -5.275 13.732 1.00 78.69 301 PHE A C 1
ATOM 2356 O O . PHE A 1 301 ? -46.390 -6.090 13.648 1.00 78.69 301 PHE A O 1
ATOM 2363 N N . VAL A 1 302 ? -44.227 -5.632 14.043 1.00 77.38 302 VAL A N 1
ATOM 2364 C CA . VAL A 1 302 ? -43.821 -7.027 14.256 1.00 77.38 302 VAL A CA 1
ATOM 2365 C C . VAL A 1 302 ? -43.578 -7.278 15.740 1.00 77.38 302 VAL A C 1
ATOM 2367 O O . VAL A 1 302 ? -42.640 -6.742 16.336 1.00 77.38 302 VAL A O 1
ATOM 2370 N N . THR A 1 303 ? -44.407 -8.127 16.348 1.00 73.69 303 THR A N 1
ATOM 2371 C CA . THR A 1 303 ? -44.349 -8.413 17.790 1.00 73.69 303 THR A CA 1
ATOM 2372 C C . THR A 1 303 ? -43.070 -9.156 18.178 1.00 73.69 303 THR A C 1
ATOM 2374 O O . THR A 1 303 ? -42.451 -8.815 19.183 1.00 73.69 303 THR A O 1
ATOM 2377 N N . GLY A 1 304 ? -42.602 -10.091 17.342 1.00 68.62 304 GLY A N 1
ATOM 2378 C CA . GLY A 1 304 ? -41.351 -10.837 17.554 1.00 68.62 304 GLY A CA 1
ATOM 2379 C C . GLY A 1 304 ? -40.071 -9.989 17.500 1.00 68.62 304 GLY A C 1
ATOM 2380 O O . GLY A 1 304 ? -39.023 -10.450 17.935 1.00 68.62 304 GLY A O 1
ATOM 2381 N N . LEU A 1 305 ? -40.154 -8.747 17.007 1.00 65.50 305 LEU A N 1
ATOM 2382 C CA . LEU A 1 305 ? -39.055 -7.771 16.986 1.00 65.50 305 LEU A CA 1
ATOM 2383 C C . LEU A 1 305 ? -39.204 -6.693 18.078 1.00 65.50 305 LEU A C 1
ATOM 2385 O O . LEU A 1 305 ? -38.554 -5.651 18.004 1.00 65.50 305 LEU A O 1
ATOM 2389 N N . GLY A 1 306 ? -40.065 -6.923 19.076 1.00 65.62 306 GLY A N 1
ATOM 2390 C CA . GLY A 1 306 ? -40.332 -5.971 20.156 1.00 65.62 306 GLY A CA 1
ATOM 2391 C C . GLY A 1 306 ? -41.259 -4.824 19.742 1.00 65.62 306 GLY A C 1
ATOM 2392 O O . GLY A 1 306 ? -40.998 -3.681 20.095 1.00 65.62 306 GLY A O 1
ATOM 2393 N N . ASN A 1 307 ? -42.317 -5.113 18.969 1.00 71.56 307 ASN A N 1
ATOM 2394 C CA . ASN A 1 307 ? -43.272 -4.126 18.431 1.00 71.56 307 ASN A CA 1
ATOM 2395 C C . ASN A 1 307 ? -42.605 -3.015 17.606 1.00 71.56 307 ASN A C 1
ATOM 2397 O O . ASN A 1 307 ? -42.978 -1.846 17.682 1.00 71.56 307 ASN A O 1
ATOM 2401 N N . LYS A 1 308 ? -41.608 -3.381 16.799 1.00 75.31 308 LYS A N 1
ATOM 2402 C CA . LYS A 1 308 ? -40.930 -2.446 15.901 1.00 75.31 308 LYS A CA 1
ATOM 2403 C C . LYS A 1 308 ? -41.573 -2.430 14.518 1.00 75.31 308 LYS A C 1
ATOM 2405 O O . LYS A 1 308 ? -42.205 -3.400 14.097 1.00 75.31 308 LYS A O 1
ATOM 2410 N N . LEU A 1 309 ? -41.404 -1.301 13.842 1.00 79.00 309 LEU A N 1
ATOM 2411 C CA . LEU A 1 309 ? -42.016 -0.981 12.557 1.00 79.00 309 LEU A CA 1
ATOM 2412 C C . LEU A 1 309 ? -41.151 -1.553 11.425 1.00 79.00 309 LEU A C 1
ATOM 2414 O O . LEU A 1 309 ? -39.979 -1.198 11.312 1.00 79.00 309 LEU A O 1
ATOM 2418 N N . ALA A 1 310 ? -41.697 -2.471 10.632 1.00 79.50 310 ALA A N 1
ATOM 2419 C CA . ALA A 1 310 ? -40.980 -3.180 9.574 1.00 79.50 310 ALA A CA 1
ATOM 2420 C C . ALA A 1 310 ? -41.763 -3.133 8.256 1.00 79.50 310 ALA A C 1
ATOM 2422 O O . ALA A 1 310 ? -42.988 -3.059 8.266 1.00 79.50 310 ALA A O 1
ATOM 2423 N N . THR A 1 311 ? -41.062 -3.194 7.125 1.00 83.44 311 THR A N 1
ATOM 2424 C CA . THR A 1 311 ? -41.683 -3.209 5.792 1.00 83.44 311 THR A CA 1
ATOM 2425 C C . THR A 1 311 ? -41.790 -4.635 5.277 1.00 83.44 311 THR A C 1
ATOM 2427 O O . THR A 1 311 ? -40.823 -5.395 5.343 1.00 83.44 311 THR A O 1
ATOM 2430 N N . VAL A 1 312 ? -42.942 -5.009 4.738 1.00 82.38 312 VAL A N 1
ATOM 2431 C CA . VAL A 1 312 ? -43.164 -6.324 4.130 1.00 82.38 312 VAL A CA 1
ATOM 2432 C C . VAL A 1 312 ? -42.463 -6.368 2.771 1.00 82.38 312 VAL A C 1
ATOM 2434 O O . VAL A 1 312 ? -42.763 -5.571 1.887 1.00 82.38 312 VAL A O 1
ATOM 2437 N N . VAL A 1 313 ? -41.501 -7.278 2.610 1.00 78.62 313 VAL A N 1
ATOM 2438 C CA . VAL A 1 313 ? -40.697 -7.414 1.381 1.00 78.62 313 VAL A CA 1
ATOM 2439 C C . VAL A 1 313 ? -41.240 -8.516 0.483 1.00 78.62 313 VAL A C 1
ATOM 2441 O O . VAL A 1 313 ? -41.175 -8.388 -0.735 1.00 78.62 313 VAL A O 1
ATOM 2444 N N . GLU A 1 314 ? -41.766 -9.589 1.076 1.00 75.00 314 GLU A N 1
ATOM 2445 C CA . GLU A 1 314 ? -42.264 -10.749 0.340 1.00 75.00 314 GLU A CA 1
ATOM 2446 C C . GLU A 1 314 ? -43.435 -11.402 1.086 1.00 75.00 314 GLU A C 1
ATOM 2448 O O . GLU A 1 314 ? -43.337 -11.691 2.286 1.00 75.00 314 GLU A O 1
ATOM 2453 N N . THR A 1 315 ? -44.537 -11.636 0.372 1.00 69.38 315 THR A N 1
ATOM 2454 C CA . THR A 1 315 ? -45.716 -12.363 0.850 1.00 69.38 315 THR A CA 1
ATOM 2455 C C . THR A 1 315 ? -45.896 -13.591 -0.027 1.00 69.38 315 THR A C 1
ATOM 2457 O O . THR A 1 315 ? -46.168 -13.455 -1.216 1.00 69.38 315 THR A O 1
ATOM 2460 N N . SER A 1 316 ? -45.726 -14.781 0.546 1.00 59.19 316 SER A N 1
ATOM 2461 C CA . SER A 1 316 ? -46.107 -16.026 -0.121 1.00 59.19 316 SER A CA 1
ATOM 2462 C C . SER A 1 316 ? -47.529 -16.388 0.310 1.00 59.19 316 SER A C 1
ATOM 2464 O O . SER A 1 316 ? -47.845 -16.350 1.510 1.00 59.19 316 SER A O 1
ATOM 2466 N N . ASP A 1 317 ? -48.400 -16.692 -0.650 1.00 55.44 317 ASP A N 1
ATOM 2467 C CA . ASP A 1 317 ? -49.802 -17.023 -0.371 1.00 55.44 317 ASP A CA 1
ATOM 2468 C C . ASP A 1 317 ? -49.926 -18.361 0.381 1.00 55.44 317 ASP A C 1
ATOM 2470 O O . ASP A 1 317 ? -50.765 -18.472 1.277 1.00 55.44 317 ASP A O 1
ATOM 2474 N N . ASP A 1 318 ? -48.978 -19.284 0.177 1.00 52.94 318 ASP A N 1
ATOM 2475 C CA . ASP A 1 318 ? -49.027 -20.652 0.717 1.00 52.94 318 ASP A CA 1
ATOM 2476 C C . ASP A 1 318 ? -48.122 -20.924 1.939 1.00 52.94 318 ASP A C 1
ATOM 2478 O O . ASP A 1 318 ? -48.248 -21.971 2.574 1.00 52.94 318 ASP A O 1
ATOM 2482 N N . GLU A 1 319 ? -47.246 -19.994 2.349 1.00 58.03 319 GLU A N 1
ATOM 2483 C CA . GLU A 1 319 ? -46.426 -20.166 3.565 1.00 58.03 319 GLU A CA 1
ATOM 2484 C C . GLU A 1 319 ? -46.966 -19.367 4.769 1.00 58.03 319 GLU A C 1
ATOM 2486 O O . GLU A 1 319 ? -47.347 -18.196 4.678 1.00 58.03 319 GLU A O 1
ATOM 2491 N N . GLU A 1 320 ? -46.950 -19.983 5.961 1.00 69.00 320 GLU A N 1
ATOM 2492 C CA . GLU A 1 320 ? -47.355 -19.371 7.245 1.00 69.00 320 GLU A CA 1
ATOM 2493 C C . GLU A 1 320 ? -46.405 -18.227 7.695 1.00 69.00 320 GLU A C 1
ATOM 2495 O O . GLU A 1 320 ? -46.624 -17.574 8.726 1.00 69.00 320 GLU A O 1
ATOM 2500 N N . THR A 1 321 ? -45.339 -17.972 6.925 1.00 76.00 321 THR A N 1
ATOM 2501 C CA . THR A 1 321 ? -44.296 -16.974 7.192 1.00 76.00 321 THR A CA 1
ATOM 2502 C C . THR A 1 321 ? -44.190 -15.934 6.081 1.00 76.00 321 THR A C 1
ATOM 2504 O O . THR A 1 321 ? -44.354 -16.249 4.909 1.00 76.00 321 THR A O 1
ATOM 2507 N N . ILE A 1 322 ? -43.896 -14.689 6.455 1.00 80.44 322 ILE A N 1
ATOM 2508 C CA . ILE A 1 322 ? -43.648 -13.564 5.545 1.00 80.44 322 ILE A CA 1
ATOM 2509 C C . ILE A 1 322 ? -42.250 -12.997 5.787 1.00 80.44 322 ILE A C 1
ATOM 2511 O O . ILE A 1 322 ? -41.742 -13.060 6.912 1.00 80.44 322 ILE A O 1
ATOM 2515 N N . LEU A 1 323 ? -41.628 -12.422 4.757 1.00 80.56 323 LEU A N 1
ATOM 2516 C CA . LEU A 1 323 ? -40.333 -11.758 4.892 1.00 80.56 323 LEU A CA 1
ATOM 2517 C C . LEU A 1 323 ? -40.541 -10.265 5.164 1.00 80.56 323 LEU A C 1
ATOM 2519 O O . LEU A 1 323 ? -41.091 -9.539 4.336 1.00 80.56 323 LEU A O 1
ATOM 2523 N N . VAL A 1 324 ? -40.057 -9.798 6.313 1.00 84.00 324 VAL A N 1
ATOM 2524 C CA . VAL A 1 324 ? -40.100 -8.387 6.716 1.00 84.00 324 VAL A CA 1
ATOM 2525 C C . VAL A 1 324 ? -38.693 -7.811 6.802 1.00 84.00 324 VAL A C 1
ATOM 2527 O O . VAL A 1 324 ? -37.734 -8.505 7.149 1.00 84.00 324 VAL A O 1
ATOM 2530 N N . GLN A 1 325 ? -38.563 -6.524 6.502 1.00 78.38 325 GLN A N 1
ATOM 2531 C CA . GLN A 1 325 ? -37.327 -5.767 6.622 1.00 78.38 325 GLN A CA 1
ATOM 2532 C C . GLN A 1 325 ? -37.457 -4.711 7.718 1.00 78.38 325 GLN A C 1
ATOM 2534 O O . GLN A 1 325 ? -38.285 -3.807 7.640 1.00 78.38 325 GLN A O 1
ATOM 2539 N N . TYR A 1 326 ? -36.591 -4.811 8.725 1.00 78.00 326 TYR A N 1
ATOM 2540 C CA . TYR A 1 326 ? -36.412 -3.814 9.775 1.00 78.00 326 TYR A CA 1
ATOM 2541 C C . TYR A 1 326 ? -35.008 -3.210 9.641 1.00 78.00 326 TYR A C 1
ATOM 2543 O O . TYR A 1 326 ? -33.995 -3.874 9.882 1.00 78.00 326 TYR A O 1
ATOM 2551 N N . GLY A 1 327 ? -34.925 -1.953 9.196 1.00 75.50 327 GLY A N 1
ATOM 2552 C CA . GLY A 1 327 ? -33.650 -1.301 8.888 1.00 75.50 327 GLY A CA 1
ATOM 2553 C C . GLY A 1 327 ? -32.856 -2.057 7.809 1.00 75.50 327 GLY A C 1
ATOM 2554 O O . GLY A 1 327 ? -33.302 -2.177 6.668 1.00 75.50 327 GLY A O 1
ATOM 2555 N N . LYS A 1 328 ? -31.669 -2.568 8.173 1.00 72.12 328 LYS A N 1
ATOM 2556 C CA . LYS A 1 328 ? -30.791 -3.376 7.295 1.00 72.12 328 LYS A CA 1
ATOM 2557 C C . LYS A 1 328 ? -31.012 -4.891 7.422 1.00 72.12 328 LYS A C 1
ATOM 2559 O O . LYS A 1 328 ? -30.356 -5.657 6.721 1.00 72.12 328 LYS A O 1
ATOM 2564 N N . ILE A 1 329 ? -31.887 -5.326 8.326 1.00 68.50 329 ILE A N 1
ATOM 2565 C CA . ILE A 1 329 ? -32.093 -6.737 8.665 1.00 68.50 329 ILE A CA 1
ATOM 2566 C C . ILE A 1 329 ? -33.355 -7.238 7.961 1.00 68.50 329 ILE A C 1
ATOM 2568 O O . ILE A 1 329 ? -34.395 -6.584 8.020 1.00 68.50 329 ILE A O 1
ATOM 2572 N N . LYS A 1 330 ? -33.266 -8.408 7.320 1.00 78.62 330 LYS A N 1
ATOM 2573 C CA . LYS A 1 330 ? -34.412 -9.146 6.770 1.00 78.62 330 LYS A CA 1
ATOM 2574 C C . LYS A 1 330 ? -34.684 -10.368 7.648 1.00 78.62 330 LYS A C 1
ATOM 2576 O O . LYS A 1 330 ? -33.748 -11.099 7.958 1.00 78.62 330 LYS A O 1
ATOM 2581 N N . ALA A 1 331 ? -35.934 -10.588 8.042 1.00 76.19 331 ALA A N 1
ATOM 2582 C CA . ALA A 1 331 ? -36.334 -11.694 8.912 1.00 76.19 331 ALA A CA 1
ATOM 2583 C C . ALA A 1 331 ? -37.635 -12.340 8.417 1.00 76.19 331 ALA A C 1
ATOM 2585 O O . ALA A 1 331 ? -38.541 -11.635 7.974 1.00 76.19 331 ALA A O 1
ATOM 2586 N N . ARG A 1 332 ? -37.744 -13.675 8.508 1.00 81.06 332 ARG A N 1
ATOM 2587 C CA . ARG A 1 332 ? -39.018 -14.381 8.296 1.00 81.06 332 ARG A CA 1
ATOM 2588 C C . ARG A 1 332 ? -39.802 -14.421 9.597 1.00 81.06 332 ARG A C 1
ATOM 2590 O O . ARG A 1 332 ? -39.295 -14.901 10.608 1.00 81.06 332 ARG A O 1
ATOM 2597 N N . VAL A 1 333 ? -41.038 -13.940 9.565 1.00 78.69 333 VAL A N 1
ATOM 2598 C CA . VAL A 1 333 ? -41.925 -13.876 10.732 1.00 78.69 333 VAL A CA 1
ATOM 2599 C C . VAL A 1 333 ? -43.269 -14.507 10.408 1.00 78.69 333 VAL A C 1
ATOM 2601 O O . VAL A 1 333 ? -43.731 -14.458 9.272 1.00 78.69 333 VAL A O 1
ATOM 2604 N N . LYS A 1 334 ? -43.908 -15.138 11.396 1.00 79.19 334 LYS A N 1
ATOM 2605 C CA . LYS A 1 334 ? -45.217 -15.775 11.189 1.00 79.19 334 LYS A CA 1
ATOM 2606 C C . LYS A 1 334 ? -46.288 -14.710 10.951 1.00 79.19 334 LYS A C 1
ATOM 2608 O O . LYS A 1 334 ? -46.281 -13.702 11.661 1.00 79.19 334 LYS A O 1
ATOM 2613 N N . LYS A 1 335 ? -47.257 -14.956 10.060 1.00 72.38 335 LYS A N 1
ATOM 2614 C CA . LYS A 1 335 ? -48.365 -14.014 9.761 1.00 72.38 335 LYS A CA 1
ATOM 2615 C C . LYS A 1 335 ? -49.080 -13.521 11.037 1.00 72.38 335 LYS A C 1
ATOM 2617 O O . LYS A 1 335 ? -49.347 -12.337 11.186 1.00 72.38 335 LYS A O 1
ATOM 2622 N N . ARG A 1 336 ? -49.243 -14.395 12.040 1.00 73.88 336 ARG A N 1
ATOM 2623 C CA . ARG A 1 336 ? -49.827 -14.074 13.365 1.00 73.88 336 ARG A CA 1
ATOM 2624 C C . ARG A 1 336 ? -49.043 -13.074 14.233 1.00 73.88 336 ARG A C 1
ATOM 2626 O O . ARG A 1 336 ? -49.566 -12.593 15.230 1.00 73.88 336 ARG A O 1
ATOM 2633 N N . SER A 1 337 ? -47.774 -12.817 13.918 1.00 72.81 337 SER A N 1
ATOM 2634 C CA . SER A 1 337 ? -46.893 -11.920 14.688 1.00 72.81 337 SER A CA 1
ATOM 2635 C C . SER A 1 337 ? -46.835 -10.496 14.127 1.00 72.81 337 SER A C 1
ATOM 2637 O O . SER A 1 337 ? -45.998 -9.696 14.542 1.00 72.81 337 SER A O 1
ATOM 2639 N N . VAL A 1 338 ? -47.725 -10.185 13.183 1.00 74.25 338 VAL A N 1
ATOM 2640 C CA . VAL A 1 338 ? -47.739 -8.949 12.403 1.00 74.25 338 VAL A CA 1
ATOM 2641 C C . VAL A 1 338 ? -49.057 -8.223 12.658 1.00 74.25 338 VAL A C 1
ATOM 2643 O O . VAL A 1 338 ? -50.121 -8.839 12.633 1.00 74.25 338 VAL A O 1
ATOM 2646 N N . LYS A 1 339 ? -48.994 -6.920 12.937 1.00 75.88 339 LYS A N 1
ATOM 2647 C CA . LYS A 1 339 ? -50.155 -6.067 13.219 1.00 75.88 339 LYS A CA 1
ATOM 2648 C C . LYS A 1 339 ? -50.190 -4.873 12.267 1.00 75.88 339 LYS A C 1
ATOM 2650 O O . LYS A 1 339 ? -49.148 -4.273 12.000 1.00 75.88 339 LYS A O 1
ATOM 2655 N N . ALA A 1 340 ? -51.391 -4.520 11.813 1.00 72.12 340 ALA A N 1
ATOM 2656 C CA . ALA A 1 340 ? -51.641 -3.332 11.004 1.00 72.12 340 ALA A CA 1
ATOM 2657 C C . ALA A 1 340 ? -51.346 -2.043 11.785 1.00 72.12 340 ALA A C 1
ATOM 2659 O O . ALA A 1 340 ? -51.519 -1.988 13.008 1.00 72.12 340 ALA A O 1
ATOM 2660 N N . LEU A 1 341 ? -50.939 -0.995 11.071 1.00 66.81 341 LEU A N 1
ATOM 2661 C CA . LEU A 1 341 ? -50.853 0.352 11.625 1.00 66.81 341 LEU A CA 1
ATOM 2662 C C . LEU A 1 341 ? -52.281 0.912 11.823 1.00 66.81 341 LEU A C 1
ATOM 2664 O O . LEU A 1 341 ? -53.097 0.803 10.906 1.00 66.81 341 LEU A O 1
ATOM 2668 N N . PRO A 1 342 ? -52.629 1.518 12.974 1.00 45.97 342 PRO A N 1
ATOM 2669 C CA . PRO A 1 342 ? -53.896 2.233 13.110 1.00 45.97 342 PRO A CA 1
ATOM 2670 C C . PRO A 1 342 ? -53.927 3.426 12.144 1.00 45.97 342 PRO A C 1
ATOM 2672 O O . PRO A 1 342 ? -53.057 4.293 12.207 1.00 45.97 342 PRO A O 1
ATOM 2675 N N . ASN A 1 343 ? -54.919 3.467 11.251 1.00 38.62 343 ASN A N 1
ATOM 2676 C CA . ASN A 1 343 ? -55.115 4.555 10.290 1.00 38.62 343 ASN A CA 1
ATOM 2677 C C . ASN A 1 343 ? -55.282 5.911 11.002 1.00 38.62 343 ASN A C 1
ATOM 2679 O O . ASN A 1 343 ? -56.303 6.149 11.646 1.00 38.62 343 ASN A O 1
ATOM 2683 N N . SER A 1 344 ? -54.344 6.834 10.791 1.00 29.55 344 SER A N 1
ATOM 2684 C CA . SER A 1 344 ? -54.620 8.273 10.773 1.00 29.55 344 SER A CA 1
ATOM 2685 C C . SER A 1 344 ? -54.620 8.747 9.315 1.00 29.55 344 SER A C 1
ATOM 2687 O O . SER A 1 344 ? -53.895 8.232 8.468 1.00 29.55 344 SER A O 1
ATOM 2689 N N . GLY A 1 345 ? -55.555 9.640 8.996 1.00 29.20 345 GLY A N 1
ATOM 2690 C CA . GLY A 1 345 ? -56.004 9.928 7.637 1.00 29.20 345 GLY A CA 1
ATOM 2691 C C . GLY A 1 345 ? -54.944 10.433 6.649 1.00 29.20 345 GLY A C 1
ATOM 2692 O O . GLY A 1 345 ? -54.000 11.133 6.994 1.00 29.20 345 GLY A O 1
ATOM 2693 N N . LYS A 1 346 ? -55.201 10.073 5.387 1.00 29.41 346 LYS A N 1
ATOM 2694 C CA . LYS A 1 346 ? -54.666 10.568 4.107 1.00 29.41 346 LYS A CA 1
ATOM 2695 C C . LYS A 1 346 ? -53.961 11.939 4.133 1.00 29.41 346 LYS A C 1
ATOM 2697 O O . LYS A 1 346 ? -54.593 12.932 4.474 1.00 29.41 346 LYS A O 1
ATOM 2702 N N . ALA A 1 347 ? -52.779 12.012 3.513 1.00 26.70 347 ALA A N 1
ATOM 2703 C CA . ALA A 1 347 ? -52.433 13.037 2.515 1.00 26.70 347 ALA A CA 1
ATOM 2704 C C . ALA A 1 347 ? -51.224 12.594 1.668 1.00 26.70 347 ALA A C 1
ATOM 2706 O O . ALA A 1 347 ? -50.429 11.756 2.078 1.00 26.70 347 ALA A O 1
ATOM 2707 N N . ALA A 1 348 ? -51.160 13.116 0.448 1.00 25.44 348 ALA A N 1
ATOM 2708 C CA . ALA A 1 348 ? -50.465 12.571 -0.708 1.00 25.44 348 ALA A CA 1
ATOM 2709 C C . ALA A 1 348 ? -49.044 13.123 -0.951 1.00 25.44 348 ALA A C 1
ATOM 2711 O O . ALA A 1 348 ? -48.735 14.252 -0.597 1.00 25.44 348 ALA A O 1
ATOM 2712 N N . ALA A 1 349 ? -48.289 12.315 -1.706 1.00 25.42 349 ALA A N 1
ATOM 2713 C CA . ALA A 1 349 ? -47.440 12.655 -2.857 1.00 25.42 349 ALA A CA 1
ATOM 2714 C C . ALA A 1 349 ? -46.118 13.460 -2.735 1.00 25.42 349 ALA A C 1
ATOM 2716 O O . ALA A 1 349 ? -46.055 14.569 -2.223 1.00 25.42 349 ALA A O 1
ATOM 2717 N N . ALA A 1 350 ? -45.145 12.902 -3.479 1.00 24.73 350 ALA A N 1
ATOM 2718 C CA . ALA A 1 350 ? -44.106 13.527 -4.314 1.00 24.73 350 ALA A CA 1
ATOM 2719 C C . ALA A 1 350 ? -42.762 13.972 -3.694 1.00 24.73 350 ALA A C 1
ATOM 2721 O O . ALA A 1 350 ? -42.695 14.944 -2.956 1.00 24.73 350 ALA A O 1
ATOM 2722 N N . ALA A 1 351 ? -41.681 13.298 -4.131 1.00 24.33 351 ALA A N 1
ATOM 2723 C CA . ALA A 1 351 ? -40.386 13.838 -4.610 1.00 24.33 351 ALA A CA 1
ATOM 2724 C C . ALA A 1 351 ? -39.346 12.688 -4.617 1.00 24.33 351 ALA A C 1
ATOM 2726 O O . ALA A 1 351 ? -39.053 12.097 -3.587 1.00 24.33 351 ALA A O 1
ATOM 2727 N N . ALA A 1 352 ? -38.974 12.150 -5.780 1.00 23.44 352 ALA A N 1
ATOM 2728 C CA . ALA A 1 352 ? -37.831 12.569 -6.602 1.00 23.44 352 ALA A CA 1
ATOM 2729 C C . ALA A 1 352 ? -36.445 12.111 -6.082 1.00 23.44 352 ALA A C 1
ATOM 2731 O O . ALA A 1 352 ? -35.929 12.610 -5.094 1.00 23.44 352 ALA A O 1
ATOM 2732 N N . ALA A 1 353 ? -35.852 11.201 -6.866 1.00 24.50 353 ALA A N 1
ATOM 2733 C CA . ALA A 1 353 ? -34.434 11.070 -7.220 1.00 24.50 353 ALA A CA 1
ATOM 2734 C C . ALA A 1 353 ? -33.350 11.030 -6.117 1.00 24.50 353 ALA A C 1
ATOM 2736 O O . ALA A 1 353 ? -33.041 12.035 -5.488 1.00 24.50 353 ALA A O 1
ATOM 2737 N N . LYS A 1 354 ? -32.619 9.904 -6.071 1.00 24.59 354 LYS A N 1
ATOM 2738 C CA . LYS A 1 354 ? -31.163 9.777 -6.342 1.00 24.59 354 LYS A CA 1
ATOM 2739 C C . LYS A 1 354 ? -30.578 8.586 -5.577 1.00 24.59 354 LYS A C 1
ATOM 2741 O O . LYS A 1 354 ? -30.603 8.529 -4.354 1.00 24.59 354 LYS A O 1
ATOM 2746 N N . SER A 1 355 ? -29.995 7.652 -6.323 1.00 25.47 355 SER A N 1
ATOM 2747 C CA . SER A 1 355 ? -28.997 6.715 -5.803 1.00 25.47 355 SER A CA 1
ATOM 2748 C C . SER A 1 355 ? -27.784 7.500 -5.284 1.00 25.47 355 SER A C 1
ATOM 2750 O O . SER A 1 355 ? -27.422 8.511 -5.890 1.00 25.47 355 SER A O 1
ATOM 2752 N N . PRO A 1 356 ? -27.124 7.037 -4.208 1.00 26.92 356 PRO A N 1
ATOM 2753 C CA . PRO A 1 356 ? -25.791 6.486 -4.447 1.00 26.92 356 PRO A CA 1
ATOM 2754 C C . PRO A 1 356 ? -25.397 5.286 -3.561 1.00 26.92 356 PRO A C 1
ATOM 2756 O O . PRO A 1 356 ? -25.747 5.166 -2.391 1.00 26.92 356 PRO A O 1
ATOM 2759 N N . SER A 1 357 ? -24.632 4.403 -4.207 1.00 23.86 357 SER A N 1
ATOM 2760 C CA . SER A 1 357 ? -23.501 3.597 -3.725 1.00 23.86 357 SER A CA 1
ATOM 2761 C C . SER A 1 357 ? -23.416 3.189 -2.245 1.00 23.86 357 SER A C 1
ATOM 2763 O O . SER A 1 357 ? -23.096 3.981 -1.360 1.00 23.86 357 SER A O 1
ATOM 2765 N N . TYR A 1 358 ? -23.501 1.875 -2.033 1.00 24.30 358 TYR A N 1
ATOM 2766 C CA . TYR A 1 358 ? -22.980 1.170 -0.864 1.00 24.30 358 TYR A CA 1
ATOM 2767 C C . TYR A 1 358 ? -21.443 1.233 -0.810 1.00 24.30 358 TYR A C 1
ATOM 2769 O O . TYR A 1 358 ? -20.770 0.702 -1.692 1.00 24.30 358 TYR A O 1
ATOM 2777 N N . SER A 1 359 ? -20.891 1.764 0.281 1.00 27.39 359 SER A N 1
ATOM 2778 C CA . SER A 1 359 ? -19.536 1.462 0.747 1.00 27.39 359 SER A CA 1
ATOM 2779 C C . SER A 1 359 ? -19.619 0.588 2.008 1.00 27.39 359 SER A C 1
ATOM 2781 O O . SER A 1 359 ? -20.312 0.891 2.980 1.00 27.39 359 SER A O 1
ATOM 2783 N N . LYS A 1 360 ? -18.952 -0.571 1.963 1.00 28.09 360 LYS A N 1
ATOM 2784 C CA . LYS A 1 360 ? -18.760 -1.491 3.094 1.00 28.09 360 LYS A CA 1
ATOM 2785 C C . LYS A 1 360 ? -17.527 -1.052 3.884 1.00 28.09 360 LYS A C 1
ATOM 2787 O O . LYS A 1 360 ? -16.439 -1.046 3.318 1.00 28.09 360 LYS A O 1
ATOM 2792 N N . LYS A 1 361 ? -17.660 -0.848 5.197 1.00 27.86 361 LYS A N 1
ATOM 2793 C CA . LYS A 1 361 ? -16.605 -1.182 6.169 1.00 27.86 361 LYS A CA 1
ATOM 2794 C C . LYS A 1 361 ? -17.224 -1.860 7.387 1.00 27.86 361 LYS A C 1
ATOM 2796 O O . LYS A 1 361 ? -18.225 -1.408 7.933 1.00 27.86 361 LYS A O 1
ATOM 2801 N N . GLN A 1 362 ? -16.640 -3.011 7.707 1.00 29.45 362 GLN A N 1
ATOM 2802 C CA . GLN A 1 362 ? -17.028 -3.937 8.758 1.00 29.45 362 GLN A CA 1
ATOM 2803 C C . GLN A 1 362 ? -16.604 -3.411 10.127 1.00 29.45 362 GLN A C 1
ATOM 2805 O O . GLN A 1 362 ? -15.484 -2.931 10.302 1.00 29.45 362 GLN A O 1
ATOM 2810 N N . GLY A 1 363 ? -17.524 -3.550 11.078 1.00 25.42 363 GLY A N 1
ATOM 2811 C CA . GLY A 1 363 ? -17.279 -3.415 12.501 1.00 25.42 363 GLY A CA 1
ATOM 2812 C C . GLY A 1 363 ? -16.543 -4.630 13.059 1.00 25.42 363 GLY A C 1
ATOM 2813 O O . GLY A 1 363 ? -16.712 -5.767 12.621 1.00 25.42 363 GLY A O 1
ATOM 2814 N N . ARG A 1 364 ? -15.705 -4.309 14.033 1.00 24.42 364 ARG A N 1
ATOM 2815 C CA . ARG A 1 364 ? -14.882 -5.147 14.893 1.00 24.42 364 ARG A CA 1
ATOM 2816 C C . ARG A 1 364 ? -15.767 -5.684 16.025 1.00 24.42 364 ARG A C 1
ATOM 2818 O O . ARG A 1 364 ? -16.472 -4.889 16.638 1.00 24.42 364 ARG A O 1
ATOM 2825 N N . TRP A 1 365 ? -15.692 -6.976 16.339 1.00 23.30 365 TRP A N 1
ATOM 2826 C CA . TRP A 1 365 ? -16.154 -7.496 17.630 1.00 23.30 365 TRP A CA 1
ATOM 2827 C C . TRP A 1 365 ? -15.183 -8.522 18.203 1.00 23.30 365 TRP A C 1
ATOM 2829 O O . TRP A 1 365 ? -14.369 -9.115 17.498 1.00 23.30 365 TRP A O 1
ATOM 2839 N N . SER A 1 366 ? -15.239 -8.606 19.523 1.00 26.25 366 SER A N 1
ATOM 2840 C CA . SER A 1 366 ? -14.194 -9.034 20.439 1.00 26.25 366 SER A CA 1
ATOM 2841 C C . SER A 1 366 ? -14.459 -10.436 20.994 1.00 26.25 366 SER A C 1
ATOM 2843 O O . SER A 1 366 ? -15.610 -10.773 21.221 1.00 26.25 366 SER A O 1
ATOM 2845 N N . ARG A 1 367 ? -13.350 -11.142 21.275 1.00 28.20 367 ARG A N 1
ATOM 2846 C CA . ARG A 1 367 ? -13.060 -12.127 22.348 1.00 28.20 367 ARG A CA 1
ATOM 2847 C C . ARG A 1 367 ? -14.075 -13.229 22.691 1.00 28.20 367 ARG A C 1
ATOM 2849 O O . ARG A 1 367 ? -15.161 -12.932 23.151 1.00 28.20 367 ARG A O 1
ATOM 2856 N N . GLU A 1 368 ? -13.563 -14.461 22.759 1.00 24.19 368 GLU A N 1
ATOM 2857 C CA . GLU A 1 368 ? -13.471 -15.231 24.015 1.00 24.19 368 GLU A CA 1
ATOM 2858 C C . GLU A 1 368 ? -12.481 -16.402 23.865 1.00 24.19 368 GLU A C 1
ATOM 2860 O O . GLU A 1 368 ? -12.324 -16.956 22.780 1.00 24.19 368 GLU A O 1
ATOM 2865 N N . LEU A 1 369 ? -11.747 -16.713 24.937 1.00 26.19 369 LEU A N 1
ATOM 2866 C CA . LEU A 1 369 ? -10.663 -17.698 24.979 1.00 26.19 369 LEU A CA 1
ATOM 2867 C C . LEU A 1 369 ? -10.942 -18.613 26.174 1.00 26.19 369 LEU A C 1
ATOM 2869 O O . LEU A 1 369 ? -10.911 -18.157 27.314 1.00 26.19 369 LEU A O 1
ATOM 2873 N N . VAL A 1 370 ? -11.244 -19.881 25.897 1.00 27.44 370 VAL A N 1
ATOM 2874 C CA . VAL A 1 370 ? -11.391 -20.946 26.897 1.00 27.44 370 VAL A CA 1
ATOM 2875 C C . VAL A 1 370 ? -10.236 -21.924 26.703 1.00 27.44 370 VAL A C 1
ATOM 2877 O O . VAL A 1 370 ? -9.959 -22.370 25.592 1.00 27.44 370 VAL A O 1
ATOM 2880 N N . SER A 1 371 ? -9.542 -22.210 27.798 1.00 29.69 371 SER A N 1
ATOM 2881 C CA . SER A 1 371 ? -8.417 -23.135 27.926 1.00 29.69 371 SER A CA 1
ATOM 2882 C C . SER A 1 371 ? -8.878 -24.581 28.120 1.00 29.69 371 SER A C 1
ATOM 2884 O O . SER A 1 371 ? -9.749 -24.803 28.955 1.00 29.69 371 SER A O 1
ATOM 2886 N N . THR A 1 372 ? -8.220 -25.558 27.485 1.00 27.02 372 THR A N 1
ATOM 2887 C CA . THR A 1 372 ? -8.019 -26.917 28.042 1.00 27.02 372 THR A CA 1
ATOM 2888 C C . THR A 1 372 ? -6.778 -27.612 27.440 1.00 27.02 372 THR A C 1
ATOM 2890 O O . THR A 1 372 ? -6.650 -27.731 26.228 1.00 27.02 372 THR A O 1
ATOM 2893 N N . SER A 1 373 ? -5.869 -27.992 28.350 1.00 29.39 373 SER A N 1
ATOM 2894 C CA . SER A 1 373 ? -4.929 -29.138 28.429 1.00 29.39 373 SER A CA 1
ATOM 2895 C C . SER A 1 373 ? -4.245 -29.770 27.198 1.00 29.39 373 SER A C 1
ATOM 2897 O O . SER A 1 373 ? -4.890 -30.392 26.359 1.00 29.39 373 SER A O 1
ATOM 2899 N N . ASP A 1 374 ? -2.905 -29.746 27.256 1.00 35.41 374 ASP A N 1
ATOM 2900 C CA . ASP A 1 374 ? -1.925 -30.814 26.974 1.00 35.41 374 ASP A CA 1
ATOM 2901 C C . ASP A 1 374 ? -2.180 -31.782 25.806 1.00 35.41 374 ASP A C 1
ATOM 2903 O O . ASP A 1 374 ? -2.559 -32.941 25.950 1.00 35.41 374 ASP A O 1
ATOM 2907 N N . GLY A 1 375 ? -1.808 -31.293 24.631 1.00 37.75 375 GLY A N 1
ATOM 2908 C CA . GLY A 1 375 ? -1.297 -32.032 23.481 1.00 37.75 375 GLY A CA 1
ATOM 2909 C C . GLY A 1 375 ? -0.418 -31.053 22.703 1.00 37.75 375 GLY A C 1
ATOM 2910 O O . GLY A 1 375 ? -0.524 -29.851 22.949 1.00 37.75 375 GLY A O 1
ATOM 2911 N N . GLU A 1 376 ? 0.470 -31.516 21.816 1.00 50.03 376 GLU A N 1
ATOM 2912 C CA . GLU A 1 376 ? 1.243 -30.638 20.915 1.00 50.03 376 GLU A CA 1
ATOM 2913 C C . GLU A 1 376 ? 0.380 -29.444 20.475 1.00 50.03 376 GLU A C 1
ATOM 2915 O O . GLU A 1 376 ? -0.691 -29.627 19.892 1.00 50.03 376 GLU A O 1
ATOM 2920 N N . SER A 1 377 ? 0.765 -28.233 20.892 1.00 51.78 377 SER A N 1
ATOM 2921 C CA . SER A 1 377 ? -0.114 -27.064 20.815 1.00 51.78 377 SER A CA 1
ATOM 2922 C C . SER A 1 377 ? -0.162 -26.567 19.377 1.00 51.78 377 SER A C 1
ATOM 2924 O O . SER A 1 377 ? 0.599 -25.691 18.968 1.00 51.78 377 SER A O 1
ATOM 2926 N N . TYR A 1 378 ? -1.035 -27.179 18.581 1.00 64.69 378 TYR A N 1
ATOM 2927 C CA . TYR A 1 378 ? -1.425 -26.649 17.286 1.00 64.69 378 TYR A CA 1
ATOM 2928 C C . TYR A 1 378 ? -2.219 -25.360 17.521 1.00 64.69 378 TYR A C 1
ATOM 2930 O O . TYR A 1 378 ? -3.041 -25.287 18.436 1.00 64.69 378 TYR A O 1
ATOM 2938 N N . GLY A 1 379 ? -1.967 -24.326 16.712 1.00 61.62 379 GLY A N 1
ATOM 2939 C CA . GLY A 1 379 ? -2.696 -23.056 16.818 1.00 61.62 379 GLY A CA 1
ATOM 2940 C C . GLY A 1 379 ? -4.223 -23.245 16.818 1.00 61.62 379 GLY A C 1
ATOM 2941 O O . GLY A 1 379 ? -4.727 -24.251 16.324 1.00 61.62 379 GLY A O 1
ATOM 2942 N N . ALA A 1 380 ? -4.965 -22.274 17.364 1.00 67.44 380 ALA A N 1
ATOM 2943 C CA . ALA A 1 380 ? -6.425 -22.350 17.486 1.00 67.44 380 ALA A CA 1
ATOM 2944 C C . ALA A 1 380 ? -7.094 -22.850 16.187 1.00 67.44 380 ALA A C 1
ATOM 2946 O O . ALA A 1 380 ? -6.792 -22.338 15.103 1.00 67.44 380 ALA A O 1
ATOM 2947 N N . VAL A 1 381 ? -8.007 -23.828 16.301 1.00 77.00 381 VAL A N 1
ATOM 2948 C CA . VAL A 1 381 ? -8.762 -24.430 15.181 1.00 77.00 381 VAL A CA 1
ATOM 2949 C C . VAL A 1 381 ? -9.820 -23.437 14.687 1.00 77.00 381 VAL A C 1
ATOM 2951 O O . VAL A 1 381 ? -11.022 -23.614 14.848 1.00 77.00 381 VAL A O 1
ATOM 2954 N N . VAL A 1 382 ? -9.351 -22.327 14.124 1.00 80.06 382 VAL A N 1
ATOM 2955 C CA . VAL A 1 382 ? -10.165 -21.250 13.568 1.00 80.06 382 VAL A CA 1
ATOM 2956 C C . VAL A 1 382 ? -9.878 -21.177 12.080 1.00 80.06 382 VAL A C 1
ATOM 2958 O O . VAL A 1 382 ? -8.733 -20.989 11.657 1.00 80.06 382 VAL A O 1
ATOM 2961 N N . GLN A 1 383 ? -10.926 -21.324 11.276 1.00 83.38 383 GLN A N 1
ATOM 2962 C CA . GLN A 1 383 ? -10.816 -21.203 9.834 1.00 83.38 383 GLN A CA 1
ATOM 2963 C C . GLN A 1 383 ? -10.631 -19.733 9.443 1.00 83.38 383 GLN A C 1
ATOM 2965 O O . GLN A 1 383 ? -11.433 -18.861 9.771 1.00 83.38 383 GLN A O 1
ATOM 2970 N N . THR A 1 384 ? -9.563 -19.451 8.710 1.00 84.38 384 THR A N 1
ATOM 2971 C CA . THR A 1 384 ? -9.228 -18.140 8.155 1.00 84.38 384 THR A CA 1
ATOM 2972 C C . THR A 1 384 ? -8.842 -18.297 6.688 1.00 84.38 384 THR A C 1
ATOM 2974 O O . THR A 1 384 ? -8.441 -19.372 6.236 1.00 84.38 384 THR A O 1
ATOM 2977 N N . SER A 1 385 ? -8.864 -17.202 5.931 1.00 81.38 385 SER A N 1
ATOM 2978 C CA . SER A 1 385 ? -8.368 -17.200 4.547 1.00 81.38 385 SER A CA 1
ATOM 2979 C C . SER A 1 385 ? -6.895 -17.603 4.432 1.00 81.38 385 SER A C 1
ATOM 2981 O O . SER A 1 385 ? -6.457 -18.044 3.375 1.00 81.38 385 SER A O 1
ATOM 2983 N N . LYS A 1 386 ? -6.119 -17.461 5.513 1.00 80.62 386 LYS A N 1
ATOM 2984 C CA . LYS A 1 386 ? -4.696 -17.787 5.536 1.00 80.62 386 LYS A CA 1
ATOM 2985 C C . LYS A 1 386 ? -4.415 -19.241 5.847 1.00 80.62 386 LYS A C 1
ATOM 2987 O O . LYS A 1 386 ? -3.276 -19.620 5.653 1.00 80.62 386 LYS A O 1
ATOM 2992 N N . ASN A 1 387 ? -5.346 -20.033 6.362 1.00 87.62 387 ASN A N 1
ATOM 2993 C CA . ASN A 1 387 ? -5.123 -21.443 6.697 1.00 87.62 387 ASN A CA 1
ATOM 2994 C C . ASN A 1 387 ? -6.164 -22.356 6.048 1.00 87.62 387 ASN A C 1
ATOM 2996 O O . ASN A 1 387 ? -6.455 -23.420 6.576 1.00 87.62 387 ASN A O 1
ATOM 3000 N N . THR A 1 388 ? -6.702 -21.932 4.905 1.00 91.12 388 THR A N 1
ATOM 3001 C CA . THR A 1 388 ? -7.669 -22.694 4.122 1.00 91.12 388 THR A CA 1
ATOM 3002 C C . THR A 1 388 ? -7.144 -22.887 2.705 1.00 91.12 388 THR A C 1
ATOM 3004 O O . THR A 1 388 ? -6.705 -21.922 2.080 1.00 91.12 388 THR A O 1
ATOM 3007 N N . VAL A 1 389 ? -7.216 -24.112 2.196 1.00 92.12 389 VAL A N 1
ATOM 3008 C CA . VAL A 1 389 ? -7.043 -24.446 0.782 1.00 92.12 389 VAL A CA 1
ATOM 3009 C C . VAL A 1 389 ? -8.384 -24.933 0.236 1.00 92.12 389 VAL A C 1
ATOM 3011 O O . VAL A 1 389 ? -9.033 -25.784 0.840 1.00 92.12 389 VAL A O 1
ATOM 3014 N N . ASP A 1 390 ? -8.830 -24.348 -0.874 1.00 92.75 390 ASP A N 1
ATOM 3015 C CA . ASP A 1 390 ? -10.084 -24.708 -1.537 1.00 92.75 390 ASP A CA 1
ATOM 3016 C C . ASP A 1 390 ? -9.772 -25.474 -2.823 1.00 92.75 390 ASP A C 1
ATOM 3018 O O . ASP A 1 390 ? -9.132 -24.940 -3.725 1.00 92.75 390 ASP A O 1
ATOM 3022 N N . LEU A 1 391 ? -10.195 -26.734 -2.864 1.00 92.19 391 LEU A N 1
ATOM 3023 C CA . LEU A 1 391 ? -9.965 -27.701 -3.936 1.00 92.19 391 LEU A CA 1
ATOM 3024 C C . LEU A 1 391 ? -11.258 -28.022 -4.703 1.00 92.19 391 LEU A C 1
ATOM 3026 O O . LEU A 1 391 ? -11.293 -28.936 -5.530 1.00 92.19 391 LEU A O 1
ATOM 3030 N N . ARG A 1 392 ? -12.359 -27.312 -4.421 1.00 89.56 392 ARG A N 1
ATOM 3031 C CA . ARG A 1 392 ? -13.651 -27.571 -5.066 1.00 89.56 392 ARG A CA 1
ATOM 3032 C C . ARG A 1 392 ? -13.581 -27.293 -6.564 1.00 89.56 392 ARG A C 1
ATOM 3034 O O . ARG A 1 392 ? -13.112 -26.246 -6.994 1.00 89.56 392 ARG A O 1
ATOM 3041 N N . GLY A 1 393 ? -14.120 -28.222 -7.351 1.00 84.62 393 GLY A N 1
ATOM 3042 C CA . GLY A 1 393 ? -14.198 -28.101 -8.809 1.00 84.62 393 GLY A CA 1
ATOM 3043 C C . GLY A 1 393 ? -12.885 -28.373 -9.550 1.00 84.62 393 GLY A C 1
ATOM 3044 O O . GLY A 1 393 ? -12.888 -28.334 -10.777 1.00 84.62 393 GLY A O 1
ATOM 3045 N N . MET A 1 394 ? -11.796 -28.676 -8.837 1.00 89.94 394 MET A N 1
ATOM 3046 C CA . MET A 1 394 ? -10.517 -29.062 -9.435 1.00 89.94 394 MET A CA 1
ATOM 3047 C C . MET A 1 394 ? -10.517 -30.535 -9.850 1.00 89.94 394 MET A C 1
ATOM 3049 O O . MET A 1 394 ? -11.195 -31.371 -9.241 1.00 89.94 394 MET A O 1
ATOM 3053 N N . ARG A 1 395 ? -9.717 -30.870 -10.867 1.00 88.62 395 ARG A N 1
ATOM 3054 C CA . ARG A 1 395 ? -9.385 -32.273 -11.166 1.00 88.62 395 ARG A CA 1
ATOM 3055 C C . ARG A 1 395 ? -8.403 -32.815 -10.123 1.00 88.62 395 ARG A C 1
ATOM 3057 O O . ARG A 1 395 ? -7.724 -32.046 -9.452 1.00 88.62 395 ARG A O 1
ATOM 3064 N N . ILE A 1 396 ? -8.309 -34.140 -9.994 1.00 88.62 396 ILE A N 1
ATOM 3065 C CA . ILE A 1 396 ? -7.481 -34.799 -8.963 1.00 88.62 396 ILE A CA 1
ATOM 3066 C C . ILE A 1 396 ? -6.015 -34.347 -9.032 1.00 88.62 396 ILE A C 1
ATOM 3068 O O . ILE A 1 396 ? -5.432 -34.015 -8.005 1.00 88.62 396 ILE A O 1
ATOM 3072 N N . GLU A 1 397 ? -5.435 -34.271 -10.231 1.00 87.75 397 GLU A N 1
ATOM 3073 C CA . GLU A 1 397 ? -4.035 -33.866 -10.424 1.00 87.75 397 GLU A CA 1
ATOM 3074 C C . GLU A 1 397 ? -3.774 -32.423 -9.956 1.00 87.75 397 GLU A C 1
ATOM 3076 O O . GLU A 1 397 ? -2.820 -32.162 -9.222 1.00 87.75 397 GLU A O 1
ATOM 3081 N N . GLU A 1 398 ? -4.670 -31.496 -10.303 1.00 86.94 398 GLU A N 1
ATOM 3082 C CA . GLU A 1 398 ? -4.607 -30.092 -9.874 1.00 86.94 398 GLU A CA 1
ATOM 3083 C C . GLU A 1 398 ? -4.791 -29.970 -8.357 1.00 86.94 398 GLU A C 1
ATOM 3085 O O . GLU A 1 398 ? -4.036 -29.268 -7.678 1.00 86.94 398 GLU A O 1
ATOM 3090 N N . ALA A 1 399 ? -5.769 -30.697 -7.810 1.00 90.62 399 ALA A N 1
ATOM 3091 C CA . ALA A 1 399 ? -6.046 -30.718 -6.383 1.00 90.62 399 ALA A CA 1
ATOM 3092 C C . ALA A 1 399 ? -4.854 -31.266 -5.583 1.00 90.62 399 ALA A C 1
ATOM 3094 O O . ALA A 1 399 ? -4.537 -30.728 -4.522 1.00 90.62 399 ALA A O 1
ATOM 3095 N N . SER A 1 400 ? -4.163 -32.286 -6.107 1.00 91.12 400 SER A N 1
ATOM 3096 C CA . SER A 1 400 ? -2.952 -32.850 -5.500 1.00 91.12 400 SER A CA 1
ATOM 3097 C C . SER A 1 400 ? -1.843 -31.809 -5.401 1.00 91.12 400 SER A C 1
ATOM 3099 O O . SER A 1 400 ? -1.285 -31.600 -4.326 1.00 91.12 400 SER A O 1
ATOM 3101 N N . TYR A 1 401 ? -1.572 -31.100 -6.500 1.00 90.69 401 TYR A N 1
ATOM 3102 C CA . TYR A 1 401 ? -0.534 -30.073 -6.539 1.00 90.69 401 TYR A CA 1
ATOM 3103 C C . TYR A 1 401 ? -0.806 -28.937 -5.540 1.00 90.69 401 TYR A C 1
ATOM 3105 O O . TYR A 1 401 ? 0.083 -28.514 -4.795 1.00 90.69 401 TYR A O 1
ATOM 3113 N N . HIS A 1 402 ? -2.054 -28.464 -5.476 1.00 91.25 402 HIS A N 1
ATOM 3114 C CA . HIS A 1 402 ? -2.448 -27.416 -4.535 1.00 91.25 402 HIS A CA 1
ATOM 3115 C C . HIS A 1 402 ? -2.419 -27.879 -3.075 1.00 91.25 402 HIS A C 1
ATOM 3117 O O . HIS A 1 402 ? -2.034 -27.097 -2.201 1.00 91.25 402 HIS A O 1
ATOM 3123 N N . LEU A 1 403 ? -2.785 -29.133 -2.805 1.00 93.62 403 LEU A N 1
ATOM 3124 C CA . LEU A 1 403 ? -2.715 -29.723 -1.472 1.00 93.62 403 LEU A CA 1
ATOM 3125 C C . LEU A 1 403 ? -1.264 -29.829 -0.981 1.00 93.62 403 LEU A C 1
ATOM 3127 O O . LEU A 1 403 ? -0.962 -29.363 0.119 1.00 93.62 403 LEU A O 1
ATOM 3131 N N . ASP A 1 404 ? -0.356 -30.357 -1.802 1.00 91.25 404 ASP A N 1
ATOM 3132 C CA . ASP A 1 404 ? 1.056 -30.524 -1.435 1.00 91.25 404 ASP A CA 1
ATOM 3133 C C . ASP A 1 404 ? 1.751 -29.179 -1.203 1.00 91.25 404 ASP A C 1
ATOM 3135 O O . ASP A 1 404 ? 2.511 -29.004 -0.243 1.00 91.25 404 ASP A O 1
ATOM 3139 N N . MET A 1 405 ? 1.439 -28.179 -2.032 1.00 89.62 405 MET A N 1
ATOM 3140 C CA . MET A 1 405 ? 1.922 -26.814 -1.840 1.00 89.62 405 MET A CA 1
ATOM 3141 C C . MET A 1 405 ? 1.373 -26.195 -0.546 1.00 89.62 405 MET A C 1
ATOM 3143 O O . MET A 1 405 ? 2.106 -25.523 0.192 1.00 89.62 405 MET A O 1
ATOM 3147 N N . ALA A 1 406 ? 0.094 -26.427 -0.238 1.00 91.25 406 ALA A N 1
ATOM 3148 C CA . ALA A 1 406 ? -0.536 -25.924 0.978 1.00 91.25 406 ALA A CA 1
ATOM 3149 C C . ALA A 1 406 ? 0.082 -26.544 2.239 1.00 91.25 406 ALA A C 1
ATOM 3151 O O . ALA A 1 406 ? 0.338 -25.816 3.196 1.00 91.25 406 ALA A O 1
ATOM 3152 N N . ILE A 1 407 ? 0.387 -27.845 2.228 1.00 91.19 407 ILE A N 1
ATOM 3153 C CA . ILE A 1 407 ? 1.050 -28.528 3.347 1.00 91.19 407 ILE A CA 1
ATOM 3154 C C . ILE A 1 407 ? 2.514 -28.079 3.469 1.00 91.19 407 ILE A C 1
ATOM 3156 O O . ILE A 1 407 ? 2.980 -27.767 4.565 1.00 91.19 407 ILE A O 1
ATOM 3160 N N . SER A 1 408 ? 3.241 -27.982 2.353 1.00 86.50 408 SER A N 1
ATOM 3161 C CA . SER A 1 408 ? 4.666 -27.620 2.352 1.00 86.50 408 SER A CA 1
ATOM 3162 C C . SER A 1 408 ? 4.924 -26.186 2.818 1.00 86.50 408 SER A C 1
ATOM 3164 O O . SER A 1 408 ? 5.908 -25.930 3.514 1.00 86.50 408 SER A O 1
ATOM 3166 N N . SER A 1 409 ? 4.027 -25.257 2.477 1.00 85.00 409 SER A N 1
ATOM 3167 C CA . SER A 1 409 ? 4.130 -23.840 2.852 1.00 85.00 409 SER A CA 1
ATOM 3168 C C . SER A 1 409 ? 3.734 -23.539 4.304 1.00 85.00 409 SER A C 1
ATOM 3170 O O . SER A 1 409 ? 3.916 -22.409 4.765 1.00 85.00 409 SER A O 1
ATOM 3172 N N . ARG A 1 410 ? 3.194 -24.516 5.047 1.00 85.69 410 ARG A N 1
ATOM 3173 C CA . ARG A 1 410 ? 2.859 -24.359 6.469 1.00 85.69 410 ARG A CA 1
ATOM 3174 C C . ARG A 1 410 ? 4.093 -24.473 7.362 1.00 85.69 410 ARG A C 1
ATOM 3176 O O . ARG A 1 410 ? 4.982 -25.285 7.118 1.00 85.69 410 ARG A O 1
ATOM 3183 N N . GLY A 1 411 ? 4.119 -23.679 8.432 1.00 83.50 411 GLY A N 1
ATOM 3184 C CA . GLY A 1 411 ? 5.053 -23.867 9.545 1.00 83.50 411 GLY A CA 1
ATOM 3185 C C . GLY A 1 411 ? 4.630 -25.021 10.471 1.00 83.50 411 GLY A C 1
ATOM 3186 O O . GLY A 1 411 ? 3.483 -25.474 10.377 1.00 83.50 411 GLY A O 1
ATOM 3187 N N . PRO A 1 412 ? 5.530 -25.480 11.360 1.00 83.19 412 PRO A N 1
ATOM 3188 C CA . PRO A 1 412 ? 5.215 -26.489 12.372 1.00 83.19 412 PRO A CA 1
ATOM 3189 C C . PRO A 1 412 ? 4.108 -26.000 13.321 1.00 83.19 412 PRO A C 1
ATOM 3191 O O . PRO A 1 412 ? 3.918 -24.792 13.491 1.00 83.19 412 PRO A O 1
ATOM 3194 N N . ASN A 1 413 ? 3.375 -26.929 13.938 1.00 86.38 413 ASN A N 1
ATOM 3195 C CA . ASN A 1 413 ? 2.258 -26.674 14.861 1.00 86.38 413 ASN A CA 1
ATOM 3196 C C . ASN A 1 413 ? 1.124 -25.808 14.276 1.00 86.38 413 ASN A C 1
ATOM 3198 O O . ASN A 1 413 ? 0.514 -24.984 14.967 1.00 86.38 413 ASN A O 1
ATOM 3202 N N . SER A 1 414 ? 0.816 -25.982 12.988 1.00 88.19 414 SER A N 1
ATOM 3203 C CA . SER A 1 414 ? -0.246 -25.225 12.316 1.00 88.19 414 SER A CA 1
ATOM 3204 C C . SER A 1 414 ? -1.422 -26.100 11.885 1.00 88.19 414 SER A C 1
ATOM 3206 O O . SER A 1 414 ? -1.286 -27.298 11.659 1.00 88.19 414 SER A O 1
ATOM 3208 N N . VAL A 1 415 ? -2.600 -25.484 11.786 1.00 90.88 415 VAL A N 1
ATOM 3209 C CA . VAL A 1 415 ? -3.844 -26.136 11.353 1.00 90.88 415 VAL A CA 1
ATOM 3210 C C . VAL A 1 415 ? -4.161 -25.698 9.928 1.00 90.88 415 VAL A C 1
ATOM 3212 O O . VAL A 1 415 ? -4.080 -24.504 9.634 1.00 90.88 415 VAL A O 1
ATOM 3215 N N . LEU A 1 416 ? -4.530 -26.636 9.057 1.00 92.56 416 LEU A N 1
ATOM 3216 C CA . LEU A 1 416 ? -4.891 -26.416 7.657 1.00 92.56 416 LEU A CA 1
ATOM 3217 C C . LEU A 1 416 ? -6.304 -26.950 7.380 1.00 92.56 416 LEU A C 1
ATOM 3219 O O . LEU A 1 416 ? -6.571 -28.134 7.549 1.00 92.56 416 LEU A O 1
ATOM 3223 N N . PHE A 1 417 ? -7.196 -26.084 6.913 1.00 93.00 417 PHE A N 1
ATOM 3224 C CA . PHE A 1 417 ? -8.539 -26.431 6.454 1.00 93.00 417 PHE A CA 1
ATOM 3225 C C . PHE A 1 417 ? -8.505 -26.734 4.956 1.00 93.00 417 PHE A C 1
ATOM 3227 O O . PHE A 1 417 ? -8.029 -25.918 4.171 1.00 93.00 417 PHE A O 1
ATOM 3234 N N . ILE A 1 418 ? -9.009 -27.893 4.550 1.00 93.75 418 ILE A N 1
ATOM 3235 C CA . ILE A 1 418 ? -8.984 -28.372 3.167 1.00 93.75 418 ILE A CA 1
ATOM 3236 C C . ILE A 1 418 ? -10.422 -28.561 2.703 1.00 93.75 418 ILE A C 1
ATOM 3238 O O . ILE A 1 418 ? -11.091 -29.515 3.100 1.00 93.75 418 ILE A O 1
ATOM 3242 N N . ILE A 1 419 ? -10.906 -27.651 1.861 1.00 92.94 419 ILE A N 1
ATOM 3243 C CA . ILE A 1 419 ? -12.264 -27.697 1.320 1.00 92.94 419 ILE A CA 1
ATOM 3244 C C . ILE A 1 419 ? -12.235 -28.500 0.020 1.00 92.94 419 ILE A C 1
ATOM 3246 O O . ILE A 1 419 ? -11.773 -28.009 -1.001 1.00 92.94 419 ILE A O 1
ATOM 3250 N N . HIS A 1 420 ? -12.748 -29.726 0.034 1.00 90.25 420 HIS A N 1
ATOM 3251 C CA . HIS A 1 420 ? -12.852 -30.584 -1.157 1.00 90.25 420 HIS A CA 1
ATOM 3252 C C . HIS A 1 420 ? -14.278 -30.622 -1.738 1.00 90.25 420 HIS A C 1
ATOM 3254 O O . HIS A 1 420 ? -14.475 -31.034 -2.880 1.00 90.25 420 HIS A O 1
ATOM 3260 N N . GLY A 1 421 ? -15.283 -30.163 -0.979 1.00 83.44 421 GLY A N 1
ATOM 3261 C CA . GLY A 1 421 ? -16.694 -30.160 -1.386 1.00 83.44 421 GLY A CA 1
ATOM 3262 C C . GLY A 1 421 ? -17.378 -31.531 -1.299 1.00 83.44 421 GLY A C 1
ATOM 3263 O O . GLY A 1 421 ? -16.768 -32.515 -0.886 1.00 83.44 421 GLY A O 1
ATOM 3264 N N . MET A 1 422 ? -18.661 -31.576 -1.687 1.00 78.62 422 MET A N 1
ATOM 3265 C CA . MET A 1 422 ? -19.558 -32.746 -1.567 1.00 78.62 422 MET A CA 1
ATOM 3266 C C . MET A 1 422 ? -19.899 -33.407 -2.916 1.00 78.62 422 MET A C 1
ATOM 3268 O O . MET A 1 422 ? -20.972 -33.979 -3.064 1.00 78.62 422 MET A O 1
ATOM 3272 N N . GLY A 1 423 ? -19.048 -33.249 -3.935 1.00 73.50 423 GLY A N 1
ATOM 3273 C CA . GLY A 1 423 ? -19.301 -33.789 -5.278 1.00 73.50 423 GLY A CA 1
ATOM 3274 C C . GLY A 1 423 ? -19.221 -35.320 -5.335 1.00 73.50 423 GLY A C 1
ATOM 3275 O O . GLY A 1 423 ? -19.632 -36.027 -4.425 1.00 73.50 423 GLY A O 1
ATOM 3276 N N . THR A 1 424 ? -18.603 -35.863 -6.381 1.00 78.50 424 THR A N 1
ATOM 3277 C CA . THR A 1 424 ? -18.417 -37.318 -6.560 1.00 78.50 424 THR A CA 1
ATOM 3278 C C . THR A 1 424 ? -17.525 -37.992 -5.506 1.00 78.50 424 THR A C 1
ATOM 3280 O O . THR A 1 424 ? -17.265 -39.184 -5.604 1.00 78.50 424 THR A O 1
ATOM 3283 N N . GLY A 1 425 ? -17.003 -37.252 -4.522 1.00 82.88 425 GLY A N 1
ATOM 3284 C CA . GLY A 1 425 ? -16.104 -37.770 -3.487 1.00 82.88 425 GLY A CA 1
ATOM 3285 C C . GLY A 1 425 ? -14.660 -38.006 -3.945 1.00 82.88 425 GLY A C 1
ATOM 3286 O O . GLY A 1 425 ? -13.790 -38.148 -3.098 1.00 82.88 425 GLY A O 1
ATOM 3287 N N . ALA A 1 426 ? -14.367 -37.948 -5.247 1.00 85.31 426 ALA A N 1
ATOM 3288 C CA . ALA A 1 426 ? -13.041 -38.263 -5.788 1.00 85.31 426 ALA A CA 1
ATOM 3289 C C . ALA A 1 426 ? -11.910 -37.383 -5.213 1.00 85.31 426 ALA A C 1
ATOM 3291 O O . ALA A 1 426 ? -10.869 -37.885 -4.799 1.00 85.31 426 ALA A O 1
ATOM 3292 N N . VAL A 1 427 ? -12.126 -36.065 -5.115 1.00 89.25 427 VAL A N 1
ATOM 3293 C CA . VAL A 1 427 ? -11.142 -35.141 -4.512 1.00 89.25 427 VAL A CA 1
ATOM 3294 C C . VAL A 1 427 ? -11.013 -35.375 -3.004 1.00 89.25 427 VAL A C 1
ATOM 3296 O O . VAL A 1 427 ? -9.917 -35.289 -2.462 1.00 89.25 427 VAL A O 1
ATOM 3299 N N . LYS A 1 428 ? -12.114 -35.713 -2.320 1.00 90.75 428 LYS A N 1
ATOM 3300 C CA . LYS A 1 428 ? -12.106 -36.048 -0.888 1.00 90.75 428 LYS A CA 1
ATOM 3301 C C . LYS A 1 428 ? -11.250 -37.284 -0.627 1.00 90.75 428 LYS A C 1
ATOM 3303 O O . LYS A 1 428 ? -10.412 -37.266 0.267 1.00 90.75 428 LYS A O 1
ATOM 3308 N N . GLU A 1 429 ? -11.462 -38.341 -1.400 1.00 90.75 429 GLU A N 1
ATOM 3309 C CA . GLU A 1 429 ? -10.744 -39.604 -1.248 1.00 90.75 429 GLU A CA 1
ATOM 3310 C C . GLU A 1 429 ? -9.242 -39.420 -1.485 1.00 90.75 429 GLU A C 1
ATOM 3312 O O . GLU A 1 429 ? -8.440 -39.818 -0.639 1.00 90.75 429 GLU A O 1
ATOM 3317 N N . HIS A 1 430 ? -8.875 -38.680 -2.539 1.00 91.50 430 HIS A N 1
ATOM 3318 C CA . HIS A 1 430 ? -7.483 -38.319 -2.818 1.00 91.50 430 HIS A CA 1
ATOM 3319 C C . HIS A 1 430 ? -6.847 -37.497 -1.689 1.00 91.50 430 HIS A C 1
ATOM 3321 O O . HIS A 1 430 ? -5.744 -37.798 -1.242 1.00 91.50 430 HIS A O 1
ATOM 3327 N N . VAL A 1 431 ? -7.550 -36.483 -1.167 1.00 93.12 431 VAL A N 1
ATOM 3328 C CA . VAL A 1 431 ? -7.072 -35.669 -0.033 1.00 93.12 431 VAL A CA 1
ATOM 3329 C C . VAL A 1 431 ? -6.797 -36.544 1.190 1.00 93.12 431 VAL A C 1
ATOM 3331 O O . VAL A 1 431 ? -5.746 -36.414 1.814 1.00 93.12 431 VAL A O 1
ATOM 3334 N N . LEU A 1 432 ? -7.718 -37.445 1.539 1.00 92.50 432 LEU A N 1
ATOM 3335 C CA . LEU A 1 432 ? -7.561 -38.325 2.698 1.00 92.50 432 LEU A CA 1
ATOM 3336 C C . LEU A 1 432 ? -6.397 -39.305 2.521 1.00 92.50 432 LEU A C 1
ATOM 3338 O O . LEU A 1 432 ? -5.669 -39.562 3.481 1.00 92.50 432 LEU A O 1
ATOM 3342 N N . GLU A 1 433 ? -6.194 -39.835 1.315 1.00 92.88 433 GLU A N 1
ATOM 3343 C CA . GLU A 1 433 ? -5.062 -40.713 1.018 1.00 92.88 433 GLU A CA 1
ATOM 3344 C C . GLU A 1 433 ? -3.722 -39.975 1.132 1.00 92.88 433 GLU A C 1
ATOM 3346 O O . GLU A 1 433 ? -2.798 -40.470 1.786 1.00 92.88 433 GLU A O 1
ATOM 3351 N N . THR A 1 434 ? -3.635 -38.765 0.577 1.00 91.75 434 THR A N 1
ATOM 3352 C CA . THR A 1 434 ? -2.435 -37.928 0.660 1.00 91.75 434 THR A CA 1
ATOM 3353 C C . THR A 1 434 ? -2.121 -37.554 2.106 1.00 91.75 434 THR A C 1
ATOM 3355 O O . THR A 1 434 ? -0.995 -37.755 2.557 1.00 91.75 434 THR A O 1
ATOM 3358 N N . LEU A 1 435 ? -3.111 -37.104 2.887 1.00 93.19 435 LEU A N 1
ATOM 3359 C CA . LEU A 1 435 ? -2.909 -36.739 4.296 1.00 93.19 435 LEU A CA 1
ATOM 3360 C C . LEU A 1 435 ? -2.449 -37.917 5.164 1.00 93.19 435 LEU A C 1
ATOM 3362 O O . LEU A 1 435 ? -1.654 -37.715 6.078 1.00 93.19 435 LEU A O 1
ATOM 3366 N N . ARG A 1 436 ? -2.904 -39.145 4.875 1.00 91.69 436 ARG A N 1
ATOM 3367 C CA . ARG A 1 436 ? -2.453 -40.359 5.582 1.00 91.69 436 ARG A CA 1
ATOM 3368 C C . ARG A 1 436 ? -0.980 -40.675 5.341 1.00 91.69 436 ARG A C 1
ATOM 3370 O O . ARG A 1 436 ? -0.331 -41.206 6.236 1.00 91.69 436 ARG A O 1
ATOM 3377 N N . LYS A 1 437 ? -0.474 -40.402 4.136 1.00 90.69 437 LYS A N 1
ATOM 3378 C CA . LYS A 1 437 ? 0.894 -40.754 3.722 1.00 90.69 437 LYS A CA 1
ATOM 3379 C C . LYS A 1 437 ? 1.895 -39.609 3.913 1.00 90.69 437 LYS A C 1
ATOM 3381 O O . LYS A 1 437 ? 3.100 -39.847 3.880 1.00 90.69 437 LYS A O 1
ATOM 3386 N N . HIS A 1 438 ? 1.427 -38.374 4.095 1.00 89.44 438 HIS A N 1
ATOM 3387 C CA . HIS A 1 438 ? 2.291 -37.199 4.078 1.00 89.44 438 HIS A CA 1
ATOM 3388 C C . HIS A 1 438 ? 3.085 -37.032 5.397 1.00 89.44 438 HIS A C 1
ATOM 3390 O O . HIS A 1 438 ? 2.489 -36.870 6.463 1.00 89.44 438 HIS A O 1
ATOM 3396 N N . PRO A 1 439 ? 4.434 -36.960 5.364 1.00 87.94 439 PRO A N 1
ATOM 3397 C CA . PRO A 1 439 ? 5.288 -37.047 6.559 1.00 87.94 439 PRO A CA 1
ATOM 3398 C C . PRO A 1 439 ? 5.131 -35.879 7.543 1.00 87.94 439 PRO A C 1
ATOM 3400 O O . PRO A 1 439 ? 5.444 -36.015 8.725 1.00 87.94 439 PRO A O 1
ATOM 3403 N N . ARG A 1 440 ? 4.646 -34.729 7.061 1.00 89.50 440 ARG A N 1
ATOM 3404 C CA . ARG A 1 440 ? 4.407 -33.514 7.864 1.00 89.50 440 ARG A CA 1
ATOM 3405 C C . ARG A 1 440 ? 3.016 -33.437 8.496 1.00 89.50 440 ARG A C 1
ATOM 3407 O O . ARG A 1 440 ? 2.742 -32.492 9.223 1.00 89.50 440 ARG A O 1
ATOM 3414 N N . VAL A 1 441 ? 2.131 -34.393 8.221 1.00 90.44 441 VAL A N 1
ATOM 3415 C CA . VAL A 1 441 ? 0.800 -34.435 8.838 1.00 90.44 441 VAL A CA 1
ATOM 3416 C C . VAL A 1 441 ? 0.903 -35.240 10.130 1.00 90.44 441 VAL A C 1
ATOM 3418 O O . VAL A 1 441 ? 1.372 -36.375 10.130 1.00 90.44 441 VAL A O 1
ATOM 3421 N N . ALA A 1 442 ? 0.518 -34.634 11.248 1.00 88.25 442 ALA A N 1
ATOM 3422 C CA . ALA A 1 442 ? 0.515 -35.286 12.554 1.00 88.25 442 ALA A CA 1
ATOM 3423 C C . ALA A 1 442 ? -0.801 -36.019 12.820 1.00 88.25 442 ALA A C 1
ATOM 3425 O O . ALA A 1 442 ? -0.810 -37.164 13.261 1.00 88.25 442 ALA A O 1
ATOM 3426 N N . LYS A 1 443 ? -1.917 -35.354 12.519 1.00 90.94 443 LYS A N 1
ATOM 3427 C CA . LYS A 1 443 ? -3.275 -35.901 12.581 1.00 90.94 443 LYS A CA 1
ATOM 3428 C C . LYS A 1 443 ? -4.184 -35.129 11.626 1.00 90.94 443 LYS A C 1
ATOM 3430 O O . LYS A 1 443 ? -3.834 -34.031 11.189 1.00 90.94 443 LYS A O 1
ATOM 3435 N N . TYR A 1 444 ? -5.344 -35.686 11.305 1.00 91.00 444 TYR A N 1
ATOM 3436 C CA . TYR A 1 444 ? -6.370 -34.997 10.529 1.00 91.00 444 TYR A CA 1
ATOM 3437 C C . TYR A 1 444 ? -7.770 -35.403 11.003 1.00 91.00 444 TYR A C 1
ATOM 3439 O O . TYR A 1 444 ? -8.012 -36.573 11.296 1.00 91.00 444 TYR A O 1
ATOM 3447 N N . ASP A 1 445 ? -8.679 -34.433 11.042 1.00 88.44 445 ASP A N 1
ATOM 3448 C CA . ASP A 1 445 ? -10.093 -34.621 11.341 1.00 88.44 445 ASP A CA 1
ATOM 3449 C C . ASP A 1 445 ? -10.870 -34.633 10.025 1.00 88.44 445 ASP A C 1
ATOM 3451 O O . ASP A 1 445 ? -10.811 -33.689 9.228 1.00 88.44 445 ASP A O 1
ATOM 3455 N N . GLN A 1 446 ? -11.580 -35.731 9.781 1.00 84.94 446 GLN A N 1
ATOM 3456 C CA . GLN A 1 446 ? -12.418 -35.877 8.596 1.00 84.94 446 GLN A CA 1
ATOM 3457 C C . GLN A 1 446 ? -13.677 -35.009 8.701 1.00 84.94 446 GLN A C 1
ATOM 3459 O O . GLN A 1 446 ? -14.052 -34.546 9.779 1.00 84.94 446 GLN A O 1
ATOM 3464 N N . GLU A 1 447 ? -14.335 -34.820 7.558 1.00 78.44 447 GLU A N 1
ATOM 3465 C CA . GLU A 1 447 ? -15.631 -34.151 7.460 1.00 78.44 447 GLU A CA 1
ATOM 3466 C C . GLU A 1 447 ? -16.607 -34.626 8.551 1.00 78.44 447 GLU A C 1
ATOM 3468 O O . GLU A 1 447 ? -16.817 -35.825 8.748 1.00 78.44 447 GLU A O 1
ATOM 3473 N N . SER A 1 448 ? -17.226 -33.663 9.232 1.00 71.00 448 SER A N 1
ATOM 3474 C CA . SER A 1 448 ? -18.252 -33.882 10.249 1.00 71.00 448 SER A CA 1
ATOM 3475 C C . SER A 1 448 ? -19.502 -33.059 9.917 1.00 71.00 448 SER A C 1
ATOM 3477 O O . SER A 1 448 ? -19.416 -32.117 9.123 1.00 71.00 448 SER A O 1
ATOM 3479 N N . PRO A 1 449 ? -20.656 -33.318 10.559 1.00 62.84 449 PRO A N 1
ATOM 3480 C CA . PRO A 1 449 ? -21.858 -32.494 10.392 1.00 62.84 449 PRO A CA 1
ATOM 3481 C C . PRO A 1 449 ? -21.678 -31.011 10.766 1.00 62.84 449 PRO A C 1
ATOM 3483 O O . PRO A 1 449 ? -22.563 -30.207 10.491 1.00 62.84 449 PRO A O 1
ATOM 3486 N N . MET A 1 450 ? -20.565 -30.636 11.413 1.00 54.28 450 MET A N 1
ATOM 3487 C CA . MET A 1 450 ? -20.218 -29.238 11.693 1.00 54.28 450 MET A CA 1
ATOM 3488 C C . MET A 1 450 ? -19.290 -28.615 10.633 1.00 54.28 450 MET A C 1
ATOM 3490 O O . MET A 1 450 ? -19.221 -27.393 10.566 1.00 54.28 450 MET A O 1
ATOM 3494 N N . ASN A 1 451 ? -18.624 -29.416 9.787 1.00 63.28 451 ASN A N 1
ATOM 3495 C CA . ASN A 1 451 ? -17.647 -28.975 8.779 1.00 63.28 451 ASN A CA 1
ATOM 3496 C C . ASN A 1 451 ? -17.891 -29.656 7.414 1.00 63.28 451 ASN A C 1
ATOM 3498 O O . ASN A 1 451 ? -17.061 -30.426 6.927 1.00 63.28 451 ASN A O 1
ATOM 3502 N N . TYR A 1 452 ? -19.039 -29.363 6.793 1.00 76.00 452 TYR A N 1
ATOM 3503 C CA . TYR A 1 452 ? -19.457 -29.928 5.501 1.00 76.00 452 TYR A CA 1
ATOM 3504 C C . TYR A 1 452 ? -18.432 -29.687 4.379 1.00 76.00 452 TYR A C 1
ATOM 3506 O O . TYR A 1 452 ? -18.050 -28.551 4.093 1.00 76.00 452 TYR A O 1
ATOM 3514 N N . GLY A 1 453 ? -18.017 -30.760 3.705 1.00 81.06 453 GLY A N 1
ATOM 3515 C CA . GLY A 1 453 ? -17.083 -30.743 2.580 1.00 81.06 453 GLY A CA 1
ATOM 3516 C C . GLY A 1 453 ? -15.665 -30.278 2.925 1.00 81.06 453 GLY A C 1
ATOM 3517 O O . GLY A 1 453 ? -14.953 -29.841 2.014 1.00 81.06 453 GLY A O 1
ATOM 3518 N N . CYS A 1 454 ? -15.271 -30.326 4.205 1.00 89.56 454 CYS A N 1
ATOM 3519 C CA . CYS A 1 454 ? -13.984 -29.842 4.695 1.00 89.56 454 CYS A CA 1
ATOM 3520 C C . CYS A 1 454 ? -13.281 -30.876 5.589 1.00 89.56 454 CYS A C 1
ATOM 3522 O O . CYS A 1 454 ? -13.870 -31.406 6.525 1.00 89.56 454 CYS A O 1
ATOM 3524 N N . THR A 1 455 ? -11.990 -31.096 5.339 1.00 90.94 455 THR A N 1
ATOM 3525 C CA . THR A 1 455 ? -11.085 -31.895 6.183 1.00 90.94 455 THR A CA 1
ATOM 3526 C C . THR A 1 455 ? -10.092 -30.961 6.874 1.00 90.94 455 THR A C 1
ATOM 3528 O O . THR A 1 455 ? -9.607 -30.015 6.253 1.00 90.94 455 THR A O 1
ATOM 3531 N N . VAL A 1 456 ? -9.781 -31.192 8.149 1.00 91.50 456 VAL A N 1
ATOM 3532 C CA . VAL A 1 456 ? -8.839 -30.361 8.919 1.00 91.50 456 VAL A CA 1
ATOM 3533 C C . VAL A 1 456 ? -7.564 -31.154 9.178 1.00 91.50 456 VAL A C 1
ATOM 3535 O O . VAL A 1 456 ? -7.616 -32.214 9.784 1.00 91.50 456 VAL A O 1
ATOM 3538 N N . ALA A 1 457 ? -6.411 -30.661 8.733 1.00 91.50 457 ALA A N 1
ATOM 3539 C CA . ALA A 1 457 ? -5.111 -31.298 8.928 1.00 91.50 457 ALA A CA 1
ATOM 3540 C C . ALA A 1 457 ? -4.247 -30.514 9.925 1.00 91.50 457 ALA A C 1
ATOM 3542 O O . ALA A 1 457 ? -4.196 -29.285 9.891 1.00 91.50 457 ALA A O 1
ATOM 3543 N N . PHE A 1 458 ? -3.533 -31.232 10.786 1.00 91.75 458 PHE A N 1
ATOM 3544 C CA . PHE A 1 458 ? -2.611 -30.681 11.774 1.00 91.75 458 PHE A CA 1
ATOM 3545 C C . PHE A 1 458 ? -1.182 -30.974 11.318 1.00 91.75 458 PHE A C 1
ATOM 3547 O O . PHE A 1 458 ? -0.810 -32.134 11.129 1.00 91.75 458 PHE A O 1
ATOM 3554 N N . ILE A 1 459 ? -0.407 -29.917 11.082 1.00 90.88 459 ILE A N 1
ATOM 3555 C CA . ILE A 1 459 ? 0.923 -29.974 10.471 1.00 90.88 459 ILE A CA 1
ATOM 3556 C C . ILE A 1 459 ? 1.991 -29.833 11.553 1.00 90.88 459 ILE A C 1
ATOM 3558 O O . ILE A 1 459 ? 1.993 -28.829 12.271 1.00 90.88 459 ILE A O 1
ATOM 3562 N N . LYS A 1 460 ? 2.889 -30.819 11.641 1.00 86.44 460 LYS A N 1
ATOM 3563 C CA . LYS A 1 460 ? 4.043 -30.834 12.552 1.00 86.44 460 LYS A CA 1
ATOM 3564 C C . LYS A 1 460 ? 5.300 -30.228 11.941 1.00 86.44 460 LYS A C 1
ATOM 3566 O O . LYS A 1 460 ? 5.449 -30.225 10.691 1.00 86.44 460 LYS A O 1
#

Organism: NCBI:txid37648